Protein AF-A0A7X8I6M7-F1 (afdb_monomer)

Radius of gyration: 32.73 Å; Cα contacts (8 Å, |Δi|>4): 1041; chains: 1; bounding box: 74×90×101 Å

Structure (mmCIF, N/CA/C/O backbone):
data_AF-A0A7X8I6M7-F1
#
_entry.id   AF-A0A7X8I6M7-F1
#
loop_
_atom_site.group_PDB
_atom_site.id
_atom_site.type_symbol
_atom_site.label_atom_id
_atom_site.label_alt_id
_atom_site.label_comp_id
_atom_site.label_asym_id
_atom_site.label_entity_id
_atom_site.label_seq_id
_atom_site.pdbx_PDB_ins_code
_atom_site.Cartn_x
_atom_site.Cartn_y
_atom_site.Cartn_z
_atom_site.occupancy
_atom_site.B_iso_or_equiv
_atom_site.auth_seq_id
_atom_site.auth_comp_id
_atom_site.auth_asym_id
_atom_site.auth_atom_id
_atom_site.pdbx_PDB_model_num
ATOM 1 N N . MET A 1 1 ? 43.040 65.235 -42.254 1.00 35.12 1 MET A N 1
ATOM 2 C CA . MET A 1 1 ? 41.963 66.227 -42.025 1.00 35.12 1 MET A CA 1
ATOM 3 C C . MET A 1 1 ? 40.831 65.872 -42.979 1.00 35.12 1 MET A C 1
ATOM 5 O O . MET A 1 1 ? 41.121 65.728 -44.154 1.00 35.12 1 MET A O 1
ATOM 9 N N . ARG A 1 2 ? 39.709 65.341 -42.457 1.00 32.31 2 ARG A N 1
ATOM 10 C CA . ARG A 1 2 ? 38.363 65.979 -42.461 1.00 32.31 2 ARG A CA 1
ATOM 11 C C . ARG A 1 2 ? 37.946 66.444 -43.874 1.00 32.31 2 ARG A C 1
ATOM 13 O O . ARG A 1 2 ? 38.681 67.209 -44.465 1.00 32.31 2 ARG A O 1
ATOM 20 N N . ALA A 1 3 ? 36.803 66.096 -44.457 1.00 30.25 3 ALA A N 1
ATOM 21 C CA . ALA A 1 3 ? 35.513 65.654 -43.930 1.00 30.25 3 ALA A CA 1
ATOM 22 C C . ALA A 1 3 ? 34.704 65.029 -45.102 1.00 30.25 3 ALA A C 1
ATOM 24 O O . ALA A 1 3 ? 34.936 65.398 -46.248 1.00 30.25 3 ALA A O 1
ATOM 25 N N . PHE A 1 4 ? 33.955 63.937 -44.890 1.00 32.25 4 PHE A N 1
ATOM 26 C CA . PHE A 1 4 ? 32.476 63.898 -44.778 1.00 32.25 4 PHE A CA 1
ATOM 27 C C . PHE A 1 4 ? 31.752 64.615 -45.930 1.00 32.25 4 PHE A C 1
ATOM 29 O O . PHE A 1 4 ? 31.900 65.818 -46.082 1.00 32.25 4 PHE A O 1
ATOM 36 N N . GLY A 1 5 ? 31.003 63.919 -46.790 1.00 31.88 5 GLY A N 1
ATOM 37 C CA . GLY A 1 5 ? 29.684 63.330 -46.487 1.00 31.88 5 GLY A CA 1
ATOM 38 C C . GLY A 1 5 ? 28.617 64.276 -47.077 1.00 31.88 5 GLY A C 1
ATOM 39 O O . GLY A 1 5 ? 28.852 65.467 -47.163 1.00 31.88 5 GLY A O 1
ATOM 40 N N . ASN A 1 6 ? 27.424 63.895 -47.510 1.00 34.78 6 ASN A N 1
ATOM 41 C CA . ASN A 1 6 ? 26.698 62.641 -47.483 1.00 34.78 6 ASN A CA 1
ATOM 42 C C . ASN A 1 6 ? 25.395 62.875 -48.298 1.00 34.78 6 ASN A C 1
ATOM 44 O O . ASN A 1 6 ? 24.850 63.972 -48.263 1.00 34.78 6 ASN A O 1
ATOM 48 N N . ILE A 1 7 ? 24.892 61.811 -48.932 1.00 34.62 7 ILE A N 1
ATOM 49 C CA . ILE A 1 7 ? 23.479 61.372 -48.983 1.00 34.62 7 ILE A CA 1
ATOM 50 C C . ILE A 1 7 ? 22.426 62.255 -49.683 1.00 34.62 7 ILE A C 1
ATOM 52 O O . ILE A 1 7 ? 22.040 63.309 -49.195 1.00 34.62 7 ILE A O 1
ATOM 56 N N . TYR A 1 8 ? 21.774 61.657 -50.691 1.00 28.53 8 TYR A N 1
ATOM 57 C CA . TYR A 1 8 ? 20.336 61.823 -50.941 1.00 28.53 8 TYR A CA 1
ATOM 58 C C . TYR A 1 8 ? 19.681 60.483 -51.321 1.00 28.53 8 TYR A C 1
ATOM 60 O O . TYR A 1 8 ? 20.251 59.669 -52.043 1.00 28.53 8 TYR A O 1
ATOM 68 N N . ARG A 1 9 ? 18.466 60.266 -50.804 1.00 32.00 9 ARG A N 1
ATOM 69 C CA . ARG A 1 9 ? 17.540 59.153 -51.086 1.00 32.00 9 ARG A CA 1
ATOM 70 C C . ARG A 1 9 ? 16.431 59.679 -52.007 1.00 32.00 9 ARG A C 1
ATOM 72 O O . ARG A 1 9 ? 15.880 60.728 -51.682 1.00 32.00 9 ARG A O 1
ATOM 79 N N . SER A 1 10 ? 16.007 58.943 -53.040 1.00 27.42 10 SER A N 1
ATOM 80 C CA . SER A 1 10 ? 14.577 58.788 -53.411 1.00 27.42 10 SER A CA 1
ATOM 81 C C . SER A 1 10 ? 14.337 57.844 -54.604 1.00 27.42 10 SER A C 1
ATOM 83 O O . SER A 1 10 ? 15.198 57.608 -55.440 1.00 27.42 10 SER A O 1
ATOM 85 N N . VAL A 1 11 ? 13.138 57.261 -54.587 1.00 29.52 11 VAL A N 1
ATOM 86 C CA . VAL A 1 11 ? 12.573 56.123 -55.333 1.00 29.52 11 VAL A CA 1
ATOM 87 C C . VAL A 1 11 ? 11.948 56.555 -56.679 1.00 29.52 11 VAL A C 1
ATOM 89 O O . VAL A 1 11 ? 11.244 57.559 -56.674 1.00 29.52 11 VAL A O 1
ATOM 92 N N . LYS A 1 12 ? 12.075 55.766 -57.772 1.00 28.72 12 LYS A N 1
ATOM 93 C CA . LYS A 1 12 ? 10.957 55.158 -58.566 1.00 28.72 12 LYS A CA 1
ATOM 94 C C . LYS A 1 12 ? 11.375 54.569 -59.938 1.00 28.72 12 LYS A C 1
ATOM 96 O O . LYS A 1 12 ? 11.854 55.267 -60.816 1.00 28.72 12 LYS A O 1
ATOM 101 N N . TYR A 1 13 ? 11.107 53.264 -60.049 1.00 31.28 13 TYR A N 1
ATOM 102 C CA . TYR A 1 13 ? 10.774 52.377 -61.179 1.00 31.28 13 TYR A CA 1
ATOM 103 C C . TYR A 1 13 ? 10.852 52.850 -62.645 1.00 31.28 13 TYR A C 1
ATOM 105 O O . TYR A 1 13 ? 10.124 53.750 -63.050 1.00 31.28 13 TYR A O 1
ATOM 113 N N . VAL A 1 14 ? 11.531 52.034 -63.466 1.00 29.36 14 VAL A N 1
ATOM 114 C CA . VAL A 1 14 ? 11.136 51.702 -64.850 1.00 29.36 14 VAL A CA 1
ATOM 115 C C . VAL A 1 14 ? 11.283 50.185 -65.042 1.00 29.36 14 VAL A C 1
ATOM 117 O O . VAL A 1 14 ? 12.305 49.599 -64.696 1.00 29.36 14 VAL A O 1
ATOM 120 N N . ILE A 1 15 ? 10.219 49.559 -65.544 1.00 34.38 15 ILE A N 1
ATOM 121 C CA . ILE A 1 15 ? 10.079 48.135 -65.879 1.00 34.38 15 ILE A CA 1
ATOM 122 C C . ILE A 1 15 ? 10.619 47.905 -67.291 1.00 34.38 15 ILE A C 1
ATOM 124 O O . ILE A 1 15 ? 10.105 48.561 -68.188 1.00 34.38 15 ILE A O 1
ATOM 128 N N . ILE A 1 16 ? 11.520 46.933 -67.505 1.00 29.34 16 ILE A N 1
ATOM 129 C CA . ILE A 1 16 ? 11.566 46.107 -68.732 1.00 29.34 16 ILE A CA 1
ATOM 130 C C . ILE A 1 16 ? 12.015 44.678 -68.373 1.00 29.34 16 ILE A C 1
ATOM 132 O O . ILE A 1 16 ? 13.077 44.450 -67.800 1.00 29.34 16 ILE A O 1
ATOM 136 N N . THR A 1 17 ? 11.156 43.731 -68.730 1.00 33.81 17 THR A N 1
ATOM 137 C CA . THR A 1 17 ? 11.254 42.271 -68.626 1.00 33.81 17 THR A CA 1
ATOM 138 C C . THR A 1 17 ? 12.253 41.689 -69.629 1.00 33.81 17 THR A C 1
ATOM 140 O O . THR A 1 17 ? 12.037 41.899 -70.816 1.00 33.81 17 THR A O 1
ATOM 143 N N . ILE A 1 18 ? 13.234 40.871 -69.207 1.00 30.16 18 ILE A N 1
ATOM 144 C CA . ILE A 1 18 ? 13.782 39.758 -70.019 1.00 30.16 18 ILE A CA 1
ATOM 145 C C . ILE A 1 18 ? 14.101 38.548 -69.118 1.00 30.16 18 ILE A C 1
ATOM 147 O O . ILE A 1 18 ? 14.667 38.656 -68.035 1.00 30.16 18 ILE A O 1
ATOM 151 N N . ILE A 1 19 ? 13.651 37.403 -69.619 1.00 34.81 19 ILE A N 1
ATOM 152 C CA . ILE A 1 19 ? 13.646 36.030 -69.112 1.00 34.81 19 ILE A CA 1
ATOM 153 C C . ILE A 1 19 ? 15.061 35.407 -69.053 1.00 34.81 19 ILE A C 1
ATOM 155 O O . ILE A 1 19 ? 15.919 35.763 -69.852 1.00 34.81 19 ILE A O 1
ATOM 159 N N . ALA A 1 20 ? 15.205 34.382 -68.193 1.00 28.73 20 ALA A N 1
ATOM 160 C CA . ALA A 1 20 ? 16.185 33.274 -68.217 1.00 28.73 20 ALA A CA 1
ATOM 161 C C . ALA A 1 20 ? 17.365 33.340 -67.222 1.00 28.73 20 ALA A C 1
ATOM 163 O O . ALA A 1 20 ? 18.413 33.900 -67.508 1.00 28.73 20 ALA A O 1
ATOM 164 N N . PHE A 1 21 ? 17.236 32.663 -66.075 1.00 31.16 21 PHE A N 1
ATOM 165 C CA . PHE A 1 21 ? 17.749 31.292 -65.883 1.00 31.16 21 PHE A CA 1
ATOM 166 C C . PHE A 1 21 ? 17.482 30.850 -64.433 1.00 31.16 21 PHE A C 1
ATOM 168 O O . PHE A 1 21 ? 18.132 31.295 -63.489 1.00 31.16 21 PHE A O 1
ATOM 175 N N . PHE A 1 22 ? 16.508 29.956 -64.253 1.00 31.56 22 PHE A N 1
ATOM 176 C CA . PHE A 1 22 ? 16.320 29.222 -63.004 1.00 31.56 22 PHE A CA 1
ATOM 177 C C . PHE A 1 22 ? 17.467 28.215 -62.851 1.00 31.56 22 PHE A C 1
ATOM 179 O O . PHE A 1 22 ? 17.440 27.139 -63.443 1.00 31.56 22 PHE A O 1
ATOM 186 N N . VAL A 1 23 ? 18.461 28.539 -62.026 1.00 31.58 23 VAL A N 1
ATOM 187 C CA . VAL A 1 23 ? 19.277 27.511 -61.376 1.00 31.58 23 VAL A CA 1
ATOM 188 C C . VAL A 1 23 ? 18.549 27.147 -60.089 1.00 31.58 23 VAL A C 1
ATOM 190 O O . VAL A 1 23 ? 18.711 27.793 -59.056 1.00 31.58 23 VAL A O 1
ATOM 193 N N . PHE A 1 24 ? 17.711 26.110 -60.154 1.00 32.38 24 PHE A N 1
ATOM 194 C CA . PHE A 1 24 ? 17.286 25.389 -58.958 1.00 32.38 24 PHE A CA 1
ATOM 195 C C . PHE A 1 24 ? 18.524 24.714 -58.352 1.00 32.38 24 PHE A C 1
ATOM 197 O O . PHE A 1 24 ? 18.796 23.541 -58.598 1.00 32.38 24 PHE A O 1
ATOM 204 N N . GLN A 1 25 ? 19.286 25.441 -57.532 1.00 30.33 25 GLN A N 1
ATOM 205 C CA . GLN A 1 25 ? 20.008 24.779 -56.456 1.00 30.33 25 GLN A CA 1
ATOM 206 C C . GLN A 1 25 ? 18.959 24.354 -55.434 1.00 30.33 25 GLN A C 1
ATOM 208 O O . GLN A 1 25 ? 18.540 25.127 -54.573 1.00 30.33 25 GLN A O 1
ATOM 213 N N . SER A 1 26 ? 18.523 23.101 -55.541 1.00 28.59 26 SER A N 1
ATOM 214 C CA . SER A 1 26 ? 17.933 22.380 -54.424 1.00 28.59 26 SER A CA 1
ATOM 215 C C . SER A 1 26 ? 19.001 22.248 -53.335 1.00 28.59 26 SER A C 1
ATOM 217 O O . SER A 1 26 ? 19.663 21.220 -53.198 1.00 28.59 26 SER A O 1
ATOM 219 N N . CYS A 1 27 ? 19.188 23.305 -52.551 1.00 27.23 27 CYS A N 1
ATOM 220 C CA . CYS A 1 27 ? 19.767 23.202 -51.224 1.00 27.23 27 CYS A CA 1
ATOM 221 C C . CYS A 1 27 ? 18.739 22.487 -50.343 1.00 27.23 27 CYS A C 1
ATOM 223 O O . CYS A 1 27 ? 18.030 23.107 -49.554 1.00 27.23 27 CYS A O 1
ATOM 225 N N . THR A 1 28 ? 18.639 21.163 -50.478 1.00 34.06 28 THR A N 1
ATOM 226 C CA . THR A 1 28 ? 18.154 20.338 -49.375 1.00 34.06 28 THR A CA 1
ATOM 227 C C . THR A 1 28 ? 19.191 20.492 -48.274 1.00 34.06 28 THR A C 1
ATOM 229 O O . THR A 1 28 ? 20.253 19.868 -48.320 1.00 34.06 28 THR A O 1
ATOM 232 N N . SER A 1 29 ? 18.937 21.384 -47.319 1.00 34.06 29 SER A N 1
ATOM 233 C CA . SER A 1 29 ? 19.690 21.382 -46.076 1.00 34.06 29 SER A CA 1
ATOM 234 C C . SER A 1 29 ? 19.592 19.966 -45.501 1.00 34.06 29 SER A C 1
ATOM 236 O O . SER A 1 29 ? 18.495 19.456 -45.274 1.00 34.06 29 SER A O 1
ATOM 238 N N . GLU A 1 30 ? 20.727 19.277 -45.336 1.00 39.06 30 GLU A N 1
ATOM 239 C CA . GLU A 1 30 ? 20.770 18.053 -44.533 1.00 39.06 30 GLU A CA 1
ATOM 240 C C . GLU A 1 30 ? 20.201 18.442 -43.156 1.00 39.06 30 GLU A C 1
ATOM 242 O O . GLU A 1 30 ? 20.855 19.168 -42.400 1.00 39.06 30 GLU A O 1
ATOM 247 N N . LYS A 1 31 ? 18.955 18.041 -42.849 1.00 43.75 31 LYS A N 1
ATOM 248 C CA . LYS A 1 31 ? 18.357 18.225 -41.520 1.00 43.75 31 LYS A CA 1
ATOM 249 C C . LYS A 1 31 ? 19.341 17.642 -40.501 1.00 43.75 31 LYS A C 1
ATOM 251 O O . LYS A 1 31 ? 19.564 16.435 -40.468 1.00 43.75 31 LYS A O 1
ATOM 256 N N . LYS A 1 32 ? 19.969 18.500 -39.693 1.00 44.94 32 LYS A N 1
ATOM 257 C CA . LYS A 1 32 ? 20.841 18.079 -38.589 1.00 44.94 32 LYS A CA 1
ATOM 258 C C . LYS A 1 32 ? 19.993 17.400 -37.515 1.00 44.94 32 LYS A C 1
ATOM 260 O O . LYS A 1 32 ? 19.363 18.111 -36.743 1.00 44.94 32 LYS A O 1
ATOM 265 N N . LEU A 1 33 ? 20.048 16.075 -37.413 1.00 55.09 33 LEU A N 1
ATOM 266 C CA . LEU A 1 33 ? 19.525 15.283 -36.288 1.00 55.09 33 LEU A CA 1
ATOM 267 C C . LEU A 1 33 ? 20.412 14.041 -36.057 1.00 55.09 33 LEU A C 1
ATOM 269 O O . LEU A 1 33 ? 21.036 13.624 -37.037 1.00 55.09 33 LEU A O 1
ATOM 273 N N . PRO A 1 34 ? 20.522 13.471 -34.817 1.00 53.88 34 PRO A N 1
ATOM 274 C CA . PRO A 1 34 ? 19.328 13.084 -34.042 1.00 53.88 34 PRO A CA 1
ATOM 275 C C . PRO A 1 34 ? 19.401 12.980 -32.488 1.00 53.88 34 PRO A C 1
ATOM 277 O O . PRO A 1 34 ? 18.717 12.141 -31.917 1.00 53.88 34 PRO A O 1
ATOM 280 N N . ASN A 1 35 ? 20.141 13.836 -31.771 1.00 55.59 35 ASN A N 1
ATOM 281 C CA . ASN A 1 35 ? 20.229 13.747 -30.292 1.00 55.59 35 ASN A CA 1
ATOM 282 C C . ASN A 1 35 ? 19.370 14.713 -29.477 1.00 55.59 35 ASN A C 1
ATOM 284 O O . ASN A 1 35 ? 19.491 14.746 -28.259 1.00 55.59 35 ASN A O 1
ATOM 288 N N . ARG A 1 36 ? 18.548 15.562 -30.095 1.00 55.97 36 ARG A N 1
ATOM 289 C CA . ARG A 1 36 ? 17.917 16.647 -29.326 1.00 55.97 36 ARG A CA 1
ATOM 290 C C . ARG A 1 36 ? 16.727 16.212 -28.467 1.00 55.97 36 ARG A C 1
ATOM 292 O O . ARG A 1 36 ? 16.345 16.987 -27.604 1.00 55.97 36 ARG A O 1
ATOM 299 N N . ASN A 1 37 ? 16.191 15.007 -28.677 1.00 71.38 37 ASN A N 1
ATOM 300 C CA . ASN A 1 37 ? 14.927 14.555 -28.081 1.00 71.38 37 ASN A CA 1
ATOM 301 C C . ASN A 1 37 ? 14.935 13.079 -27.635 1.00 71.38 37 ASN A C 1
ATOM 303 O O . ASN A 1 37 ? 13.872 12.464 -27.540 1.00 71.38 37 ASN A O 1
ATOM 307 N N . ASN A 1 38 ? 16.109 12.480 -27.418 1.00 83.00 38 ASN A N 1
ATOM 308 C CA . ASN A 1 38 ? 16.173 11.165 -26.782 1.00 83.00 38 ASN A CA 1
ATOM 309 C C . ASN A 1 38 ? 15.656 11.282 -25.341 1.00 83.00 38 ASN A C 1
ATOM 311 O O . ASN A 1 38 ? 15.961 12.240 -24.633 1.00 83.00 38 ASN A O 1
ATOM 315 N N . GLN A 1 39 ? 14.875 10.300 -24.919 1.00 83.81 39 GLN A N 1
ATOM 316 C CA . GLN A 1 39 ? 14.337 10.181 -23.573 1.00 83.81 39 GLN A CA 1
ATOM 317 C C . GLN A 1 39 ? 14.635 8.771 -23.074 1.00 83.81 39 GLN A C 1
ATOM 319 O O . GLN A 1 39 ? 14.307 7.789 -23.748 1.00 83.81 39 GLN A O 1
ATOM 324 N N . ILE A 1 40 ? 15.272 8.690 -21.905 1.00 82.19 40 ILE A N 1
ATOM 325 C CA . ILE A 1 40 ? 15.608 7.438 -21.229 1.00 82.19 40 ILE A CA 1
ATOM 326 C C . ILE A 1 40 ? 14.832 7.372 -19.920 1.00 82.19 40 ILE A C 1
ATOM 328 O O . ILE A 1 40 ? 15.047 8.194 -19.031 1.00 82.19 40 ILE A O 1
ATOM 332 N N . PHE A 1 41 ? 13.980 6.363 -19.793 1.00 79.38 41 PHE A N 1
ATOM 333 C CA . PHE A 1 41 ? 13.260 6.047 -18.563 1.00 79.38 41 PHE A CA 1
ATOM 334 C C . PHE A 1 41 ? 13.764 4.689 -18.067 1.00 79.38 41 PHE A C 1
ATOM 336 O O . PHE A 1 41 ? 13.941 3.769 -18.849 1.00 79.38 41 PHE A O 1
ATOM 343 N N . LYS A 1 42 ? 14.071 4.555 -16.787 1.00 73.81 42 LYS A N 1
ATOM 344 C CA . LYS A 1 42 ? 14.571 3.354 -16.114 1.00 73.81 42 LYS A CA 1
ATOM 345 C C . LYS A 1 42 ? 13.553 3.016 -15.022 1.00 73.81 42 LYS A C 1
ATOM 347 O O . LYS A 1 42 ? 13.499 3.651 -13.981 1.00 73.81 42 LYS A O 1
ATOM 352 N N . GLU A 1 43 ? 12.713 2.044 -15.325 1.00 71.69 43 GLU A N 1
ATOM 353 C CA . GLU A 1 43 ? 11.707 1.479 -14.425 1.00 71.69 43 GLU A CA 1
ATOM 354 C C . GLU A 1 43 ? 12.127 0.024 -14.144 1.00 71.69 43 GLU A C 1
ATOM 356 O O . GLU A 1 43 ? 13.313 -0.262 -14.020 1.00 71.69 43 GLU A O 1
ATOM 361 N N . ASN A 1 44 ? 11.208 -0.946 -14.174 1.00 64.94 44 ASN A N 1
ATOM 362 C CA . ASN A 1 44 ? 11.587 -2.370 -14.235 1.00 64.94 44 ASN A CA 1
ATOM 363 C C . ASN A 1 44 ? 12.345 -2.746 -15.521 1.00 64.94 44 ASN A C 1
ATOM 365 O O . ASN A 1 44 ? 13.049 -3.751 -15.571 1.00 64.94 44 ASN A O 1
ATOM 369 N N . TYR A 1 45 ? 12.199 -1.930 -16.564 1.00 77.06 45 TYR A N 1
ATOM 370 C CA . TYR A 1 45 ? 12.965 -2.004 -17.803 1.00 77.06 45 TYR A CA 1
ATOM 371 C C . TYR A 1 45 ? 13.547 -0.631 -18.110 1.00 77.06 45 TYR A C 1
ATOM 373 O O . TYR A 1 45 ? 13.004 0.391 -17.684 1.00 77.06 45 TYR A O 1
ATOM 381 N N . THR A 1 46 ? 14.606 -0.593 -18.916 1.00 82.69 46 THR A N 1
ATOM 382 C CA . THR A 1 46 ? 15.088 0.678 -19.457 1.00 82.69 46 THR A CA 1
ATOM 383 C C . THR A 1 46 ? 14.389 0.972 -20.782 1.00 82.69 46 THR A C 1
ATOM 385 O O . THR A 1 46 ? 14.565 0.274 -21.772 1.00 82.69 46 THR A O 1
ATOM 388 N N . TYR A 1 47 ? 13.569 2.006 -20.827 1.00 86.25 47 TYR A N 1
ATOM 389 C CA . TYR A 1 47 ? 12.864 2.473 -22.008 1.00 86.25 47 TYR A CA 1
ATOM 390 C C . TYR A 1 47 ? 13.658 3.573 -22.705 1.00 86.25 47 TYR A C 1
ATOM 392 O O . TYR A 1 47 ? 14.019 4.579 -22.100 1.00 86.25 47 TYR A O 1
ATOM 400 N N . PHE A 1 48 ? 13.871 3.400 -24.004 1.00 89.94 48 PHE A N 1
ATOM 401 C CA . PHE A 1 48 ? 14.336 4.451 -24.899 1.00 89.94 48 PHE A CA 1
ATOM 402 C C . PHE A 1 48 ? 13.164 4.950 -25.743 1.00 89.94 48 PHE A C 1
ATOM 404 O O . PHE A 1 48 ? 12.446 4.148 -26.344 1.00 89.94 48 PHE A O 1
ATOM 411 N N . ALA A 1 49 ? 13.007 6.265 -25.856 1.00 90.31 49 ALA A N 1
ATOM 412 C CA . ALA A 1 49 ? 12.089 6.891 -26.797 1.00 90.31 49 ALA A CA 1
ATOM 413 C C . ALA A 1 49 ? 12.725 8.123 -27.450 1.00 90.31 49 ALA A C 1
ATOM 415 O O . ALA A 1 49 ? 13.480 8.856 -26.823 1.00 90.31 49 ALA A O 1
ATOM 416 N N . ASN A 1 50 ? 12.391 8.379 -28.712 1.00 90.44 50 ASN A N 1
ATOM 417 C CA . ASN A 1 50 ? 12.711 9.629 -29.390 1.00 90.44 50 ASN A CA 1
ATOM 418 C C . ASN A 1 50 ? 11.487 10.093 -30.189 1.00 90.44 50 ASN A C 1
ATOM 420 O O . ASN A 1 50 ? 11.133 9.500 -31.211 1.00 90.44 50 ASN A O 1
ATOM 424 N N . ASP A 1 51 ? 10.835 11.148 -29.692 1.00 87.69 51 ASP A N 1
ATOM 425 C CA . ASP A 1 51 ? 9.579 11.697 -30.226 1.00 87.69 51 ASP A CA 1
ATOM 426 C C . ASP A 1 51 ? 9.733 12.255 -31.654 1.00 87.69 51 ASP A C 1
ATOM 428 O O . ASP A 1 51 ? 8.778 12.238 -32.438 1.00 87.69 51 ASP A O 1
ATOM 432 N N . GLU A 1 52 ? 10.924 12.753 -31.994 1.00 87.12 52 GLU A N 1
ATOM 433 C CA . GLU A 1 52 ? 11.234 13.378 -33.283 1.00 87.12 52 GLU A CA 1
ATOM 434 C C . GLU A 1 52 ? 11.576 12.340 -34.349 1.00 87.12 52 GLU A C 1
ATOM 436 O O . GLU A 1 52 ? 11.088 12.411 -35.476 1.00 87.12 52 GLU A O 1
ATOM 441 N N . LEU A 1 53 ? 12.369 11.336 -33.972 1.00 87.81 53 LEU A N 1
ATOM 442 C CA . LEU A 1 53 ? 12.646 10.188 -34.822 1.00 87.81 53 LEU A CA 1
ATOM 443 C C . LEU A 1 53 ? 11.469 9.226 -34.894 1.00 87.81 53 LEU A C 1
ATOM 445 O O . LEU A 1 53 ? 11.502 8.366 -35.762 1.00 87.81 53 LEU A O 1
ATOM 449 N N . LYS A 1 54 ? 10.473 9.336 -34.005 1.00 90.88 54 LYS A N 1
ATOM 450 C CA . LYS A 1 54 ? 9.359 8.390 -33.865 1.00 90.88 54 LYS A CA 1
ATOM 451 C C . LYS A 1 54 ? 9.866 6.960 -33.689 1.00 90.88 54 LYS A C 1
ATOM 453 O O . LYS A 1 54 ? 9.501 6.087 -34.463 1.00 90.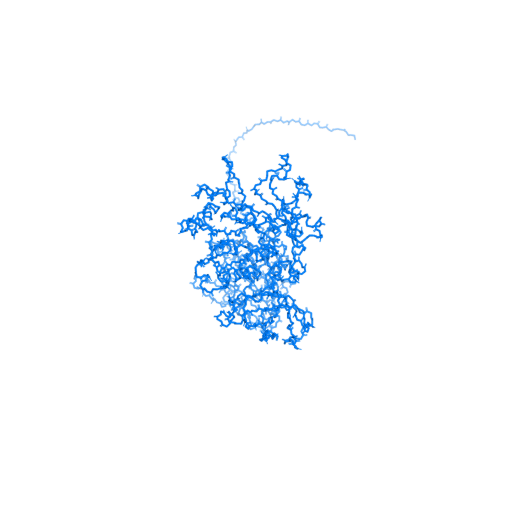88 54 LYS A O 1
ATOM 458 N N . ILE A 1 55 ? 10.745 6.728 -32.710 1.00 90.81 55 ILE A N 1
ATOM 459 C CA . ILE A 1 55 ? 11.289 5.396 -32.379 1.00 90.81 55 ILE A CA 1
ATOM 460 C C . ILE A 1 55 ? 11.200 5.169 -30.869 1.00 90.81 55 ILE A C 1
ATOM 462 O O . ILE A 1 55 ? 11.536 6.069 -30.100 1.00 90.81 55 ILE A O 1
ATOM 466 N N . SER A 1 56 ? 10.805 3.973 -30.432 1.00 91.50 56 SER A N 1
ATOM 467 C CA . SER A 1 56 ? 10.961 3.538 -29.036 1.00 91.50 56 SER A CA 1
ATOM 468 C C . SER A 1 56 ? 11.314 2.057 -28.911 1.00 91.50 56 SER A C 1
ATOM 470 O O . SER A 1 56 ? 10.989 1.261 -29.791 1.00 91.50 56 SER A O 1
ATOM 472 N N . LEU A 1 57 ? 12.014 1.707 -27.826 1.00 90.81 57 LEU A N 1
ATOM 473 C CA . LEU A 1 57 ? 12.424 0.347 -27.465 1.00 90.81 57 LEU A CA 1
ATOM 474 C C . LEU A 1 57 ? 12.393 0.154 -25.945 1.00 90.81 57 LEU A C 1
ATOM 476 O O . LEU A 1 57 ? 12.657 1.089 -25.190 1.00 90.81 57 LEU A O 1
ATOM 480 N N . LYS A 1 58 ? 12.154 -1.082 -25.510 1.00 88.62 58 LYS A N 1
ATOM 481 C CA . LYS A 1 58 ? 12.349 -1.548 -24.135 1.00 88.62 58 LYS A CA 1
ATOM 482 C C . LYS A 1 58 ? 13.618 -2.397 -24.051 1.00 88.62 58 LYS A C 1
ATOM 484 O O . LYS A 1 58 ? 13.805 -3.322 -24.836 1.00 88.62 58 LYS A O 1
ATOM 489 N N . TYR A 1 59 ? 14.464 -2.099 -23.078 1.00 84.75 59 TYR A N 1
ATOM 490 C CA . TYR A 1 59 ? 15.684 -2.824 -22.755 1.00 84.75 59 TYR A CA 1
ATOM 491 C C . TYR A 1 59 ? 15.499 -3.624 -21.472 1.00 84.75 59 TYR A C 1
ATOM 493 O O . TYR A 1 59 ? 15.150 -3.078 -20.424 1.00 84.75 59 TYR A O 1
ATOM 501 N N . PHE A 1 60 ? 15.768 -4.923 -21.561 1.00 72.50 60 PHE A N 1
ATOM 502 C CA . PHE A 1 60 ? 15.800 -5.834 -20.426 1.00 72.50 60 PHE A CA 1
ATOM 503 C C . PHE A 1 60 ? 17.221 -5.853 -19.855 1.00 72.50 60 PHE A C 1
ATOM 505 O O . PHE A 1 60 ? 18.078 -6.470 -20.480 1.00 72.50 60 PHE A O 1
ATOM 512 N N . ALA A 1 61 ? 17.457 -5.109 -18.764 1.00 71.44 61 ALA A N 1
ATOM 513 C CA . ALA A 1 61 ? 18.650 -5.063 -17.891 1.00 71.44 61 ALA A CA 1
ATOM 514 C C . ALA A 1 61 ? 18.974 -3.615 -17.459 1.00 71.44 61 ALA A C 1
ATOM 516 O O . ALA A 1 61 ? 18.272 -2.653 -17.786 1.00 71.44 61 ALA A O 1
ATOM 517 N N . ASP A 1 62 ? 20.083 -3.475 -16.744 1.00 71.50 62 ASP A N 1
ATOM 518 C CA . ASP A 1 62 ? 20.683 -2.270 -16.174 1.00 71.50 62 ASP A CA 1
ATOM 519 C C . ASP A 1 62 ? 21.428 -1.402 -17.206 1.00 71.50 62 ASP A C 1
ATOM 521 O O . ASP A 1 62 ? 22.481 -0.829 -16.926 1.00 71.50 62 ASP A O 1
ATOM 525 N N . TYR A 1 63 ? 20.883 -1.290 -18.419 1.00 83.00 63 TYR A N 1
ATOM 526 C CA . TYR A 1 63 ? 21.514 -0.528 -19.489 1.00 83.00 63 TYR A CA 1
ATOM 527 C C . TYR A 1 63 ? 21.739 0.934 -19.094 1.00 83.00 63 TYR A C 1
ATOM 529 O O . TYR A 1 63 ? 20.820 1.675 -18.731 1.00 83.00 63 TYR A O 1
ATOM 537 N N . ASP A 1 64 ? 22.977 1.379 -19.248 1.00 84.50 64 ASP A N 1
ATOM 538 C CA . ASP A 1 64 ? 23.368 2.764 -19.071 1.00 84.50 64 ASP A CA 1
ATOM 539 C C . ASP A 1 64 ? 23.645 3.429 -20.405 1.00 84.50 64 ASP A C 1
ATOM 541 O O . ASP A 1 64 ? 24.408 2.912 -21.220 1.00 84.50 64 ASP A O 1
ATOM 545 N N . PHE A 1 65 ? 22.975 4.554 -20.638 1.00 86.19 65 PHE A N 1
ATOM 546 C CA . PHE A 1 65 ? 22.906 5.190 -21.943 1.00 86.19 65 PHE A CA 1
ATOM 547 C C . PHE A 1 65 ? 23.922 6.317 -22.056 1.00 86.19 65 PHE A C 1
ATOM 549 O O . PHE A 1 65 ? 23.958 7.257 -21.268 1.00 86.19 65 PHE A O 1
ATOM 556 N N . GLN A 1 66 ? 24.709 6.241 -23.118 1.00 84.44 66 GLN A N 1
ATOM 557 C CA . GLN A 1 66 ? 25.592 7.286 -23.580 1.00 84.44 66 GLN A CA 1
ATOM 558 C C . GLN A 1 66 ? 24.995 7.924 -24.832 1.00 84.44 66 GLN A C 1
ATOM 560 O O . GLN A 1 66 ? 25.029 7.369 -25.931 1.00 84.44 66 GLN A O 1
ATOM 565 N N . GLU A 1 67 ? 24.510 9.148 -24.676 1.00 80.69 67 GLU A N 1
ATOM 566 C CA . GLU A 1 67 ? 23.970 9.926 -25.787 1.00 80.69 67 GLU A CA 1
ATOM 567 C C . GLU A 1 67 ? 25.040 10.761 -26.490 1.00 80.69 67 GLU A C 1
ATOM 569 O O . GLU A 1 67 ? 24.817 11.268 -27.577 1.00 80.69 67 GLU A O 1
ATOM 574 N N . VAL A 1 68 ? 26.249 10.899 -25.946 1.00 78.75 68 VAL A N 1
ATOM 575 C CA . VAL A 1 68 ? 27.328 11.642 -26.614 1.00 78.75 68 VAL A CA 1
ATOM 576 C C . VAL A 1 68 ? 28.229 10.690 -27.387 1.00 78.75 68 VAL A C 1
ATOM 578 O O . VAL A 1 68 ? 28.842 9.799 -26.809 1.00 78.75 68 VAL A O 1
ATOM 581 N N . TYR A 1 69 ? 28.377 10.915 -28.693 1.00 78.56 69 TYR A N 1
ATOM 582 C CA . TYR A 1 69 ? 29.267 10.102 -29.521 1.00 78.56 69 TYR A CA 1
ATOM 583 C C . TYR A 1 69 ? 30.738 10.212 -29.079 1.00 78.56 69 TYR A C 1
ATOM 585 O O . TYR A 1 69 ? 31.331 11.293 -29.154 1.00 78.56 69 TYR A O 1
ATOM 593 N N . ASP A 1 70 ? 31.343 9.072 -28.745 1.00 77.44 70 ASP A N 1
ATOM 594 C CA . ASP A 1 70 ? 32.778 8.888 -28.511 1.00 77.44 70 ASP A CA 1
ATOM 595 C C . ASP A 1 70 ? 33.410 8.079 -29.665 1.00 77.44 70 ASP A C 1
ATOM 597 O O . ASP A 1 70 ? 32.806 7.164 -30.225 1.00 77.44 70 ASP A O 1
ATOM 601 N N . ARG A 1 71 ? 34.657 8.398 -30.039 1.00 77.12 71 ARG A N 1
ATOM 602 C CA . ARG A 1 71 ? 35.435 7.616 -31.014 1.00 77.12 71 ARG A CA 1
ATOM 603 C C . ARG A 1 71 ? 35.649 6.172 -30.561 1.00 77.12 71 ARG A C 1
ATOM 605 O O . ARG A 1 71 ? 35.822 5.318 -31.429 1.00 77.12 71 ARG A O 1
ATOM 612 N N . ASN A 1 72 ? 35.619 5.896 -29.257 1.00 77.31 72 ASN A N 1
ATOM 613 C CA . ASN A 1 72 ? 35.690 4.530 -28.740 1.00 77.31 72 ASN A CA 1
ATOM 614 C C . ASN A 1 72 ? 34.486 3.681 -29.173 1.00 77.31 72 ASN A C 1
ATOM 616 O O . ASN A 1 72 ? 34.692 2.538 -29.552 1.00 77.31 72 ASN A O 1
ATOM 620 N N . ILE A 1 73 ? 33.284 4.261 -29.298 1.00 74.88 73 ILE A N 1
ATOM 621 C CA . ILE A 1 73 ? 32.086 3.566 -29.814 1.00 74.88 73 ILE A CA 1
ATOM 622 C C . ILE A 1 73 ? 32.345 3.026 -31.223 1.00 74.88 73 ILE A C 1
ATOM 624 O O . ILE A 1 73 ? 32.005 1.896 -31.549 1.00 74.88 73 ILE A O 1
ATOM 628 N N . LYS A 1 74 ? 33.003 3.813 -32.082 1.00 72.69 74 LYS A N 1
ATOM 629 C CA . LYS A 1 74 ? 33.362 3.341 -33.425 1.00 72.69 74 LYS A CA 1
ATOM 630 C C . LYS A 1 74 ? 34.342 2.171 -33.383 1.00 72.69 74 LYS A C 1
ATOM 632 O O . LYS A 1 74 ? 34.224 1.285 -34.219 1.00 72.69 74 LYS A O 1
ATOM 637 N N . ARG A 1 75 ? 35.306 2.195 -32.457 1.00 73.19 75 ARG A N 1
ATOM 638 C CA . ARG A 1 75 ? 36.295 1.121 -32.282 1.00 73.19 75 ARG A CA 1
ATOM 639 C C . ARG A 1 75 ? 35.648 -0.153 -31.739 1.00 73.19 75 ARG A C 1
ATOM 641 O O . ARG A 1 75 ? 36.029 -1.229 -32.178 1.00 73.19 75 ARG A O 1
ATOM 648 N N . SER A 1 76 ? 34.657 -0.021 -30.856 1.00 73.25 76 SER A N 1
ATOM 649 C CA . SER A 1 76 ? 33.901 -1.141 -30.286 1.00 73.25 76 SER A CA 1
ATOM 650 C C . SER A 1 76 ? 33.231 -2.011 -31.347 1.00 73.25 76 SER A C 1
ATOM 652 O O . SER A 1 76 ? 33.245 -3.229 -31.216 1.00 73.25 76 SER A O 1
ATOM 654 N N . TYR A 1 77 ? 32.709 -1.406 -32.419 1.00 72.12 77 TYR A N 1
ATOM 655 C CA . TYR A 1 77 ? 31.937 -2.107 -33.453 1.00 72.12 77 TYR A CA 1
ATOM 656 C C . TYR A 1 77 ? 32.647 -2.190 -34.817 1.00 72.12 77 TYR A C 1
ATOM 658 O O . TYR A 1 77 ? 31.980 -2.415 -35.828 1.00 72.12 77 TYR A O 1
ATOM 666 N N . ASP A 1 78 ? 33.965 -1.963 -34.889 1.00 68.56 78 ASP A N 1
ATOM 667 C CA . ASP A 1 78 ? 34.738 -1.821 -36.139 1.00 68.56 78 ASP A CA 1
ATOM 668 C C . ASP A 1 78 ? 34.878 -3.141 -36.926 1.00 68.56 78 ASP A C 1
ATOM 670 O O . ASP A 1 78 ? 35.952 -3.733 -37.001 1.00 68.56 78 ASP A O 1
ATOM 674 N N . SER A 1 79 ? 33.802 -3.594 -37.577 1.00 72.62 79 SER A N 1
ATOM 675 C CA . SER A 1 79 ? 33.907 -4.619 -38.619 1.00 72.62 79 SER A CA 1
ATOM 676 C C . SER A 1 79 ? 34.272 -3.991 -39.960 1.00 72.62 79 SER A C 1
ATOM 678 O O . SER A 1 79 ? 33.829 -2.892 -40.325 1.00 72.62 79 SER A O 1
ATOM 680 N N . ARG A 1 80 ? 35.042 -4.735 -40.764 1.00 70.88 80 ARG A N 1
ATOM 681 C CA . ARG A 1 80 ? 35.482 -4.313 -42.108 1.00 70.88 80 ARG A CA 1
ATOM 682 C C . ARG A 1 80 ? 34.312 -3.847 -42.986 1.00 70.88 80 ARG A C 1
ATOM 684 O O . ARG A 1 80 ? 34.482 -2.919 -43.777 1.00 70.88 80 ARG A O 1
ATOM 691 N N . VAL A 1 81 ? 33.144 -4.472 -42.824 1.00 73.88 81 VAL A N 1
ATOM 692 C CA . VAL A 1 81 ? 31.928 -4.205 -43.603 1.00 73.88 81 VAL A CA 1
ATOM 693 C C . VAL A 1 81 ? 31.147 -3.008 -43.044 1.00 73.88 81 VAL A C 1
ATOM 695 O O . VAL A 1 81 ? 30.752 -2.130 -43.813 1.00 73.88 81 VAL A O 1
ATOM 698 N N . MET A 1 82 ? 30.979 -2.906 -41.717 1.00 83.19 82 MET A N 1
ATOM 699 C CA . MET A 1 82 ? 30.046 -1.941 -41.111 1.00 83.19 82 MET A CA 1
ATOM 700 C C . MET A 1 82 ? 30.673 -0.622 -40.659 1.00 83.19 82 MET A C 1
ATOM 702 O O . MET A 1 82 ? 29.969 0.384 -40.551 1.00 83.19 82 MET A O 1
ATOM 706 N N . ARG A 1 83 ? 31.996 -0.555 -40.469 1.00 80.69 83 ARG A N 1
ATOM 707 C CA . ARG A 1 83 ? 32.692 0.623 -39.908 1.00 80.69 83 ARG A CA 1
ATOM 708 C C . ARG A 1 83 ? 32.424 1.958 -40.601 1.00 80.69 83 ARG A C 1
ATOM 710 O O . ARG A 1 83 ? 32.580 3.025 -40.004 1.00 80.69 83 ARG A O 1
ATOM 717 N N . LYS A 1 84 ? 32.053 1.925 -41.885 1.00 85.62 84 LYS A N 1
ATOM 718 C CA . LYS A 1 84 ? 31.730 3.120 -42.681 1.00 85.62 84 LYS A CA 1
ATOM 719 C C . LYS A 1 84 ? 30.409 3.778 -42.262 1.00 85.62 84 LYS A C 1
ATOM 721 O O . LYS A 1 84 ? 30.208 4.954 -42.578 1.00 85.62 84 LYS A O 1
ATOM 726 N N . TYR A 1 85 ? 29.556 3.057 -41.534 1.00 88.25 85 TYR A N 1
ATOM 727 C CA . TYR A 1 85 ? 28.266 3.522 -41.027 1.00 88.25 85 TYR A CA 1
ATOM 728 C C . TYR A 1 85 ? 28.338 4.098 -39.607 1.00 88.25 85 TYR A C 1
ATOM 730 O O . TYR A 1 85 ? 27.513 4.933 -39.253 1.00 88.25 85 TYR A O 1
ATOM 738 N N . PHE A 1 86 ? 29.368 3.774 -38.823 1.00 87.06 86 PHE A N 1
ATOM 739 C CA . PHE A 1 86 ? 29.556 4.314 -37.470 1.00 87.06 86 PHE A CA 1
ATOM 740 C C . PHE A 1 86 ? 30.190 5.706 -37.506 1.00 87.06 86 PHE A C 1
ATOM 742 O O . PHE A 1 86 ? 31.378 5.905 -37.243 1.00 87.06 86 PHE A O 1
ATOM 749 N N . LYS A 1 87 ? 29.386 6.690 -37.916 1.00 86.38 87 LYS A N 1
ATOM 750 C CA . LYS A 1 87 ? 29.761 8.107 -37.976 1.00 86.38 87 LYS A CA 1
ATOM 751 C C . LYS A 1 87 ? 28.979 8.889 -36.928 1.00 86.38 87 LYS A C 1
ATOM 753 O O . LYS A 1 87 ? 27.779 8.690 -36.792 1.00 86.38 87 LYS A O 1
ATOM 758 N N . LYS A 1 88 ? 29.632 9.876 -36.300 1.00 85.62 88 LYS A N 1
ATOM 759 C CA . LYS A 1 88 ? 29.009 10.803 -35.334 1.00 85.62 88 LYS A CA 1
ATOM 760 C C . LYS A 1 88 ? 27.675 11.382 -35.817 1.00 85.62 88 LYS A C 1
ATOM 762 O O . LYS A 1 88 ? 26.757 11.531 -35.029 1.00 85.62 88 LYS A O 1
ATOM 767 N N . LYS A 1 89 ? 27.565 11.697 -37.112 1.00 85.75 89 LYS A N 1
ATOM 768 C CA . LYS A 1 89 ? 26.354 12.287 -37.701 1.00 85.75 89 LYS A CA 1
ATOM 769 C C . LYS A 1 89 ? 25.171 11.324 -37.876 1.00 85.75 89 LYS A C 1
ATOM 771 O O . LYS A 1 89 ? 24.097 11.783 -38.223 1.00 85.75 89 LYS A O 1
ATOM 776 N N . TYR A 1 90 ? 25.381 10.023 -37.690 1.00 89.56 90 TYR A N 1
ATOM 777 C CA . TYR A 1 90 ? 24.335 8.996 -37.749 1.00 89.56 90 TYR A CA 1
ATOM 778 C C . TYR A 1 90 ? 24.025 8.422 -36.365 1.00 89.56 90 TYR A C 1
ATOM 780 O O . TYR A 1 90 ? 23.151 7.579 -36.240 1.00 89.56 90 TYR A O 1
ATOM 788 N N . PHE A 1 91 ? 24.772 8.821 -35.338 1.00 89.44 91 PHE A N 1
ATOM 789 C CA . PHE A 1 91 ? 24.670 8.261 -34.000 1.00 89.44 91 PHE A CA 1
ATOM 790 C C . PHE A 1 91 ? 23.412 8.745 -33.282 1.00 89.44 91 PHE A C 1
ATOM 792 O O . PHE A 1 91 ? 23.142 9.945 -33.295 1.00 89.44 91 PHE A O 1
ATOM 799 N N . VAL A 1 92 ? 22.696 7.815 -32.646 1.00 89.94 92 VAL A N 1
ATOM 800 C CA . VAL A 1 92 ? 21.527 8.099 -31.801 1.00 89.94 92 VAL A CA 1
ATOM 801 C C . VAL A 1 92 ? 21.874 7.881 -30.326 1.00 89.94 92 VAL A C 1
ATOM 803 O O . VAL A 1 92 ? 21.742 8.789 -29.521 1.00 89.94 92 VAL A O 1
ATOM 806 N N . TYR A 1 93 ? 22.363 6.700 -29.956 1.00 91.06 93 TYR A N 1
ATOM 807 C CA . TYR A 1 93 ? 22.921 6.440 -28.624 1.00 91.06 93 TYR A CA 1
ATOM 808 C C . TYR A 1 93 ? 23.818 5.206 -28.656 1.00 91.06 93 TYR A C 1
ATOM 810 O O . TYR A 1 93 ? 23.788 4.412 -29.600 1.00 91.06 93 TYR A O 1
ATOM 818 N N . ALA A 1 94 ? 24.593 5.040 -27.593 1.00 90.56 94 ALA A N 1
ATOM 819 C CA . ALA A 1 94 ? 25.183 3.780 -27.183 1.00 90.56 94 ALA A CA 1
ATOM 820 C C . ALA A 1 94 ? 24.700 3.446 -25.775 1.00 90.56 94 ALA A C 1
ATOM 822 O O . ALA A 1 94 ? 24.276 4.334 -25.041 1.00 90.56 94 ALA A O 1
ATOM 823 N N . ASN A 1 95 ? 24.745 2.180 -25.395 1.00 89.25 95 ASN A N 1
ATOM 824 C CA . ASN A 1 95 ? 24.493 1.762 -24.031 1.00 89.25 95 ASN A CA 1
ATOM 825 C C . ASN A 1 95 ? 25.307 0.521 -23.669 1.00 89.25 95 ASN A C 1
ATOM 827 O O . ASN A 1 95 ? 25.863 -0.138 -24.547 1.00 89.25 95 ASN A O 1
ATOM 831 N N . LYS A 1 96 ? 25.394 0.225 -22.375 1.00 89.00 96 LYS A N 1
ATOM 832 C CA . LYS A 1 96 ? 26.037 -0.988 -21.860 1.00 89.00 96 LYS A CA 1
ATOM 833 C C . LYS A 1 96 ? 25.400 -1.452 -20.559 1.00 89.00 96 LYS A C 1
ATOM 835 O O . LYS A 1 96 ? 24.878 -0.619 -19.826 1.00 89.00 96 LYS A O 1
ATOM 840 N N . THR A 1 97 ? 25.462 -2.745 -20.279 1.00 83.81 97 THR A N 1
ATOM 841 C CA . THR A 1 97 ? 25.103 -3.315 -18.973 1.00 83.81 97 THR A CA 1
ATOM 842 C C . THR A 1 97 ? 26.322 -3.340 -18.047 1.00 83.81 97 THR A C 1
ATOM 844 O O . THR A 1 97 ? 27.469 -3.292 -18.506 1.00 83.81 97 THR A O 1
ATOM 847 N N . PHE A 1 98 ? 26.083 -3.392 -16.740 1.00 80.44 98 PHE A N 1
ATOM 848 C CA . PHE A 1 98 ? 27.107 -3.522 -15.698 1.00 80.44 98 PHE A CA 1
ATOM 849 C C . PHE A 1 98 ? 26.926 -4.778 -14.841 1.00 80.44 98 PHE A C 1
ATOM 851 O O . PHE A 1 98 ? 27.877 -5.203 -14.183 1.00 80.44 98 PHE A O 1
ATOM 858 N N . ILE A 1 99 ? 25.745 -5.389 -14.883 1.00 74.19 99 ILE A N 1
ATOM 859 C CA . ILE A 1 99 ? 25.446 -6.691 -14.300 1.00 74.19 99 ILE A CA 1
ATOM 860 C C . ILE A 1 99 ? 25.571 -7.749 -15.397 1.00 74.19 99 ILE A C 1
ATOM 862 O O . ILE A 1 99 ? 25.155 -7.545 -16.540 1.00 74.19 99 ILE A O 1
ATOM 866 N N . GLU A 1 100 ? 26.193 -8.879 -15.056 1.00 71.25 100 GLU A N 1
ATOM 867 C CA . GLU A 1 100 ? 26.320 -9.993 -15.988 1.00 71.25 100 GLU A CA 1
ATOM 868 C C . GLU A 1 100 ? 24.933 -10.509 -16.413 1.00 71.25 100 GLU A C 1
ATOM 870 O O . GLU A 1 100 ? 24.047 -10.656 -15.569 1.00 71.25 100 GLU A O 1
ATOM 875 N N . PRO A 1 101 ? 24.734 -10.845 -17.696 1.00 76.31 101 PRO A N 1
ATOM 876 C CA . PRO A 1 101 ? 25.709 -10.796 -18.790 1.00 76.31 101 PRO A CA 1
ATOM 877 C C . PRO A 1 101 ? 26.026 -9.380 -19.316 1.00 76.31 101 PRO A C 1
ATOM 879 O O . PRO A 1 101 ? 25.146 -8.571 -19.615 1.00 76.31 101 PRO A O 1
ATOM 882 N N . LEU A 1 102 ? 27.322 -9.111 -19.500 1.00 82.44 102 LEU A N 1
ATOM 883 C CA . LEU A 1 102 ? 27.830 -7.823 -19.980 1.00 82.44 102 LEU A CA 1
ATOM 884 C C . LEU A 1 102 ? 27.723 -7.665 -21.506 1.00 82.44 102 LEU A C 1
ATOM 886 O O . LEU A 1 102 ? 28.372 -8.402 -22.267 1.00 82.44 102 LEU A O 1
ATOM 890 N N . PHE A 1 103 ? 26.979 -6.639 -21.927 1.00 85.06 103 PHE A N 1
ATOM 891 C CA . PHE A 1 103 ? 26.771 -6.229 -23.315 1.00 85.06 103 PHE A CA 1
ATOM 892 C C . PHE A 1 103 ? 27.010 -4.737 -23.509 1.00 85.06 103 PHE A C 1
ATOM 894 O O . PHE A 1 103 ? 26.792 -3.934 -22.605 1.00 85.06 103 PHE A O 1
ATOM 901 N N . GLU A 1 104 ? 27.368 -4.366 -24.733 1.00 88.69 104 GLU A N 1
ATOM 902 C CA . GLU A 1 104 ? 27.265 -2.998 -25.230 1.00 88.69 104 GLU A CA 1
ATOM 903 C C . GLU A 1 104 ? 26.444 -2.973 -26.521 1.00 88.69 104 GLU A C 1
ATOM 905 O O . GLU A 1 104 ? 26.506 -3.901 -27.330 1.00 88.69 104 GLU A O 1
ATOM 910 N N . SER A 1 105 ? 25.642 -1.928 -26.715 1.00 89.38 105 SER A N 1
ATOM 911 C CA . SER A 1 105 ? 24.928 -1.699 -27.968 1.00 89.38 105 SER A CA 1
ATOM 912 C C . SER A 1 105 ? 25.001 -0.248 -28.425 1.00 89.38 105 SER A C 1
ATOM 914 O O . SER A 1 105 ? 25.328 0.656 -27.658 1.00 89.38 105 SER A O 1
ATOM 916 N N . ALA A 1 106 ? 24.729 -0.012 -29.702 1.00 91.44 106 ALA A N 1
ATOM 917 C CA . ALA A 1 106 ? 24.596 1.315 -30.267 1.00 91.44 106 ALA A CA 1
ATOM 918 C C . ALA A 1 106 ? 23.557 1.340 -31.385 1.00 91.44 106 ALA A C 1
ATOM 920 O O . ALA A 1 106 ? 23.484 0.429 -32.214 1.00 91.44 106 ALA A O 1
ATOM 921 N N . LEU A 1 107 ? 22.785 2.424 -31.421 1.00 92.12 107 LEU A N 1
ATOM 922 C CA . LEU A 1 107 ? 21.824 2.717 -32.471 1.00 92.12 107 LEU A CA 1
ATOM 923 C C . LEU A 1 107 ? 22.349 3.840 -33.363 1.00 92.12 107 LEU A C 1
ATOM 925 O O . LEU A 1 107 ? 22.729 4.920 -32.901 1.00 92.12 107 LEU A O 1
ATOM 929 N N . PHE A 1 108 ? 22.306 3.584 -34.665 1.00 91.75 108 PHE A N 1
ATOM 930 C CA . PHE A 1 108 ? 22.581 4.553 -35.710 1.00 91.75 108 PHE A CA 1
ATOM 931 C C . PHE A 1 108 ? 21.396 4.658 -36.670 1.00 91.75 108 PHE A C 1
ATOM 933 O O . PHE A 1 108 ? 20.761 3.658 -36.996 1.00 91.75 108 PHE A O 1
ATOM 940 N N . ILE A 1 109 ? 21.142 5.860 -37.181 1.00 91.44 109 ILE A N 1
ATOM 941 C CA . ILE A 1 109 ? 20.214 6.107 -38.284 1.00 91.44 109 ILE A CA 1
ATOM 942 C C . ILE A 1 109 ? 21.004 6.541 -39.519 1.00 91.44 109 ILE A C 1
ATOM 944 O O . ILE A 1 109 ? 21.655 7.587 -39.548 1.00 91.44 109 ILE A O 1
ATOM 948 N N . VAL A 1 110 ? 21.003 5.690 -40.541 1.00 91.50 110 VAL A N 1
ATOM 949 C CA . VAL A 1 110 ? 21.817 5.866 -41.746 1.00 91.50 110 VAL A CA 1
ATOM 950 C C . VAL A 1 110 ? 20.896 6.178 -42.924 1.00 91.50 110 VAL A C 1
ATOM 952 O O . VAL A 1 110 ? 20.058 5.340 -43.245 1.00 91.50 110 VAL A O 1
ATOM 955 N N . PRO A 1 111 ? 21.049 7.321 -43.616 1.00 90.62 111 PRO A N 1
ATOM 956 C CA . PRO A 1 111 ? 20.229 7.635 -44.784 1.00 90.62 111 PRO A CA 1
ATOM 957 C C . PRO A 1 111 ? 20.332 6.549 -45.856 1.00 90.62 111 PRO A C 1
ATOM 959 O O . PRO A 1 111 ? 21.438 6.078 -46.140 1.00 90.62 111 PRO A O 1
ATOM 962 N N . GLU A 1 112 ? 19.218 6.204 -46.504 1.00 89.00 112 GLU A N 1
ATOM 963 C CA . GLU A 1 112 ? 19.175 5.157 -47.533 1.00 89.00 112 GLU A CA 1
ATOM 964 C C . GLU A 1 112 ? 20.178 5.447 -48.657 1.00 89.00 112 GLU A C 1
ATOM 966 O O . GLU A 1 112 ? 20.945 4.572 -49.047 1.00 89.00 112 GLU A O 1
ATOM 971 N N . ALA A 1 113 ? 20.277 6.708 -49.092 1.00 87.81 113 ALA A N 1
ATOM 972 C CA . ALA A 1 113 ? 21.230 7.154 -50.113 1.00 87.81 113 ALA A CA 1
ATOM 973 C C . ALA A 1 113 ? 22.712 6.974 -49.722 1.00 87.81 113 ALA A C 1
ATOM 975 O O . ALA A 1 113 ? 23.606 7.092 -50.560 1.00 87.81 113 ALA A O 1
ATOM 976 N N . LYS A 1 114 ? 23.000 6.756 -48.435 1.00 88.56 114 LYS A N 1
ATOM 977 C CA . LYS A 1 114 ? 24.348 6.504 -47.909 1.00 88.56 114 LYS A CA 1
ATOM 978 C C . LYS A 1 114 ? 24.548 5.041 -47.518 1.00 88.56 114 LYS A C 1
ATOM 980 O O . LYS A 1 114 ? 25.676 4.678 -47.183 1.00 88.56 114 LYS A O 1
ATOM 985 N N . PHE A 1 115 ? 23.500 4.221 -47.574 1.00 84.81 115 PHE A N 1
ATOM 986 C CA . PHE A 1 115 ? 23.555 2.790 -47.324 1.00 84.81 115 PHE A CA 1
ATOM 987 C C . PHE A 1 115 ? 23.871 2.047 -48.626 1.00 84.81 115 PHE A C 1
ATOM 989 O O . PHE A 1 115 ? 23.253 2.276 -49.663 1.00 84.81 115 PHE A O 1
ATOM 996 N N . ASN A 1 116 ? 24.865 1.161 -48.602 1.00 83.69 116 ASN A N 1
ATOM 997 C CA . ASN A 1 116 ? 25.282 0.452 -49.804 1.00 83.69 116 ASN A CA 1
ATOM 998 C C . ASN A 1 116 ? 24.412 -0.796 -49.949 1.00 83.69 116 ASN A C 1
ATOM 1000 O O . ASN A 1 116 ? 24.566 -1.742 -49.182 1.00 83.69 116 ASN A O 1
ATOM 1004 N N . LYS A 1 117 ? 23.504 -0.815 -50.930 1.00 77.19 117 LYS A N 1
ATOM 1005 C CA . LYS A 1 117 ? 22.561 -1.932 -51.111 1.00 77.19 117 LYS A CA 1
ATOM 1006 C C . LYS A 1 117 ? 23.258 -3.270 -51.385 1.00 77.19 117 LYS A C 1
ATOM 1008 O O . LYS A 1 117 ? 22.675 -4.308 -51.092 1.00 77.19 117 LYS A O 1
ATOM 1013 N N . SER A 1 118 ? 24.499 -3.278 -51.889 1.00 80.19 118 SER A N 1
ATOM 1014 C CA . SER A 1 118 ? 25.265 -4.524 -52.033 1.00 80.19 118 SER A CA 1
ATOM 1015 C C . SER A 1 118 ? 25.651 -5.148 -50.692 1.00 80.19 118 SER A C 1
ATOM 1017 O O . SER A 1 118 ? 25.796 -6.361 -50.628 1.00 80.19 118 SER A O 1
ATOM 1019 N N . ASP A 1 119 ? 25.791 -4.348 -49.630 1.00 79.12 119 ASP A N 1
ATOM 1020 C CA . ASP A 1 119 ? 26.129 -4.853 -48.295 1.00 79.12 119 ASP A CA 1
ATOM 1021 C C . ASP A 1 119 ? 24.942 -5.598 -47.668 1.00 79.12 119 ASP A C 1
ATOM 1023 O O . ASP A 1 119 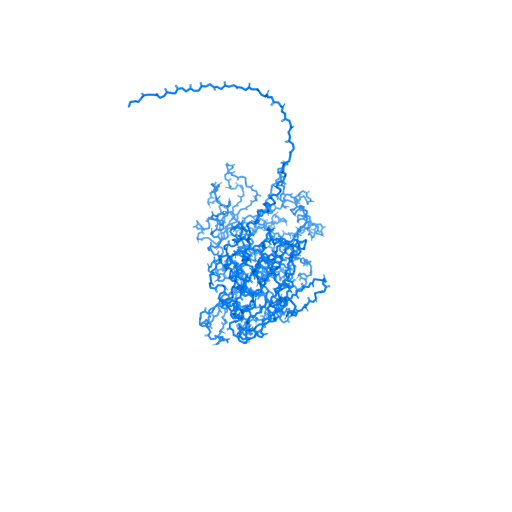? 25.139 -6.562 -46.943 1.00 79.12 119 ASP A O 1
ATOM 1027 N N . LEU A 1 120 ? 23.699 -5.207 -47.984 1.00 78.25 120 LEU A N 1
ATOM 1028 C CA . LEU A 1 120 ? 22.505 -5.931 -47.524 1.00 78.25 120 LEU A CA 1
ATOM 1029 C C . LEU A 1 120 ? 22.372 -7.306 -48.186 1.00 78.25 120 LEU A C 1
ATOM 1031 O O . LEU A 1 120 ? 21.821 -8.220 -47.585 1.00 78.25 120 LEU A O 1
ATOM 1035 N N . ARG A 1 121 ? 22.895 -7.476 -49.409 1.00 78.62 121 ARG A N 1
ATOM 1036 C CA . ARG A 1 121 ? 22.819 -8.753 -50.140 1.00 78.62 121 ARG A CA 1
ATOM 1037 C C . ARG A 1 121 ? 23.651 -9.860 -49.499 1.00 78.62 121 ARG A C 1
ATOM 1039 O O . ARG A 1 121 ? 23.364 -11.026 -49.737 1.00 78.62 121 ARG A O 1
ATOM 1046 N N . SER A 1 122 ? 24.684 -9.515 -48.730 1.00 80.75 122 SER A N 1
ATOM 1047 C CA . SER A 1 122 ? 25.479 -10.492 -47.980 1.00 80.75 122 SER A CA 1
ATOM 1048 C C . SER A 1 122 ? 24.917 -10.773 -46.585 1.00 80.75 122 SER A C 1
ATOM 1050 O O . SER A 1 122 ? 25.520 -11.544 -45.838 1.00 80.75 122 SER A O 1
ATOM 1052 N N . PHE A 1 123 ? 23.804 -10.137 -46.203 1.00 87.69 123 PHE A N 1
ATOM 1053 C CA . PHE A 1 123 ? 23.181 -10.283 -44.889 1.00 87.69 123 PHE A CA 1
ATOM 1054 C C . PHE A 1 123 ? 21.972 -11.206 -44.970 1.00 87.69 123 PHE A C 1
ATOM 1056 O O . PHE A 1 123 ? 21.307 -11.305 -46.000 1.00 87.69 123 PHE A O 1
ATOM 1063 N N . THR A 1 124 ? 21.672 -11.876 -43.861 1.00 88.25 124 THR A N 1
ATOM 1064 C CA . THR A 1 124 ? 20.491 -12.730 -43.772 1.00 88.25 124 THR A CA 1
ATOM 1065 C C . THR A 1 124 ? 19.252 -11.850 -43.674 1.00 88.25 124 THR A C 1
ATOM 1067 O O . THR A 1 124 ? 19.127 -11.060 -42.738 1.00 88.25 124 THR A O 1
ATOM 1070 N N . GLU A 1 125 ? 18.338 -11.973 -44.635 1.00 91.06 125 GLU A N 1
ATOM 1071 C CA . GLU A 1 125 ? 17.019 -11.345 -44.572 1.00 91.06 125 GLU A CA 1
ATOM 1072 C C . GLU A 1 125 ? 16.098 -12.157 -43.655 1.00 91.06 125 GLU A C 1
ATOM 1074 O O . GLU A 1 125 ? 15.989 -13.378 -43.773 1.00 91.06 125 GLU A O 1
ATOM 1079 N N . HIS A 1 126 ? 15.411 -11.465 -42.755 1.00 89.19 126 HIS A N 1
ATOM 1080 C CA . HIS A 1 126 ? 14.410 -12.030 -41.866 1.00 89.19 126 HIS A CA 1
ATOM 1081 C C . HIS A 1 126 ? 13.081 -11.308 -42.069 1.00 89.19 126 HIS A C 1
ATOM 1083 O O . HIS A 1 126 ? 13.034 -10.077 -42.068 1.00 89.19 126 HIS A O 1
ATOM 1089 N N . LYS A 1 127 ? 11.996 -12.076 -42.198 1.00 85.94 127 LYS A N 1
ATOM 1090 C CA . LYS A 1 127 ? 10.623 -11.567 -42.278 1.00 85.94 127 LYS A CA 1
ATOM 1091 C C . LYS A 1 127 ? 9.935 -11.743 -40.928 1.00 85.94 127 LYS A C 1
ATOM 1093 O O . LYS A 1 127 ? 9.948 -12.838 -40.372 1.00 85.94 127 LYS A O 1
ATOM 1098 N N . LEU A 1 128 ? 9.366 -10.664 -40.409 1.00 78.75 128 LEU A N 1
ATOM 1099 C CA . LEU A 1 128 ? 8.555 -10.647 -39.196 1.00 78.75 128 LEU A CA 1
ATOM 1100 C C . LEU A 1 128 ? 7.086 -10.934 -39.540 1.00 78.75 128 LEU A C 1
ATOM 1102 O O . LEU A 1 128 ? 6.647 -10.710 -40.668 1.00 78.75 128 LEU A O 1
ATOM 1106 N N . GLU A 1 129 ? 6.311 -11.395 -38.556 1.00 72.88 129 GLU A N 1
ATOM 1107 C CA . GLU A 1 129 ? 4.887 -11.748 -38.717 1.00 72.88 129 GLU A CA 1
ATOM 1108 C C . GLU A 1 129 ? 4.025 -10.580 -39.228 1.00 72.88 129 GLU A C 1
ATOM 1110 O O . GLU A 1 129 ? 3.044 -10.783 -39.936 1.00 72.88 129 GLU A O 1
ATOM 1115 N N . ASN A 1 130 ? 4.433 -9.342 -38.944 1.00 66.19 130 ASN A N 1
ATOM 1116 C CA . ASN A 1 130 ? 3.794 -8.113 -39.420 1.00 66.19 130 ASN A CA 1
ATOM 1117 C C . ASN A 1 130 ? 4.277 -7.651 -40.810 1.00 66.19 130 ASN A C 1
ATOM 1119 O O . ASN A 1 130 ? 4.129 -6.478 -41.140 1.00 66.19 130 ASN A O 1
ATOM 1123 N N . GLN A 1 131 ? 4.887 -8.539 -41.602 1.00 57.81 131 GLN A N 1
ATOM 1124 C CA . GLN A 1 131 ? 5.464 -8.265 -42.929 1.00 57.81 131 GLN A CA 1
ATOM 1125 C C . GLN A 1 131 ? 6.640 -7.271 -42.951 1.00 57.81 131 GLN A C 1
ATOM 1127 O O . GLN A 1 131 ? 7.159 -6.964 -44.026 1.00 57.81 131 GLN A O 1
ATOM 1132 N N . ASN A 1 132 ? 7.125 -6.809 -41.795 1.00 75.38 132 ASN A N 1
ATOM 1133 C CA . ASN A 1 132 ? 8.367 -6.045 -41.733 1.00 75.38 132 ASN A CA 1
ATOM 1134 C C . ASN A 1 132 ? 9.568 -6.959 -41.982 1.00 75.38 132 ASN A C 1
ATOM 1136 O O . ASN A 1 132 ? 9.583 -8.120 -41.573 1.00 75.38 132 ASN A O 1
ATOM 1140 N N . ILE A 1 133 ? 10.604 -6.419 -42.618 1.00 87.00 133 ILE A N 1
ATOM 1141 C CA . ILE A 1 133 ? 11.867 -7.128 -42.831 1.00 87.00 133 ILE A CA 1
ATOM 1142 C C . ILE A 1 133 ? 12.978 -6.506 -41.999 1.00 87.00 133 ILE A C 1
ATOM 1144 O O . ILE A 1 133 ? 12.989 -5.298 -41.759 1.00 87.00 133 ILE A O 1
ATOM 1148 N N . PHE A 1 134 ? 13.945 -7.320 -41.599 1.00 91.19 134 PHE A N 1
ATOM 1149 C CA . PHE A 1 134 ? 15.230 -6.829 -41.126 1.00 91.19 134 PHE A CA 1
ATOM 1150 C C . PHE A 1 134 ? 16.364 -7.666 -41.704 1.00 91.19 134 PHE A C 1
ATOM 1152 O O . PHE A 1 134 ? 16.200 -8.847 -42.004 1.00 91.19 134 PHE A O 1
ATOM 1159 N N . TYR A 1 135 ? 17.525 -7.041 -41.849 1.00 91.94 135 TYR A N 1
ATOM 1160 C CA . TYR A 1 135 ? 18.741 -7.701 -42.304 1.00 91.94 135 TYR A CA 1
ATOM 1161 C C . TYR A 1 135 ? 19.665 -7.924 -41.119 1.00 91.94 135 TYR A C 1
ATOM 1163 O O . TYR A 1 135 ? 19.805 -7.044 -40.266 1.00 91.94 135 TYR A O 1
ATOM 1171 N N . GLN A 1 136 ? 20.308 -9.084 -41.069 1.00 90.88 136 GLN A N 1
ATOM 1172 C CA . GLN A 1 136 ? 21.171 -9.472 -39.966 1.00 90.88 136 GLN A CA 1
ATOM 1173 C C . GLN A 1 136 ? 22.557 -9.884 -40.453 1.00 90.88 136 GLN A C 1
ATOM 1175 O O . GLN A 1 136 ? 22.698 -10.665 -41.394 1.00 90.88 136 GLN A O 1
ATOM 1180 N N . HIS A 1 137 ? 23.581 -9.409 -39.751 1.00 89.38 137 HIS A N 1
ATOM 1181 C CA . HIS A 1 137 ? 24.960 -9.842 -39.934 1.00 89.38 137 HIS A CA 1
ATOM 1182 C C . HIS A 1 137 ? 25.582 -10.208 -38.591 1.00 89.38 137 HIS A C 1
ATOM 1184 O O . HIS A 1 137 ? 25.343 -9.536 -37.588 1.00 89.38 137 HIS A O 1
ATOM 1190 N N . VAL A 1 138 ? 26.376 -11.275 -38.578 1.00 87.56 138 VAL A N 1
ATOM 1191 C CA . VAL A 1 138 ? 27.058 -11.781 -37.387 1.00 87.56 138 VAL A CA 1
ATOM 1192 C C . VAL A 1 138 ? 28.554 -11.823 -37.665 1.00 87.56 138 VAL A C 1
ATOM 1194 O O . VAL A 1 138 ? 28.985 -12.500 -38.595 1.00 87.56 138 VAL A O 1
ATOM 1197 N N . ASP A 1 139 ? 29.330 -11.135 -36.832 1.00 85.12 139 ASP A N 1
ATOM 1198 C CA . ASP A 1 139 ? 30.782 -11.255 -36.768 1.00 85.12 139 ASP A CA 1
ATOM 1199 C C . ASP A 1 139 ? 31.149 -12.096 -35.537 1.00 85.12 139 ASP A C 1
ATOM 1201 O O . ASP A 1 139 ? 31.224 -11.606 -34.408 1.00 85.12 139 ASP A O 1
ATOM 1205 N N . SER A 1 140 ? 31.320 -13.404 -35.747 1.00 79.25 140 SER A N 1
ATOM 1206 C CA . SER A 1 140 ? 31.591 -14.356 -34.663 1.00 79.25 140 SER A CA 1
ATOM 1207 C C . SER A 1 140 ? 32.980 -14.207 -34.041 1.00 79.25 140 SER A C 1
ATOM 1209 O O . SER A 1 140 ? 33.182 -14.703 -32.936 1.00 79.25 140 SER A O 1
ATOM 1211 N N . LEU A 1 141 ? 33.931 -13.561 -34.729 1.00 79.75 141 LEU A N 1
ATOM 1212 C CA . LEU A 1 141 ? 35.284 -13.344 -34.207 1.00 79.75 141 LEU A CA 1
ATOM 1213 C C . LEU A 1 141 ? 35.315 -12.189 -33.204 1.00 79.75 141 LEU A C 1
ATOM 1215 O O . LEU A 1 141 ? 36.077 -12.239 -32.243 1.00 79.75 141 LEU A O 1
ATOM 1219 N N . ASP A 1 142 ? 34.470 -11.181 -33.419 1.00 80.06 142 ASP A N 1
ATOM 1220 C CA . ASP A 1 142 ? 34.366 -10.001 -32.556 1.00 80.06 142 ASP A CA 1
ATOM 1221 C C . ASP A 1 142 ? 33.160 -10.048 -31.598 1.00 80.06 142 ASP A C 1
ATOM 1223 O O . ASP A 1 142 ? 32.902 -9.092 -30.870 1.00 80.06 142 ASP A O 1
ATOM 1227 N N . TYR A 1 143 ? 32.409 -11.157 -31.593 1.00 87.06 143 TYR A N 1
ATOM 1228 C CA . TYR A 1 143 ? 31.170 -11.328 -30.818 1.00 87.06 143 TYR A CA 1
ATOM 1229 C C . TYR A 1 143 ? 30.158 -10.196 -31.050 1.00 87.06 143 TYR A C 1
ATOM 1231 O O . TYR A 1 143 ? 29.409 -9.809 -30.146 1.00 87.06 143 TYR A O 1
ATOM 1239 N N . THR A 1 144 ? 30.140 -9.671 -32.276 1.00 87.25 144 THR A N 1
ATOM 1240 C CA . THR A 1 144 ? 29.329 -8.520 -32.662 1.00 87.25 144 THR A CA 1
ATOM 1241 C C . THR A 1 144 ? 28.226 -8.961 -33.607 1.00 87.25 144 THR A C 1
ATOM 1243 O O . THR A 1 144 ? 28.426 -9.748 -34.535 1.00 87.25 144 THR A O 1
ATOM 1246 N N . LYS A 1 145 ? 27.031 -8.426 -33.389 1.00 89.56 145 LYS A N 1
ATOM 1247 C CA . LYS A 1 145 ? 25.870 -8.663 -34.231 1.00 89.56 145 LYS A CA 1
ATOM 1248 C C . LYS A 1 145 ? 25.247 -7.342 -34.648 1.00 89.56 145 LYS A C 1
ATOM 1250 O O . LYS A 1 145 ? 25.203 -6.379 -33.884 1.00 89.56 145 LYS A O 1
ATOM 1255 N N . TYR A 1 146 ? 24.783 -7.312 -35.889 1.00 90.19 146 TYR A N 1
ATOM 1256 C CA . TYR A 1 146 ? 24.153 -6.153 -36.492 1.00 90.19 146 TYR A CA 1
ATOM 1257 C C . TYR A 1 146 ? 22.748 -6.524 -36.947 1.00 90.19 146 TYR A C 1
ATOM 1259 O O . TYR A 1 146 ? 22.578 -7.526 -37.648 1.00 90.19 146 TYR A O 1
ATOM 1267 N N . ARG A 1 147 ? 21.757 -5.697 -36.604 1.00 91.62 147 ARG A N 1
ATOM 1268 C CA . ARG A 1 147 ? 20.424 -5.740 -37.221 1.00 91.62 147 ARG A CA 1
ATOM 1269 C C . ARG A 1 147 ? 20.100 -4.413 -37.871 1.00 91.62 147 ARG A C 1
ATOM 1271 O O . ARG A 1 147 ? 20.362 -3.348 -37.313 1.00 91.62 147 ARG A O 1
ATOM 1278 N N . ILE A 1 148 ? 19.513 -4.505 -39.055 1.00 92.44 148 ILE A N 1
ATOM 1279 C CA . ILE A 1 148 ? 19.212 -3.362 -39.900 1.00 92.44 148 ILE A CA 1
ATOM 1280 C C . ILE A 1 148 ? 17.745 -3.398 -40.272 1.00 92.44 148 ILE A C 1
ATOM 1282 O O . ILE A 1 148 ? 17.305 -4.307 -40.974 1.00 92.44 148 ILE A O 1
ATOM 1286 N N . TYR A 1 149 ? 17.008 -2.393 -39.820 1.00 92.25 149 TYR A N 1
ATOM 1287 C CA . TYR A 1 149 ? 15.594 -2.227 -40.123 1.00 92.25 149 TYR A CA 1
ATOM 1288 C C . TYR A 1 149 ? 15.434 -1.118 -41.167 1.00 92.25 149 TYR A C 1
ATOM 1290 O O . TYR A 1 149 ? 15.950 -0.013 -40.954 1.00 92.25 149 TYR A O 1
ATOM 1298 N N . PRO A 1 150 ? 14.751 -1.369 -42.297 1.00 91.38 150 PRO A N 1
ATOM 1299 C CA . PRO A 1 150 ? 14.311 -0.301 -43.183 1.00 91.38 150 PRO A CA 1
ATOM 1300 C C . PRO A 1 150 ? 13.416 0.673 -42.418 1.00 91.38 150 PRO A C 1
ATOM 1302 O O . PRO A 1 150 ? 12.489 0.251 -41.733 1.00 91.38 150 PRO A O 1
ATOM 1305 N N . TYR A 1 151 ? 13.676 1.971 -42.560 1.00 90.19 151 TYR A N 1
ATOM 1306 C CA . TYR A 1 151 ? 12.857 3.023 -41.975 1.00 90.19 151 TYR A CA 1
ATOM 1307 C C . TYR A 1 151 ? 12.376 3.990 -43.061 1.00 90.19 151 TYR A C 1
ATOM 1309 O O . TYR A 1 151 ? 12.903 5.092 -43.242 1.00 90.19 151 TYR A O 1
ATOM 1317 N N . ALA A 1 152 ? 11.375 3.524 -43.812 1.00 83.75 152 ALA A N 1
ATOM 1318 C CA . ALA A 1 152 ? 10.888 4.166 -45.031 1.00 83.75 152 ALA A CA 1
ATOM 1319 C C . ALA A 1 152 ? 10.410 5.609 -44.805 1.00 83.75 152 ALA A C 1
ATOM 1321 O O . ALA A 1 152 ? 10.763 6.494 -45.576 1.00 83.75 152 ALA A O 1
ATOM 1322 N N . GLU A 1 153 ? 9.692 5.875 -43.710 1.00 82.75 153 GLU A N 1
ATOM 1323 C CA . GLU A 1 153 ? 9.177 7.216 -43.385 1.00 82.75 153 GLU A CA 1
ATOM 1324 C C . GLU A 1 153 ? 10.280 8.276 -43.223 1.00 82.75 153 GLU A C 1
ATOM 1326 O O . GLU A 1 153 ? 10.036 9.462 -43.430 1.00 82.75 153 GLU A O 1
ATOM 1331 N N . GLN A 1 154 ? 11.507 7.859 -42.895 1.00 81.00 154 GLN A N 1
ATOM 1332 C CA . GLN A 1 154 ? 12.675 8.736 -42.766 1.00 81.00 154 GLN A CA 1
ATOM 1333 C C . GLN A 1 154 ? 13.679 8.573 -43.921 1.00 81.00 154 GLN A C 1
ATOM 1335 O O . GLN A 1 154 ? 14.793 9.096 -43.832 1.00 81.00 154 GLN A O 1
ATOM 1340 N N . ASN A 1 155 ? 13.341 7.830 -44.987 1.00 89.44 155 ASN A N 1
ATOM 1341 C CA . ASN A 1 155 ? 14.257 7.462 -46.080 1.00 89.44 155 ASN A CA 1
ATOM 1342 C C . ASN A 1 155 ? 15.628 6.981 -45.560 1.00 89.44 155 ASN A C 1
ATOM 1344 O O . ASN A 1 155 ? 16.689 7.430 -46.009 1.00 89.44 155 ASN A O 1
ATOM 1348 N N . SER A 1 156 ? 15.607 6.132 -44.530 1.00 91.19 156 SER A N 1
ATOM 1349 C CA . SER A 1 156 ? 16.784 5.746 -43.747 1.00 91.19 156 SER A CA 1
ATOM 1350 C C . SER A 1 156 ? 16.739 4.272 -43.335 1.00 91.19 156 SER A C 1
ATOM 1352 O O . SER A 1 156 ? 15.743 3.582 -43.526 1.00 91.19 156 SER A O 1
ATOM 1354 N N . PHE A 1 157 ? 17.827 3.790 -42.741 1.00 91.88 157 PHE A N 1
ATOM 1355 C CA . PHE A 1 157 ? 17.926 2.501 -42.065 1.00 91.88 157 PHE A CA 1
ATOM 1356 C C . PHE A 1 157 ? 18.276 2.707 -40.594 1.00 91.88 157 PHE A C 1
ATOM 1358 O O . PHE A 1 157 ? 19.173 3.493 -40.276 1.00 91.88 157 PHE A O 1
ATOM 1365 N N . LEU A 1 158 ? 17.616 1.961 -39.709 1.00 92.50 158 LEU A N 1
ATOM 1366 C CA . LEU A 1 158 ? 18.036 1.819 -38.318 1.00 92.50 158 LEU A CA 1
ATOM 1367 C C . LEU A 1 158 ? 19.051 0.693 -38.232 1.00 92.50 158 LEU A C 1
ATOM 1369 O O . LEU A 1 158 ? 18.722 -0.463 -38.477 1.00 92.50 158 LEU A O 1
ATOM 1373 N N . LEU A 1 159 ? 20.282 1.047 -37.896 1.00 92.75 159 LEU A N 1
ATOM 1374 C CA . LEU A 1 159 ? 21.388 0.130 -37.702 1.00 92.75 159 LEU A CA 1
ATOM 1375 C C . LEU A 1 159 ? 21.632 -0.022 -36.205 1.00 92.75 159 LEU A C 1
ATOM 1377 O O . LEU A 1 159 ? 22.175 0.879 -35.565 1.00 92.75 159 LEU A O 1
ATOM 1381 N N . PHE A 1 160 ? 21.268 -1.180 -35.671 1.00 92.19 160 PHE A N 1
ATOM 1382 C CA . PHE A 1 160 ? 21.663 -1.577 -34.334 1.00 92.19 160 PHE A CA 1
ATOM 1383 C C . PHE A 1 160 ? 22.924 -2.432 -34.407 1.00 92.19 160 PHE A C 1
ATOM 1385 O O . PHE A 1 160 ? 22.972 -3.405 -35.162 1.00 92.19 160 PHE A O 1
ATOM 1392 N N . ALA A 1 161 ? 23.924 -2.074 -33.613 1.00 90.62 161 ALA A N 1
ATOM 1393 C CA . ALA A 1 161 ? 25.106 -2.883 -33.358 1.00 90.62 161 ALA A CA 1
ATOM 1394 C C . ALA A 1 161 ? 25.101 -3.285 -31.886 1.00 90.62 161 ALA A C 1
ATOM 1396 O O . ALA A 1 161 ? 24.855 -2.437 -31.033 1.00 90.62 161 ALA A O 1
ATOM 1397 N N . TYR A 1 162 ? 25.366 -4.546 -31.578 1.00 87.88 162 TYR A N 1
ATOM 1398 C CA . TYR A 1 162 ? 25.527 -5.005 -30.200 1.00 87.88 162 TYR A CA 1
ATOM 1399 C C . TYR A 1 162 ? 26.622 -6.042 -30.123 1.00 87.88 162 TYR A C 1
ATOM 1401 O O . TYR A 1 162 ? 26.775 -6.886 -31.009 1.00 87.88 162 TYR A O 1
ATOM 1409 N N . LYS A 1 163 ? 27.379 -5.949 -29.042 1.00 88.56 163 LYS A N 1
ATOM 1410 C CA . LYS A 1 163 ? 28.582 -6.715 -28.807 1.00 88.56 163 LYS A CA 1
ATOM 1411 C C . LYS A 1 163 ? 28.530 -7.315 -27.419 1.00 88.56 163 LYS A C 1
ATOM 1413 O O . LYS A 1 163 ? 28.219 -6.643 -26.435 1.00 88.56 163 LYS A O 1
ATOM 1418 N N . ALA A 1 164 ? 28.823 -8.603 -27.360 1.00 87.25 164 ALA A N 1
ATOM 1419 C CA . ALA A 1 164 ? 28.966 -9.320 -26.110 1.00 87.25 164 ALA A CA 1
ATOM 1420 C C . ALA A 1 164 ? 30.423 -9.267 -25.642 1.00 87.25 164 ALA A C 1
ATOM 1422 O O . ALA A 1 164 ? 31.347 -9.337 -26.451 1.00 87.25 164 ALA A O 1
ATOM 1423 N N . LYS A 1 165 ? 30.643 -9.200 -24.325 1.00 85.94 165 LYS A N 1
ATOM 1424 C CA . LYS A 1 165 ? 32.003 -9.176 -23.759 1.00 85.94 165 LYS A CA 1
ATOM 1425 C C . LYS A 1 165 ? 32.817 -10.435 -24.088 1.00 85.94 165 LYS A C 1
ATOM 1427 O O . LYS A 1 165 ? 34.038 -10.369 -24.195 1.00 85.94 165 LYS A O 1
ATOM 1432 N N . ASN A 1 166 ? 32.160 -11.588 -24.202 1.00 83.75 166 ASN A N 1
ATOM 1433 C CA . ASN A 1 166 ? 32.804 -12.869 -24.481 1.00 83.75 166 ASN A CA 1
ATOM 1434 C C . ASN A 1 166 ? 31.861 -13.829 -25.229 1.00 83.75 166 ASN A C 1
ATOM 1436 O O . ASN A 1 166 ? 30.662 -13.577 -25.371 1.00 83.75 166 ASN A O 1
ATOM 1440 N N . ARG A 1 167 ? 32.412 -14.971 -25.660 1.00 82.69 167 ARG A N 1
ATOM 1441 C CA . ARG A 1 167 ? 31.686 -16.025 -26.383 1.00 82.69 167 ARG A CA 1
ATOM 1442 C C . ARG A 1 167 ? 30.474 -16.572 -25.618 1.00 82.69 167 ARG A C 1
ATOM 1444 O O . ARG A 1 167 ? 29.466 -16.867 -26.245 1.00 82.69 167 ARG A O 1
ATOM 1451 N N . SER A 1 168 ? 30.565 -16.714 -24.294 1.00 82.38 168 SER A N 1
ATOM 1452 C CA . SER A 1 168 ? 29.464 -17.224 -23.465 1.00 82.38 168 SER A CA 1
ATOM 1453 C C . SER A 1 168 ? 28.268 -16.267 -23.496 1.00 82.38 168 SER A C 1
ATOM 1455 O O . SER A 1 168 ? 27.161 -16.660 -23.858 1.00 82.38 168 SER A O 1
ATOM 1457 N N . HIS A 1 169 ? 28.501 -14.973 -23.255 1.00 80.62 169 HIS A N 1
ATOM 1458 C CA . HIS A 1 169 ? 27.445 -13.955 -23.312 1.00 80.62 169 HIS A CA 1
ATOM 1459 C C . HIS A 1 169 ? 26.886 -13.814 -24.731 1.00 80.62 169 HIS A C 1
ATOM 1461 O O . HIS A 1 169 ? 25.695 -13.579 -24.913 1.00 80.62 169 HIS A O 1
ATOM 1467 N N . PHE A 1 170 ? 27.732 -14.007 -25.748 1.00 79.94 170 PHE A N 1
ATOM 1468 C CA . PHE A 1 170 ? 27.312 -13.994 -27.145 1.00 79.94 170 PHE A CA 1
ATOM 1469 C C . PHE A 1 170 ? 26.297 -15.099 -27.471 1.00 79.94 170 PHE A C 1
ATOM 1471 O O . PHE A 1 170 ? 25.375 -14.865 -28.248 1.00 79.94 170 PHE A O 1
ATOM 1478 N N . PHE A 1 171 ? 26.405 -16.282 -26.858 1.00 76.38 171 PHE A N 1
ATOM 1479 C CA . PHE A 1 171 ? 25.386 -17.326 -27.007 1.00 76.38 171 PHE A CA 1
ATOM 1480 C C . PHE A 1 171 ? 24.063 -16.957 -26.326 1.00 76.38 171 PHE A C 1
ATOM 1482 O O . PHE A 1 171 ? 22.998 -17.251 -26.872 1.00 76.38 171 PHE A O 1
ATOM 1489 N N . ASN A 1 172 ? 24.120 -16.230 -25.208 1.00 71.06 172 ASN A N 1
ATOM 1490 C CA . ASN A 1 172 ? 22.931 -15.741 -24.505 1.00 71.06 172 ASN A CA 1
ATOM 1491 C C . ASN A 1 172 ? 22.255 -14.555 -25.217 1.00 71.06 172 ASN A C 1
ATOM 1493 O O . ASN A 1 172 ? 21.111 -14.231 -24.912 1.00 71.06 172 ASN A O 1
ATOM 1497 N N . ILE A 1 173 ? 22.902 -13.937 -26.216 1.00 72.56 173 ILE A N 1
ATOM 1498 C CA . ILE A 1 173 ? 22.386 -12.749 -26.919 1.00 72.56 173 ILE A CA 1
ATOM 1499 C C . ILE A 1 173 ? 20.999 -12.979 -27.536 1.00 72.56 173 ILE A C 1
ATOM 1501 O O . ILE A 1 173 ? 20.211 -12.044 -27.637 1.00 72.56 173 ILE A O 1
ATOM 1505 N N . LYS A 1 174 ? 20.672 -14.222 -27.920 1.00 72.44 174 LYS A N 1
ATOM 1506 C CA . LYS A 1 174 ? 19.369 -14.572 -28.504 1.00 72.44 174 LYS A CA 1
ATOM 1507 C C . LYS A 1 174 ? 18.219 -14.294 -27.534 1.00 72.44 174 LYS A C 1
ATOM 1509 O O . LYS A 1 174 ? 17.159 -13.853 -27.962 1.00 72.44 174 LYS A O 1
ATOM 1514 N N . GLU A 1 175 ? 18.432 -14.532 -26.245 1.00 69.62 175 GLU A N 1
ATOM 1515 C CA . GLU A 1 175 ? 17.438 -14.259 -25.211 1.00 69.62 175 GLU A CA 1
ATOM 1516 C C . GLU A 1 175 ? 17.217 -12.748 -25.061 1.00 69.62 175 GLU A C 1
ATOM 1518 O O . GLU A 1 175 ? 16.084 -12.285 -25.166 1.00 69.62 175 GLU A O 1
ATOM 1523 N N . PHE A 1 176 ? 18.292 -11.957 -24.982 1.00 71.75 176 PHE A N 1
ATOM 1524 C CA . PHE A 1 176 ? 18.219 -10.487 -24.961 1.00 71.75 176 PHE A CA 1
ATOM 1525 C C . PHE A 1 176 ? 17.501 -9.921 -26.188 1.00 71.75 176 PHE A C 1
ATOM 1527 O O . PHE A 1 176 ? 16.639 -9.049 -26.075 1.00 71.75 176 PHE A O 1
ATOM 1534 N N . GLU A 1 177 ? 17.817 -10.440 -27.373 1.00 78.94 177 GLU A N 1
ATOM 1535 C CA . GLU A 1 177 ? 17.176 -10.028 -28.617 1.00 78.94 177 GLU A CA 1
ATOM 1536 C C . GLU A 1 177 ? 15.665 -10.295 -28.627 1.00 78.94 177 GLU A C 1
ATOM 1538 O O . GLU A 1 177 ? 14.913 -9.479 -29.169 1.00 78.94 177 GLU A O 1
ATOM 1543 N N . ASN A 1 178 ? 15.229 -11.411 -28.035 1.00 79.12 178 ASN A N 1
ATOM 1544 C CA . ASN A 1 178 ? 13.819 -11.783 -27.939 1.00 79.12 178 ASN A CA 1
ATOM 1545 C C . ASN A 1 178 ? 13.025 -10.858 -27.007 1.00 79.12 178 ASN A C 1
ATOM 1547 O O . ASN A 1 178 ? 11.813 -10.761 -27.160 1.00 79.12 178 ASN A O 1
ATOM 1551 N N . TYR A 1 179 ? 13.677 -10.144 -26.087 1.00 76.56 179 TYR A N 1
ATOM 1552 C CA . TYR A 1 179 ? 13.014 -9.132 -25.260 1.00 76.56 179 TYR A CA 1
ATOM 1553 C C . TYR A 1 179 ? 13.058 -7.738 -25.896 1.00 76.56 179 TYR A C 1
ATOM 1555 O O . TYR A 1 179 ? 12.058 -7.019 -25.887 1.00 76.56 179 TYR A O 1
ATOM 1563 N N . ILE A 1 180 ? 14.196 -7.354 -26.485 1.00 84.88 180 ILE A N 1
ATOM 1564 C CA . ILE A 1 180 ? 14.407 -5.985 -26.977 1.00 84.88 180 ILE A CA 1
ATOM 1565 C C . ILE A 1 180 ? 13.665 -5.740 -28.293 1.00 84.88 180 ILE A C 1
ATOM 1567 O O . ILE A 1 180 ? 12.870 -4.806 -28.399 1.00 84.88 180 ILE A O 1
ATOM 1571 N N . PHE A 1 181 ? 13.901 -6.557 -29.321 1.00 87.81 181 PHE A N 1
ATOM 1572 C CA . PHE A 1 181 ? 13.442 -6.233 -30.678 1.00 87.81 181 PHE A CA 1
ATOM 1573 C C . PHE A 1 181 ? 11.937 -6.379 -30.908 1.00 87.81 181 PHE A C 1
ATOM 1575 O O . PHE A 1 181 ? 11.409 -5.582 -31.682 1.00 87.81 181 PHE A O 1
ATOM 1582 N N . PRO A 1 182 ? 11.206 -7.292 -30.241 1.00 87.56 182 PRO A N 1
ATOM 1583 C CA . PRO A 1 182 ? 9.744 -7.289 -30.317 1.00 87.56 182 PRO A CA 1
ATOM 1584 C C . PRO A 1 182 ? 9.101 -6.021 -29.745 1.00 87.56 182 PRO A C 1
ATOM 1586 O O . PRO A 1 182 ? 7.974 -5.692 -30.102 1.00 87.56 182 PRO A O 1
ATOM 1589 N N . SER A 1 183 ? 9.813 -5.286 -28.883 1.00 88.38 183 SER A N 1
ATOM 1590 C CA . SER A 1 183 ? 9.332 -4.026 -28.311 1.00 88.38 183 SER A CA 1
ATOM 1591 C C . SER A 1 183 ? 9.597 -2.793 -29.186 1.00 88.38 183 SER A C 1
ATOM 1593 O O . SER A 1 183 ? 9.113 -1.706 -28.865 1.00 88.38 183 SER A O 1
ATOM 1595 N N . LEU A 1 184 ? 10.360 -2.944 -30.277 1.00 90.19 184 LEU A N 1
ATOM 1596 C CA . LEU A 1 184 ? 10.706 -1.854 -31.183 1.00 90.19 184 LEU A CA 1
ATOM 1597 C C . LEU A 1 184 ? 9.452 -1.315 -31.877 1.00 90.19 184 LEU A C 1
ATOM 1599 O O . LEU A 1 184 ? 8.816 -2.013 -32.666 1.00 90.19 184 LEU A O 1
ATOM 1603 N N . THR A 1 185 ? 9.143 -0.041 -31.645 1.00 90.75 185 THR A N 1
ATOM 1604 C CA . THR A 1 185 ? 8.141 0.694 -32.424 1.00 90.75 185 THR A CA 1
ATOM 1605 C C . THR A 1 185 ? 8.807 1.819 -33.202 1.00 90.75 185 THR A C 1
ATOM 1607 O O . THR A 1 185 ? 9.723 2.470 -32.697 1.00 90.75 185 THR A O 1
ATOM 1610 N N . MET A 1 186 ? 8.382 2.034 -34.449 1.00 90.62 186 MET A N 1
ATOM 1611 C CA . MET A 1 186 ? 8.908 3.102 -35.298 1.00 90.62 186 MET A CA 1
ATOM 1612 C C . MET A 1 186 ? 7.848 3.662 -36.255 1.00 90.62 186 MET A C 1
ATOM 1614 O O . MET A 1 186 ? 6.895 2.953 -36.592 1.00 90.62 186 MET A O 1
ATOM 1618 N N . GLY A 1 187 ? 8.030 4.904 -36.708 1.00 88.38 187 GLY A N 1
ATOM 1619 C CA . GLY A 1 187 ? 7.171 5.543 -37.710 1.00 88.38 187 GLY A CA 1
ATOM 1620 C C . GLY A 1 187 ? 5.717 5.673 -37.259 1.00 88.38 187 GLY A C 1
ATOM 1621 O O . GLY A 1 187 ? 5.450 6.045 -36.116 1.00 88.38 187 GLY A O 1
ATOM 1622 N N . ALA A 1 188 ? 4.772 5.296 -38.118 1.00 87.88 188 ALA A N 1
ATOM 1623 C CA . ALA A 1 188 ? 3.338 5.282 -37.827 1.00 87.88 188 ALA A CA 1
ATOM 1624 C C . ALA A 1 188 ? 2.957 4.380 -36.637 1.00 87.88 188 ALA A C 1
ATOM 1626 O O . ALA A 1 188 ? 1.942 4.616 -35.986 1.00 87.88 188 ALA A O 1
ATOM 1627 N N . ASN A 1 189 ? 3.781 3.374 -36.318 1.00 87.88 189 ASN A N 1
ATOM 1628 C CA . ASN A 1 189 ? 3.571 2.487 -35.171 1.00 87.88 189 ASN A CA 1
ATOM 1629 C C . ASN A 1 189 ? 4.184 3.026 -33.871 1.00 87.88 189 ASN A C 1
ATOM 1631 O O . ASN A 1 189 ? 4.049 2.377 -32.832 1.00 87.88 189 ASN A O 1
ATOM 1635 N N . TYR A 1 190 ? 4.879 4.169 -33.916 1.00 90.19 190 TYR A N 1
ATOM 1636 C CA . TYR A 1 190 ? 5.513 4.767 -32.750 1.00 90.19 190 TYR A CA 1
ATOM 1637 C C . TYR A 1 190 ? 4.505 5.014 -31.633 1.00 90.19 190 TYR A C 1
ATOM 1639 O O . TYR A 1 190 ? 3.521 5.740 -31.796 1.00 90.19 190 TYR A O 1
ATOM 1647 N N . LYS A 1 191 ? 4.805 4.456 -30.463 1.00 84.94 191 LYS A N 1
ATOM 1648 C CA . LYS A 1 191 ? 4.074 4.740 -29.233 1.00 84.94 191 LYS A CA 1
ATOM 1649 C C . LYS A 1 191 ? 4.961 5.571 -28.327 1.00 84.94 191 LYS A C 1
ATOM 1651 O O . LYS A 1 191 ? 6.030 5.112 -27.910 1.00 84.94 191 LYS A O 1
ATOM 1656 N N . LYS A 1 192 ? 4.496 6.784 -28.020 1.00 84.75 192 LYS A N 1
ATOM 1657 C CA . LYS A 1 192 ? 5.123 7.619 -27.001 1.00 84.75 192 LYS A CA 1
ATOM 1658 C C . LYS A 1 192 ? 5.091 6.869 -25.675 1.00 84.75 192 LYS A C 1
ATOM 1660 O O . LYS A 1 192 ? 4.032 6.405 -25.253 1.00 84.75 192 LYS A O 1
ATOM 1665 N N . HIS A 1 193 ? 6.254 6.726 -25.050 1.00 83.81 193 HIS A N 1
ATOM 1666 C CA . HIS A 1 193 ? 6.328 6.173 -23.709 1.00 83.81 193 HIS A CA 1
ATOM 1667 C C . HIS A 1 193 ? 5.883 7.243 -22.713 1.00 83.81 193 HIS A C 1
ATOM 1669 O O . HIS A 1 193 ? 6.281 8.404 -22.815 1.00 83.81 193 HIS A O 1
ATOM 1675 N N . VAL A 1 194 ? 5.035 6.840 -21.776 1.00 81.25 194 VAL A N 1
ATOM 1676 C CA . VAL A 1 194 ? 4.631 7.662 -20.642 1.00 81.25 194 VAL A CA 1
ATOM 1677 C C . VAL A 1 194 ? 5.262 7.014 -19.426 1.00 81.25 194 VAL A C 1
ATOM 1679 O O . VAL A 1 194 ? 5.001 5.837 -19.180 1.00 81.25 194 VAL A O 1
ATOM 1682 N N . LEU A 1 195 ? 6.097 7.783 -18.723 1.00 80.50 195 LEU A N 1
ATOM 1683 C CA . LEU A 1 195 ? 6.703 7.365 -17.466 1.00 80.50 195 LEU A CA 1
ATOM 1684 C C . LEU A 1 195 ? 5.595 6.897 -16.522 1.00 80.50 195 LEU A C 1
ATOM 1686 O O . LEU A 1 195 ? 4.614 7.614 -16.300 1.00 80.50 195 LEU A O 1
ATOM 1690 N N . GLN A 1 196 ? 5.750 5.692 -15.993 1.00 85.69 196 GLN A N 1
ATOM 1691 C CA . GLN A 1 196 ? 4.825 5.124 -15.031 1.00 85.69 196 GLN A CA 1
ATOM 1692 C C . GLN A 1 196 ? 4.770 5.986 -13.770 1.00 85.69 196 GLN A C 1
ATOM 1694 O O . GLN A 1 196 ? 5.724 6.690 -13.415 1.00 85.69 196 GLN A O 1
ATOM 1699 N N . SER A 1 197 ? 3.641 5.929 -13.064 1.00 91.88 197 SER A N 1
ATOM 1700 C CA . SER A 1 197 ? 3.605 6.521 -11.734 1.00 91.88 197 SER A CA 1
ATOM 1701 C C . SER A 1 197 ? 4.581 5.765 -10.816 1.00 91.88 197 SER A C 1
ATOM 1703 O O . SER A 1 197 ? 4.781 4.556 -10.990 1.00 91.88 197 SER A O 1
ATOM 1705 N N . PRO A 1 198 ? 5.167 6.426 -9.802 1.00 93.75 198 PRO A N 1
ATOM 1706 C CA . PRO A 1 198 ? 5.990 5.748 -8.804 1.00 93.75 198 PRO A CA 1
ATOM 1707 C C . PRO A 1 198 ? 5.293 4.535 -8.163 1.00 93.75 198 PRO A C 1
ATOM 1709 O O . PRO A 1 198 ? 5.937 3.521 -7.909 1.00 93.75 198 PRO A O 1
ATOM 1712 N N . PHE A 1 199 ? 3.972 4.603 -7.953 1.00 94.44 199 PHE A N 1
ATOM 1713 C CA . PHE A 1 199 ? 3.185 3.487 -7.420 1.00 94.44 199 PHE A CA 1
ATOM 1714 C C . PHE A 1 199 ? 3.097 2.305 -8.385 1.00 94.44 199 PHE A C 1
ATOM 1716 O O . PHE A 1 199 ? 3.222 1.169 -7.933 1.00 94.44 199 PHE A O 1
ATOM 1723 N N . ASP A 1 200 ? 2.907 2.548 -9.684 1.00 92.25 200 ASP A N 1
ATOM 1724 C CA . ASP A 1 200 ? 2.827 1.482 -10.688 1.00 92.25 200 ASP A CA 1
ATOM 1725 C C . ASP A 1 200 ? 4.165 0.759 -10.830 1.00 92.25 200 ASP A C 1
ATOM 1727 O O . ASP A 1 200 ? 4.209 -0.473 -10.795 1.00 92.25 200 ASP A O 1
ATOM 1731 N N . ALA A 1 201 ? 5.258 1.525 -10.917 1.00 89.56 201 ALA A N 1
ATOM 1732 C CA . ALA A 1 201 ? 6.603 0.973 -10.995 1.00 89.56 201 ALA A CA 1
ATOM 1733 C C . ALA A 1 201 ? 6.906 0.104 -9.761 1.00 89.56 201 ALA A C 1
ATOM 1735 O O . ALA A 1 201 ? 7.358 -1.035 -9.894 1.00 89.56 201 ALA A O 1
ATOM 1736 N N . ALA A 1 202 ? 6.593 0.616 -8.565 1.00 92.81 202 ALA A N 1
ATOM 1737 C CA . ALA A 1 202 ? 6.829 -0.069 -7.295 1.00 92.81 202 ALA A CA 1
ATOM 1738 C C . ALA A 1 202 ? 5.918 -1.290 -7.106 1.00 92.81 202 ALA A C 1
ATOM 1740 O O . ALA A 1 202 ? 6.364 -2.329 -6.630 1.00 92.81 202 ALA A O 1
ATOM 1741 N N . ASN A 1 203 ? 4.657 -1.213 -7.539 1.00 92.44 203 ASN A N 1
ATOM 1742 C CA . ASN A 1 203 ? 3.734 -2.345 -7.469 1.00 92.44 203 ASN A CA 1
ATOM 1743 C C . ASN A 1 203 ? 4.177 -3.474 -8.396 1.00 92.44 203 ASN A C 1
ATOM 1745 O O . ASN A 1 203 ? 4.037 -4.636 -8.042 1.00 92.44 203 ASN A O 1
ATOM 1749 N N . GLN A 1 204 ? 4.717 -3.159 -9.573 1.00 87.94 204 GLN A N 1
ATOM 1750 C CA . GLN A 1 204 ? 5.244 -4.184 -10.468 1.00 87.94 204 GLN A CA 1
ATOM 1751 C C . GLN A 1 204 ? 6.485 -4.877 -9.890 1.00 87.94 204 GLN A C 1
ATOM 1753 O O . GLN A 1 204 ? 6.594 -6.091 -10.033 1.00 87.94 204 GLN A O 1
ATOM 1758 N N . SER A 1 205 ? 7.392 -4.150 -9.222 1.00 88.31 205 SER A N 1
ATOM 1759 C CA . SER A 1 205 ? 8.572 -4.763 -8.590 1.00 88.31 205 SER A CA 1
ATOM 1760 C C . SER A 1 205 ? 8.254 -5.497 -7.284 1.00 88.31 205 SER A C 1
ATOM 1762 O O . SER A 1 205 ? 9.054 -6.311 -6.831 1.00 88.31 205 SER A O 1
ATOM 1764 N N . PHE A 1 206 ? 7.078 -5.259 -6.696 1.00 91.06 206 PHE A N 1
ATOM 1765 C CA . PHE A 1 206 ? 6.611 -5.969 -5.505 1.00 91.06 206 PHE A CA 1
ATOM 1766 C C . PHE A 1 206 ? 6.399 -7.471 -5.738 1.00 91.06 206 PHE A C 1
ATOM 1768 O O . PHE A 1 206 ? 6.396 -8.243 -4.780 1.00 91.06 206 PHE A O 1
ATOM 1775 N N . PHE A 1 207 ? 6.236 -7.892 -6.995 1.00 87.44 207 PHE A N 1
ATOM 1776 C CA . PHE A 1 207 ? 6.033 -9.286 -7.376 1.00 87.44 207 PHE A CA 1
ATOM 1777 C C . PHE A 1 207 ? 7.310 -9.888 -7.956 1.00 87.44 207 PHE A C 1
ATOM 1779 O O . PHE A 1 207 ? 7.828 -9.423 -8.971 1.00 87.44 207 PHE A O 1
ATOM 1786 N N . ALA A 1 208 ? 7.790 -10.970 -7.347 1.00 80.56 208 ALA A N 1
ATOM 1787 C CA . ALA A 1 208 ? 8.829 -11.800 -7.940 1.00 80.56 208 ALA A CA 1
ATOM 1788 C C . ALA A 1 208 ? 8.292 -12.596 -9.146 1.00 80.56 208 ALA A C 1
ATOM 1790 O O . ALA A 1 208 ? 7.088 -12.652 -9.402 1.00 80.56 208 ALA A O 1
ATOM 1791 N N . ILE A 1 209 ? 9.194 -13.252 -9.886 1.00 72.69 209 ILE A N 1
ATOM 1792 C CA . ILE A 1 209 ? 8.858 -14.031 -11.095 1.00 72.69 209 ILE A CA 1
ATOM 1793 C C . ILE A 1 209 ? 7.831 -15.139 -10.795 1.00 72.69 209 ILE A C 1
ATOM 1795 O O . ILE A 1 209 ? 6.941 -15.398 -11.601 1.00 72.69 209 ILE A O 1
ATOM 1799 N N . ASP A 1 210 ? 7.907 -15.757 -9.615 1.00 75.38 210 ASP A N 1
ATOM 1800 C CA . ASP A 1 210 ? 6.961 -16.776 -9.133 1.00 75.38 210 ASP A CA 1
ATOM 1801 C C . ASP A 1 210 ? 5.685 -16.177 -8.497 1.00 75.38 210 ASP A C 1
ATOM 1803 O O . ASP A 1 210 ? 4.909 -16.885 -7.852 1.00 75.38 210 ASP A O 1
ATOM 1807 N N . SER A 1 211 ? 5.464 -14.869 -8.673 1.00 80.06 211 SER A N 1
ATOM 1808 C CA . SER A 1 211 ? 4.378 -14.075 -8.083 1.00 80.06 211 SER A CA 1
ATOM 1809 C C . SER A 1 211 ? 4.400 -13.957 -6.554 1.00 80.06 211 SER A C 1
ATOM 1811 O O . SER A 1 211 ? 3.408 -13.509 -5.975 1.00 80.06 211 SER A O 1
ATOM 1813 N N . SER A 1 212 ? 5.495 -14.331 -5.885 1.00 82.75 212 SER A N 1
ATOM 1814 C CA . SER A 1 212 ? 5.660 -14.062 -4.454 1.00 82.75 212 SER A CA 1
ATOM 1815 C C . SER A 1 212 ? 5.881 -12.588 -4.155 1.00 82.75 212 SER A C 1
ATOM 1817 O O . SER A 1 212 ? 6.429 -11.842 -4.966 1.00 82.75 212 SER A O 1
ATOM 1819 N N . LEU A 1 213 ? 5.435 -12.175 -2.969 1.00 90.81 213 LEU A N 1
ATOM 1820 C CA . LEU A 1 213 ? 5.638 -10.821 -2.472 1.00 90.81 213 LEU A CA 1
ATOM 1821 C C . LEU A 1 213 ? 7.109 -10.604 -2.113 1.00 90.81 213 LEU A C 1
ATOM 1823 O O . LEU A 1 213 ? 7.703 -11.433 -1.424 1.00 90.81 213 LEU A O 1
ATOM 1827 N N . ASN A 1 214 ? 7.672 -9.483 -2.557 1.00 91.94 214 ASN A N 1
ATOM 1828 C CA . ASN A 1 214 ? 9.011 -9.027 -2.206 1.00 91.94 214 ASN A CA 1
ATOM 1829 C C . ASN A 1 214 ? 8.920 -7.634 -1.577 1.00 91.94 214 ASN A C 1
ATOM 1831 O O . ASN A 1 214 ? 8.828 -6.634 -2.281 1.00 91.94 214 ASN A O 1
ATOM 1835 N N . TYR A 1 215 ? 8.973 -7.555 -0.249 1.00 93.75 215 TYR A N 1
ATOM 1836 C CA . TYR A 1 215 ? 8.790 -6.293 0.480 1.00 93.75 215 TYR A CA 1
ATOM 1837 C C . TYR A 1 215 ? 9.996 -5.342 0.415 1.00 93.75 215 TYR A C 1
ATOM 1839 O O . TYR A 1 215 ? 9.876 -4.192 0.827 1.00 93.75 215 TYR A O 1
ATOM 1847 N N . LEU A 1 216 ? 11.130 -5.776 -0.147 1.00 89.62 216 LEU A N 1
ATOM 1848 C CA . LEU A 1 216 ? 12.325 -4.944 -0.318 1.00 89.62 216 LEU A CA 1
ATOM 1849 C C . LEU A 1 216 ? 12.414 -4.320 -1.721 1.00 89.62 216 LEU A C 1
ATOM 1851 O O . LEU A 1 216 ? 12.839 -3.173 -1.875 1.00 89.62 216 LEU A O 1
ATOM 1855 N N . ALA A 1 217 ? 11.998 -5.059 -2.753 1.00 89.69 217 ALA A N 1
ATOM 1856 C CA . ALA A 1 217 ? 12.152 -4.654 -4.151 1.00 89.69 217 ALA A CA 1
ATOM 1857 C C . ALA A 1 217 ? 11.474 -3.317 -4.533 1.00 89.69 217 ALA A C 1
ATOM 1859 O O . ALA A 1 217 ? 12.086 -2.558 -5.291 1.00 89.69 217 ALA A O 1
ATOM 1860 N N . PRO A 1 218 ? 10.274 -2.961 -4.032 1.00 92.62 218 PRO A N 1
ATOM 1861 C CA . PRO A 1 218 ? 9.652 -1.666 -4.312 1.00 92.62 218 PRO A CA 1
ATOM 1862 C C . PRO A 1 218 ? 10.499 -0.478 -3.870 1.00 92.62 218 PRO A C 1
ATOM 1864 O O . PRO A 1 218 ? 10.716 0.445 -4.655 1.00 92.62 218 PRO A O 1
ATOM 1867 N N . VAL A 1 219 ? 11.013 -0.520 -2.637 1.00 92.69 219 VAL A N 1
ATOM 1868 C CA . VAL A 1 219 ? 11.824 0.564 -2.069 1.00 92.69 219 VAL A CA 1
ATOM 1869 C C . VAL A 1 219 ? 13.142 0.674 -2.829 1.00 92.69 219 VAL A C 1
ATOM 1871 O O . VAL A 1 219 ? 13.475 1.754 -3.310 1.00 92.69 219 VAL A O 1
ATOM 1874 N N . ALA A 1 220 ? 13.829 -0.452 -3.053 1.00 88.88 220 ALA A N 1
ATOM 1875 C CA . ALA A 1 220 ? 15.081 -0.477 -3.807 1.00 88.88 220 ALA A CA 1
ATOM 1876 C C . ALA A 1 220 ? 14.921 0.069 -5.240 1.00 88.88 220 ALA A C 1
ATOM 1878 O O . ALA A 1 220 ? 15.774 0.814 -5.722 1.00 88.88 220 ALA A O 1
ATOM 1879 N N . MET A 1 221 ? 13.817 -0.265 -5.918 1.00 88.44 221 MET A N 1
ATOM 1880 C CA . MET A 1 221 ? 13.510 0.248 -7.257 1.00 88.44 221 MET A CA 1
ATOM 1881 C C . MET A 1 221 ? 13.280 1.765 -7.232 1.00 88.44 221 MET A C 1
ATOM 1883 O O . MET A 1 221 ? 13.881 2.489 -8.028 1.00 88.44 221 MET A O 1
ATOM 1887 N N . LEU A 1 222 ? 12.465 2.260 -6.294 1.00 91.81 222 LEU A N 1
ATOM 1888 C CA . LEU A 1 222 ? 12.198 3.692 -6.154 1.00 91.81 222 LEU A CA 1
ATOM 1889 C C . LEU A 1 222 ? 13.490 4.475 -5.879 1.00 91.81 222 LEU A C 1
ATOM 1891 O O . LEU A 1 222 ? 13.756 5.475 -6.545 1.00 91.81 222 LEU A O 1
ATOM 1895 N N . GLU A 1 223 ? 14.323 4.007 -4.951 1.00 90.31 223 GLU A N 1
ATOM 1896 C CA . GLU A 1 223 ? 15.590 4.662 -4.617 1.00 90.31 223 GLU A CA 1
ATOM 1897 C C . GLU A 1 223 ? 16.572 4.673 -5.793 1.00 90.31 223 GLU A C 1
ATOM 1899 O O . GLU A 1 223 ? 17.158 5.716 -6.100 1.00 90.31 223 GLU A O 1
ATOM 1904 N N . MET A 1 224 ? 16.707 3.543 -6.495 1.00 84.75 224 MET A N 1
ATOM 1905 C CA . MET A 1 224 ? 17.585 3.411 -7.660 1.00 84.75 224 MET A CA 1
ATOM 1906 C C . MET A 1 224 ? 17.208 4.390 -8.784 1.00 84.75 224 MET A C 1
ATOM 1908 O O . MET A 1 224 ? 18.090 4.910 -9.473 1.00 84.75 224 MET A O 1
ATOM 1912 N N . TYR A 1 225 ? 15.915 4.685 -8.949 1.00 84.88 225 TYR A N 1
ATOM 1913 C CA . TYR A 1 225 ? 15.403 5.521 -10.039 1.00 84.88 225 TYR A CA 1
ATOM 1914 C C . TYR A 1 225 ? 14.862 6.886 -9.600 1.00 84.88 225 TYR A C 1
ATOM 1916 O O . TYR A 1 225 ? 14.226 7.580 -10.393 1.00 84.88 225 TYR A O 1
ATOM 1924 N N . LYS A 1 226 ? 15.205 7.345 -8.387 1.00 88.75 226 LYS A N 1
ATOM 1925 C CA . LYS A 1 226 ? 14.789 8.637 -7.808 1.00 88.75 226 LYS A CA 1
ATOM 1926 C C . LYS A 1 226 ? 14.789 9.810 -8.794 1.00 88.75 226 LYS A C 1
ATOM 1928 O O . LYS A 1 226 ? 13.813 10.552 -8.860 1.00 88.75 226 LYS A O 1
ATOM 1933 N N . LYS A 1 227 ? 15.881 9.983 -9.554 1.00 87.06 227 LYS A N 1
ATOM 1934 C CA . LYS A 1 227 ? 16.060 11.113 -10.492 1.00 87.06 227 LYS A CA 1
ATOM 1935 C C . LYS A 1 227 ? 14.962 11.195 -11.553 1.00 87.06 227 LYS A C 1
ATOM 1937 O O . LYS A 1 227 ? 14.662 12.267 -12.055 1.00 87.06 227 LYS A O 1
ATOM 1942 N N . GLN A 1 228 ? 14.363 10.068 -11.913 1.00 85.50 228 GLN A N 1
ATOM 1943 C CA . GLN A 1 228 ? 13.345 10.026 -12.961 1.00 85.50 228 GLN A CA 1
ATOM 1944 C C . GLN A 1 228 ? 11.974 10.446 -12.467 1.00 85.50 228 GLN A C 1
ATOM 1946 O O . GLN A 1 228 ? 11.148 10.908 -13.246 1.00 85.50 228 GLN A O 1
ATOM 1951 N N . PHE A 1 229 ? 11.749 10.335 -11.163 1.00 89.19 229 PHE A N 1
ATOM 1952 C CA . PHE A 1 229 ? 10.510 10.748 -10.534 1.00 89.19 229 PHE A CA 1
ATOM 1953 C C . PHE A 1 229 ? 10.565 12.190 -10.008 1.00 89.19 229 PHE A C 1
ATOM 1955 O O . PHE A 1 229 ? 9.671 12.590 -9.268 1.00 89.19 229 PHE A O 1
ATOM 1962 N N . GLU A 1 230 ? 11.570 12.991 -10.390 1.00 87.69 230 GLU A N 1
ATOM 1963 C CA . GLU A 1 230 ? 11.702 14.399 -9.975 1.00 87.69 230 GLU A CA 1
ATOM 1964 C C . GLU A 1 230 ? 10.468 15.240 -10.349 1.00 87.69 230 GLU A C 1
ATOM 1966 O O . GLU A 1 230 ? 9.995 16.036 -9.541 1.00 87.69 230 GLU A O 1
ATOM 1971 N N . GLU A 1 231 ? 9.869 15.011 -11.522 1.00 87.38 231 GLU A N 1
ATOM 1972 C CA . GLU A 1 231 ? 8.632 15.699 -11.932 1.00 87.38 231 GLU A CA 1
ATOM 1973 C C . GLU A 1 231 ? 7.385 15.201 -11.175 1.00 87.38 231 GLU A C 1
ATOM 1975 O O . GLU A 1 231 ? 6.379 15.903 -11.087 1.00 87.38 231 GLU A O 1
ATOM 1980 N N . GLN A 1 232 ? 7.451 14.001 -10.588 1.00 89.69 232 GLN A N 1
ATOM 1981 C CA . GLN A 1 232 ? 6.377 13.357 -9.820 1.00 89.69 232 GLN A CA 1
ATOM 1982 C C . GLN A 1 232 ? 6.728 13.247 -8.328 1.00 89.69 232 GLN A C 1
ATOM 1984 O O . GLN A 1 232 ? 6.248 12.357 -7.622 1.00 89.69 232 GLN A O 1
ATOM 1989 N N . TYR A 1 233 ? 7.568 14.150 -7.824 1.00 88.19 233 TYR A N 1
ATOM 1990 C CA . TYR A 1 233 ? 8.273 13.954 -6.560 1.00 88.19 233 TYR A CA 1
ATOM 1991 C C . TYR A 1 233 ? 7.357 13.772 -5.333 1.00 88.19 233 TYR A C 1
ATOM 1993 O O . TYR A 1 233 ? 7.646 12.973 -4.442 1.00 88.19 233 TYR A O 1
ATOM 2001 N N . HIS A 1 234 ? 6.199 14.440 -5.298 1.00 87.25 234 HIS A N 1
ATOM 2002 C CA . HIS A 1 234 ? 5.211 14.245 -4.228 1.00 87.25 234 HIS A CA 1
ATOM 2003 C C . HIS A 1 234 ? 4.578 12.847 -4.229 1.00 87.25 234 HIS A C 1
ATOM 2005 O O . HIS A 1 234 ? 4.288 12.311 -3.161 1.00 87.25 234 HIS A O 1
ATOM 2011 N N . VAL A 1 235 ? 4.345 12.264 -5.408 1.00 91.12 235 VAL A N 1
ATOM 2012 C CA . VAL A 1 235 ? 3.827 10.893 -5.551 1.00 91.12 235 VAL A CA 1
ATOM 2013 C C . VAL A 1 235 ? 4.937 9.891 -5.244 1.00 91.12 235 VAL A C 1
ATOM 2015 O O . VAL A 1 235 ? 4.692 8.882 -4.595 1.00 91.12 235 VAL A O 1
ATOM 2018 N N . TYR A 1 236 ? 6.171 10.205 -5.640 1.00 92.75 236 TYR A N 1
ATOM 2019 C CA . TYR A 1 236 ? 7.358 9.407 -5.349 1.00 92.75 236 TYR A CA 1
ATOM 2020 C C . TYR A 1 236 ? 7.590 9.225 -3.849 1.00 92.75 236 TYR A C 1
ATOM 2022 O O . TYR A 1 236 ? 7.734 8.097 -3.387 1.00 92.75 236 TYR A O 1
ATOM 2030 N N . ILE A 1 237 ? 7.555 10.313 -3.073 1.00 91.69 237 ILE A N 1
ATOM 2031 C CA . ILE A 1 237 ? 7.700 10.237 -1.614 1.00 91.69 237 ILE A CA 1
ATOM 2032 C C . ILE A 1 237 ? 6.551 9.451 -0.975 1.00 91.69 237 ILE A C 1
ATOM 2034 O O . ILE A 1 237 ? 6.794 8.683 -0.050 1.00 91.69 237 ILE A O 1
ATOM 2038 N N . GLN A 1 238 ? 5.317 9.603 -1.468 1.00 92.50 238 GLN A N 1
ATOM 2039 C CA . GLN A 1 238 ? 4.182 8.816 -0.973 1.00 92.50 238 GLN A CA 1
ATOM 2040 C C . GLN A 1 238 ? 4.354 7.323 -1.260 1.00 92.50 238 GLN A C 1
ATOM 2042 O O . GLN A 1 238 ? 4.100 6.508 -0.377 1.00 92.50 238 GLN A O 1
ATOM 2047 N N . ALA A 1 239 ? 4.810 6.958 -2.462 1.00 95.31 239 ALA A N 1
ATOM 2048 C CA . ALA A 1 239 ? 5.091 5.571 -2.813 1.00 95.31 239 ALA A CA 1
ATOM 2049 C C . ALA A 1 239 ? 6.207 4.997 -1.929 1.00 95.31 239 ALA A C 1
ATOM 2051 O O . ALA A 1 239 ? 6.019 3.928 -1.354 1.00 95.31 239 ALA A O 1
ATOM 2052 N N . LEU A 1 240 ? 7.313 5.732 -1.747 1.00 94.88 240 LEU A N 1
ATOM 2053 C CA . LEU A 1 240 ? 8.392 5.342 -0.835 1.00 94.88 240 LEU A CA 1
ATOM 2054 C C . LEU A 1 240 ? 7.860 5.093 0.574 1.00 94.88 240 LEU A C 1
ATOM 2056 O O . LEU A 1 240 ? 7.980 3.982 1.072 1.00 94.88 240 LEU A O 1
ATOM 2060 N N . ALA A 1 241 ? 7.207 6.090 1.179 1.00 95.12 241 ALA A N 1
ATOM 2061 C CA . ALA A 1 241 ? 6.659 5.962 2.524 1.00 95.12 241 ALA A CA 1
ATOM 2062 C C . ALA A 1 241 ? 5.706 4.762 2.633 1.00 95.12 241 ALA A C 1
ATOM 2064 O O . ALA A 1 241 ? 5.803 4.005 3.590 1.00 95.12 241 ALA A O 1
ATOM 2065 N N . THR A 1 242 ? 4.846 4.541 1.631 1.00 95.94 242 THR A N 1
ATOM 2066 C CA . THR A 1 242 ? 3.881 3.430 1.619 1.00 95.94 242 THR A CA 1
ATOM 2067 C C . THR A 1 242 ? 4.554 2.063 1.612 1.00 95.94 242 THR A C 1
ATOM 2069 O O . THR A 1 242 ? 4.233 1.229 2.449 1.00 95.94 242 THR A O 1
ATOM 2072 N N . TYR A 1 243 ? 5.478 1.799 0.687 1.00 96.56 243 TYR A N 1
ATOM 2073 C CA . TYR A 1 243 ? 6.114 0.478 0.629 1.00 96.56 243 TYR A CA 1
ATOM 2074 C C . TYR A 1 243 ? 7.090 0.260 1.781 1.00 96.56 243 TYR A C 1
ATOM 2076 O O . TYR A 1 243 ? 7.159 -0.841 2.321 1.00 96.56 243 TYR A O 1
ATOM 2084 N N . THR A 1 244 ? 7.796 1.309 2.207 1.00 95.88 244 THR A N 1
ATOM 2085 C CA . THR A 1 244 ? 8.631 1.264 3.408 1.00 95.88 244 THR A CA 1
ATOM 2086 C C . THR A 1 244 ? 7.793 0.944 4.644 1.00 95.88 244 THR A C 1
ATOM 2088 O O . THR A 1 244 ? 8.232 0.167 5.486 1.00 95.88 244 THR A O 1
ATOM 2091 N N . SER A 1 245 ? 6.564 1.464 4.739 1.00 95.25 245 SER A N 1
ATOM 2092 C CA . SER A 1 245 ? 5.683 1.203 5.877 1.00 95.25 245 SER A CA 1
ATOM 2093 C C . SER A 1 245 ? 5.157 -0.228 5.947 1.00 95.25 245 SER A C 1
ATOM 2095 O O . SER A 1 245 ? 4.495 -0.572 6.920 1.00 95.25 245 SER A O 1
ATOM 2097 N N . PHE A 1 246 ? 5.402 -1.061 4.932 1.00 95.94 246 PHE A N 1
ATOM 2098 C CA . PHE A 1 246 ? 5.033 -2.473 4.976 1.00 95.94 246 PHE A CA 1
ATOM 2099 C C . PHE A 1 246 ? 6.045 -3.328 5.750 1.00 95.94 246 PHE A C 1
ATOM 2101 O O . PHE A 1 246 ? 5.790 -4.511 5.975 1.00 95.94 246 PHE A O 1
ATOM 2108 N N . VAL A 1 247 ? 7.177 -2.741 6.150 1.00 94.69 247 VAL A N 1
ATOM 2109 C CA . VAL A 1 247 ? 8.261 -3.401 6.878 1.00 94.69 247 VAL A CA 1
ATOM 2110 C C . VAL A 1 247 ? 8.463 -2.701 8.222 1.00 94.69 247 VAL A C 1
ATOM 2112 O O . VAL A 1 247 ? 8.766 -1.512 8.272 1.00 94.69 247 VAL A O 1
ATOM 2115 N N . GLU A 1 248 ? 8.293 -3.435 9.321 1.00 91.06 248 GLU A N 1
ATOM 2116 C CA . GLU A 1 248 ? 8.134 -2.858 10.667 1.00 91.06 248 GLU A CA 1
ATOM 2117 C C . GLU A 1 248 ? 9.360 -2.076 11.157 1.00 91.06 248 GLU A C 1
ATOM 2119 O O . GLU A 1 248 ? 9.225 -1.001 11.737 1.00 91.06 248 GLU A O 1
ATOM 2124 N N . ASN A 1 249 ? 10.561 -2.609 10.931 1.00 90.62 249 ASN A N 1
ATOM 2125 C CA . ASN A 1 249 ? 11.824 -2.059 11.430 1.00 90.62 249 ASN A CA 1
ATOM 2126 C C . ASN A 1 249 ? 12.624 -1.334 10.339 1.00 90.62 249 ASN A C 1
ATOM 2128 O O . ASN A 1 249 ? 13.852 -1.394 10.313 1.00 90.62 249 ASN A O 1
ATOM 2132 N N . HIS A 1 250 ? 11.938 -0.689 9.396 1.00 90.44 250 HIS A N 1
ATOM 2133 C CA . HIS A 1 250 ? 12.612 0.047 8.337 1.00 90.44 250 HIS A CA 1
ATOM 2134 C C . HIS A 1 250 ? 12.954 1.478 8.784 1.00 90.44 250 HIS A C 1
ATOM 2136 O O . HIS A 1 250 ? 12.122 2.384 8.716 1.00 90.44 250 HIS A O 1
ATOM 2142 N N . ASP A 1 251 ? 14.215 1.708 9.159 1.00 87.25 251 ASP A N 1
ATOM 2143 C CA . ASP A 1 251 ? 14.693 2.973 9.751 1.00 87.25 251 ASP A CA 1
ATOM 2144 C C . ASP A 1 251 ? 14.407 4.221 8.893 1.00 87.25 251 ASP A C 1
ATOM 2146 O O . ASP A 1 251 ? 14.127 5.306 9.408 1.00 87.25 251 ASP A O 1
ATOM 2150 N N . SER A 1 252 ? 14.416 4.079 7.564 1.00 90.31 252 SER A N 1
ATOM 2151 C CA . SER A 1 252 ? 14.130 5.185 6.640 1.00 90.31 252 SER A CA 1
ATOM 2152 C C . SER A 1 252 ? 12.690 5.715 6.686 1.00 90.31 252 SER A C 1
ATOM 2154 O O . SER A 1 252 ? 12.464 6.830 6.209 1.00 90.31 252 SER A O 1
ATOM 2156 N N . LEU A 1 253 ? 11.717 4.985 7.256 1.00 91.12 253 LEU A N 1
ATOM 2157 C CA . LEU A 1 253 ? 10.307 5.402 7.247 1.00 91.12 253 LEU A CA 1
ATOM 2158 C C . LEU A 1 253 ? 10.120 6.783 7.879 1.00 91.12 253 LEU A C 1
ATOM 2160 O O . LEU A 1 253 ? 9.484 7.651 7.284 1.00 91.12 253 LEU A O 1
ATOM 2164 N N . GLN A 1 254 ? 10.721 7.012 9.050 1.00 87.88 254 GLN A N 1
ATOM 2165 C CA . GLN A 1 254 ? 10.596 8.286 9.764 1.00 87.88 254 GLN A CA 1
ATOM 2166 C C . GLN A 1 254 ? 11.148 9.456 8.944 1.00 87.88 254 GLN A C 1
ATOM 2168 O O . GLN A 1 254 ? 10.562 10.539 8.930 1.00 87.88 254 GLN A O 1
ATOM 2173 N N . ASN A 1 255 ? 12.222 9.226 8.183 1.00 89.88 255 ASN A N 1
ATOM 2174 C CA . ASN A 1 255 ? 12.781 10.236 7.291 1.00 89.88 255 ASN A CA 1
ATOM 2175 C C . ASN A 1 255 ? 11.816 10.578 6.149 1.00 89.88 255 ASN A C 1
ATOM 2177 O O . ASN A 1 255 ? 11.635 11.757 5.844 1.00 89.88 255 ASN A O 1
ATOM 2181 N N . TYR A 1 256 ? 11.162 9.584 5.537 1.00 90.12 256 TYR A N 1
ATOM 2182 C CA . TYR A 1 256 ? 10.178 9.832 4.477 1.00 90.12 256 TYR A CA 1
ATOM 2183 C C . TYR A 1 256 ? 8.900 10.488 5.008 1.00 90.12 256 TYR A C 1
ATOM 2185 O O . TYR A 1 256 ? 8.381 11.395 4.357 1.00 90.12 256 TYR A O 1
ATOM 2193 N N . LEU A 1 257 ? 8.428 10.098 6.198 1.00 87.44 257 LEU A N 1
ATOM 2194 C CA . LEU A 1 257 ? 7.291 10.735 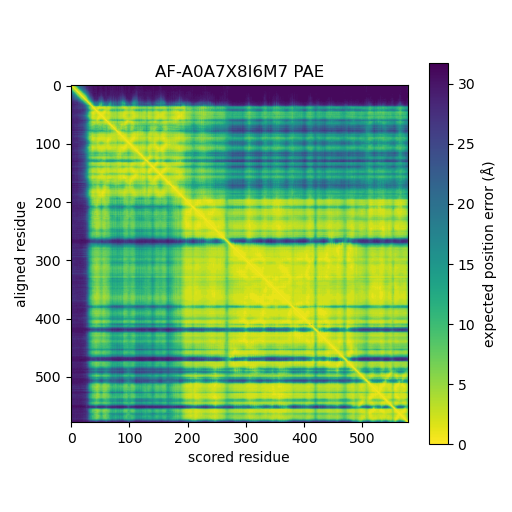6.868 1.00 87.44 257 LEU A CA 1
ATOM 2195 C C . LEU A 1 257 ? 7.590 12.199 7.186 1.00 87.44 257 LEU A C 1
ATOM 2197 O O . LEU A 1 257 ? 6.830 13.077 6.781 1.00 87.44 257 LEU A O 1
ATOM 2201 N N . LYS A 1 258 ? 8.728 12.480 7.831 1.00 84.31 258 LYS A N 1
ATOM 2202 C CA . LYS A 1 258 ? 9.178 13.849 8.107 1.00 84.31 258 LYS A CA 1
ATOM 2203 C C . LYS A 1 258 ? 9.276 14.659 6.818 1.00 84.31 258 LYS A C 1
ATOM 2205 O O . LYS A 1 258 ? 8.769 15.773 6.743 1.00 84.31 258 LYS A O 1
ATOM 2210 N N . PHE A 1 259 ? 9.882 14.083 5.780 1.00 83.44 259 PHE A N 1
ATOM 2211 C CA . PHE A 1 259 ? 9.995 14.739 4.486 1.00 83.44 259 PHE A CA 1
ATOM 2212 C C . PHE A 1 259 ? 8.618 15.066 3.889 1.00 83.44 259 PHE A C 1
ATOM 2214 O O . PHE A 1 259 ? 8.412 16.170 3.384 1.00 83.44 259 PHE A O 1
ATOM 2221 N N . TRP A 1 260 ? 7.672 14.127 3.948 1.00 82.19 260 TRP A N 1
ATOM 2222 C CA . TRP A 1 260 ? 6.307 14.330 3.474 1.00 82.19 260 TRP A CA 1
ATOM 2223 C C . TRP A 1 260 ? 5.589 15.435 4.261 1.00 82.19 260 TRP A C 1
ATOM 2225 O O . TRP A 1 260 ? 5.004 16.323 3.638 1.00 82.19 260 TRP A O 1
ATOM 2235 N N . ILE A 1 261 ? 5.694 15.441 5.594 1.00 77.69 261 ILE A N 1
ATOM 2236 C CA . ILE A 1 261 ? 5.125 16.481 6.469 1.00 77.69 261 ILE A CA 1
ATOM 2237 C C . ILE A 1 261 ? 5.703 17.862 6.112 1.00 77.69 261 ILE A C 1
ATOM 2239 O O . ILE A 1 261 ? 4.949 18.806 5.879 1.00 77.69 261 ILE A O 1
ATOM 2243 N N . ASP A 1 262 ? 7.030 17.969 5.984 1.00 75.62 262 ASP A N 1
ATOM 2244 C CA . ASP A 1 262 ? 7.735 19.237 5.747 1.00 75.62 262 ASP A CA 1
ATOM 2245 C C . ASP A 1 262 ? 7.466 19.848 4.352 1.00 75.62 262 ASP A C 1
ATOM 2247 O O . ASP A 1 262 ? 7.562 21.070 4.172 1.00 75.62 262 ASP A O 1
ATOM 2251 N N . ASN A 1 263 ? 7.175 19.007 3.347 1.00 69.75 263 ASN A N 1
ATOM 2252 C CA . ASN A 1 263 ? 7.133 19.399 1.927 1.00 69.75 263 ASN A CA 1
ATOM 2253 C C . ASN A 1 263 ? 5.756 19.318 1.271 1.00 69.75 263 ASN A C 1
ATOM 2255 O O . ASN A 1 263 ? 5.563 19.870 0.185 1.00 69.75 263 ASN A O 1
ATOM 2259 N N . THR A 1 264 ? 4.785 18.644 1.875 1.00 63.28 264 THR A N 1
ATOM 2260 C CA . THR A 1 264 ? 3.401 18.801 1.431 1.00 63.28 264 THR A CA 1
ATOM 2261 C C . THR A 1 264 ? 2.834 20.107 1.985 1.00 63.28 264 THR A C 1
ATOM 2263 O O . THR A 1 264 ? 3.364 20.708 2.918 1.00 63.28 264 THR A O 1
ATOM 2266 N N . LYS A 1 265 ? 1.715 20.583 1.428 1.00 53.28 265 LYS A N 1
ATOM 2267 C CA . LYS A 1 265 ? 0.962 21.719 1.994 1.00 53.28 265 LYS A CA 1
ATOM 2268 C C . LYS A 1 265 ? 0.458 21.465 3.437 1.00 53.28 265 LYS A C 1
ATOM 2270 O O . LYS A 1 265 ? -0.249 22.321 3.959 1.00 53.28 265 LYS A O 1
ATOM 2275 N N . TYR A 1 266 ? 0.824 20.337 4.065 1.00 49.44 266 TYR A N 1
ATOM 2276 C CA . TYR A 1 266 ? 0.837 20.139 5.518 1.00 49.44 266 TYR A CA 1
ATOM 2277 C C . TYR A 1 266 ? 1.865 20.997 6.254 1.00 49.44 266 TYR A C 1
ATOM 2279 O O . TYR A 1 266 ? 1.820 21.013 7.481 1.00 49.44 266 TYR A O 1
ATOM 2287 N N . ARG A 1 267 ? 2.713 21.783 5.560 1.00 43.28 267 ARG A N 1
ATOM 2288 C CA . ARG A 1 267 ? 3.259 23.010 6.156 1.00 43.28 267 ARG A CA 1
ATOM 2289 C C . ARG A 1 267 ? 2.107 23.718 6.849 1.00 43.28 267 ARG A C 1
ATOM 2291 O O . ARG A 1 267 ? 1.214 24.245 6.184 1.00 43.28 267 ARG A O 1
ATOM 2298 N N . LEU A 1 268 ? 2.135 23.666 8.175 1.00 47.75 268 LEU A N 1
ATOM 2299 C CA . LEU A 1 268 ? 1.243 24.337 9.095 1.00 47.75 268 LEU A CA 1
ATOM 2300 C C . LEU A 1 268 ? 1.263 25.840 8.781 1.00 47.75 268 LEU A C 1
ATOM 2302 O O . LEU A 1 268 ? 1.876 26.633 9.471 1.00 47.75 268 LEU A O 1
ATOM 2306 N N . ASN A 1 269 ? 0.524 26.264 7.756 1.00 42.56 269 ASN A N 1
ATOM 2307 C CA . ASN A 1 269 ? -0.111 27.579 7.709 1.00 42.56 269 ASN A CA 1
ATOM 2308 C C . ASN A 1 269 ? -1.359 27.530 8.612 1.00 42.56 269 ASN A C 1
ATOM 2310 O O . ASN A 1 269 ? -2.472 27.880 8.194 1.00 42.56 269 ASN A O 1
ATOM 2314 N N . ARG A 1 270 ? -1.209 26.947 9.802 1.00 54.19 270 ARG A N 1
ATOM 2315 C CA . ARG A 1 270 ? -2.263 26.725 10.782 1.00 54.19 270 ARG A CA 1
ATOM 2316 C C . ARG A 1 270 ? -1.626 26.850 12.150 1.00 54.19 270 ARG A C 1
ATOM 2318 O O . ARG A 1 270 ? -1.079 25.884 12.669 1.00 54.19 270 ARG A O 1
ATOM 2325 N N . ASP A 1 271 ? -1.727 28.037 12.719 1.00 56.84 271 ASP A N 1
ATOM 2326 C CA . ASP A 1 271 ? -1.692 28.179 14.161 1.00 56.84 271 ASP A CA 1
ATOM 2327 C C . ASP A 1 271 ? -2.935 27.456 14.714 1.00 56.84 271 ASP A C 1
ATOM 2329 O O . ASP A 1 271 ? -4.022 28.028 14.828 1.00 56.84 271 ASP A O 1
ATOM 2333 N N . ILE A 1 272 ? -2.829 26.140 14.924 1.00 62.00 272 ILE A N 1
ATOM 2334 C CA . ILE A 1 272 ? -3.856 25.382 15.637 1.00 62.00 272 ILE A CA 1
ATOM 2335 C C . ILE A 1 272 ? -3.678 25.748 17.104 1.00 62.00 272 ILE A C 1
ATOM 2337 O O . ILE A 1 272 ? -2.863 25.169 17.814 1.00 62.00 272 ILE A O 1
ATOM 2341 N N . TYR A 1 273 ? -4.411 26.764 17.541 1.00 70.25 273 TYR A N 1
ATOM 2342 C CA . TYR A 1 273 ? -4.500 27.097 18.951 1.00 70.25 273 TYR A CA 1
ATOM 2343 C C . TYR A 1 273 ? -5.507 26.154 19.597 1.00 70.25 273 TYR A C 1
ATOM 2345 O O . TYR A 1 273 ? -6.674 26.146 19.214 1.00 70.25 273 TYR A O 1
ATOM 2353 N N . PHE A 1 274 ? -5.064 25.367 20.568 1.00 74.88 274 PHE A N 1
ATOM 2354 C CA . PHE A 1 274 ? -5.935 24.589 21.438 1.00 74.88 274 PHE A CA 1
ATOM 2355 C C . PHE A 1 274 ? -5.371 24.588 22.855 1.00 74.88 274 PHE A C 1
ATOM 2357 O O . PHE A 1 274 ? -4.166 24.733 23.061 1.00 74.88 274 PHE A O 1
ATOM 2364 N N . ASP A 1 275 ? -6.265 24.474 23.829 1.00 83.12 275 ASP A N 1
ATOM 2365 C CA . ASP A 1 275 ? -5.908 24.382 25.237 1.00 83.12 275 ASP A CA 1
ATOM 2366 C C . ASP A 1 275 ? -5.642 22.912 25.577 1.00 83.12 275 ASP A C 1
ATOM 2368 O O . ASP A 1 275 ? -6.563 22.096 25.619 1.00 83.12 275 ASP A O 1
ATOM 2372 N N . THR A 1 276 ? -4.375 22.561 25.807 1.00 84.19 276 THR A N 1
ATOM 2373 C CA . THR A 1 276 ? -3.974 21.186 26.138 1.00 84.19 276 THR A CA 1
ATOM 2374 C C . THR A 1 276 ? -4.618 20.681 27.428 1.00 84.19 276 THR A C 1
ATOM 2376 O O . THR A 1 276 ? -4.778 19.474 27.577 1.00 84.19 276 THR A O 1
ATOM 2379 N N . SER A 1 277 ? -5.065 21.567 28.330 1.00 87.25 277 SER A N 1
ATOM 2380 C CA . SER A 1 277 ? -5.792 21.172 29.545 1.00 87.25 277 SER A CA 1
ATOM 2381 C C . SER A 1 277 ? -7.198 20.625 29.269 1.00 87.25 277 SER A C 1
ATOM 2383 O O . SER A 1 277 ? -7.802 20.006 30.144 1.00 87.25 277 SER A O 1
ATOM 2385 N N . LYS A 1 278 ? -7.728 20.837 28.056 1.00 89.75 278 LYS A N 1
ATOM 2386 C CA . LYS A 1 278 ? -9.008 20.276 27.594 1.00 89.75 278 LYS A CA 1
ATOM 2387 C C . LYS A 1 278 ? -8.870 18.904 26.953 1.00 89.75 278 LYS A C 1
ATOM 2389 O O . LYS A 1 278 ? -9.874 18.266 26.653 1.00 89.75 278 LYS A O 1
ATOM 2394 N N . MET A 1 279 ? -7.643 18.459 26.721 1.00 91.88 279 MET A N 1
ATOM 2395 C CA . MET A 1 279 ? -7.386 17.179 26.096 1.00 91.88 279 MET A CA 1
ATOM 2396 C C . MET A 1 279 ? -7.489 16.065 27.137 1.00 91.88 279 MET A C 1
ATOM 2398 O O . MET A 1 279 ? -6.876 16.128 28.202 1.00 91.88 279 MET A O 1
ATOM 2402 N N . ALA A 1 280 ? -8.272 15.035 26.830 1.00 95.19 280 ALA A N 1
ATOM 2403 C CA . ALA A 1 280 ? -8.315 13.830 27.639 1.00 95.19 280 ALA A CA 1
ATOM 2404 C C . ALA A 1 280 ? -7.191 12.906 27.177 1.00 95.19 280 ALA A C 1
ATOM 2406 O O . ALA A 1 280 ? -7.194 12.472 26.027 1.00 95.19 280 ALA A O 1
ATOM 2407 N N . PHE A 1 281 ? -6.239 12.616 28.060 1.00 95.06 281 PHE A N 1
ATOM 2408 C CA . PHE A 1 281 ? -5.117 11.722 27.779 1.00 95.06 281 PHE A CA 1
ATOM 2409 C C . PHE A 1 281 ? -5.337 10.334 28.377 1.00 95.06 281 PHE A C 1
ATOM 2411 O O . PHE A 1 281 ? -6.033 10.188 29.386 1.00 95.06 281 PHE A O 1
ATOM 2418 N N . ASP A 1 282 ? -4.721 9.329 27.754 1.00 93.62 282 ASP A N 1
ATOM 2419 C CA . ASP A 1 282 ? -4.525 7.989 28.311 1.00 93.62 282 ASP A CA 1
ATOM 2420 C C . ASP A 1 282 ? -5.829 7.368 28.877 1.00 93.62 282 ASP A C 1
ATOM 2422 O O . ASP A 1 282 ? -6.750 7.047 28.123 1.00 93.62 282 ASP A O 1
ATOM 2426 N N . GLU A 1 283 ? -5.967 7.204 30.198 1.00 93.31 283 GLU A N 1
ATOM 2427 C CA . GLU A 1 283 ? -7.168 6.592 30.790 1.00 93.31 283 GLU A CA 1
ATOM 2428 C C . GLU A 1 283 ? -8.430 7.429 30.529 1.00 93.31 283 GLU A C 1
ATOM 2430 O O . GLU A 1 283 ? -9.491 6.892 30.204 1.00 93.31 283 GLU A O 1
ATOM 2435 N N . SER A 1 284 ? -8.312 8.759 30.601 1.00 95.62 284 SER A N 1
ATOM 2436 C CA . SER A 1 284 ? -9.430 9.669 30.319 1.00 95.62 284 SER A CA 1
ATOM 2437 C C . SER A 1 284 ? -9.827 9.627 28.844 1.00 95.62 284 SER A C 1
ATOM 2439 O O . SER A 1 284 ? -11.010 9.740 28.522 1.00 95.62 284 SER A O 1
ATOM 2441 N N . PHE A 1 285 ? -8.858 9.410 27.948 1.00 95.69 285 PHE A N 1
ATOM 2442 C CA . PHE A 1 285 ? -9.123 9.177 26.529 1.00 95.69 285 PHE A CA 1
ATOM 2443 C C . PHE A 1 285 ? -10.002 7.936 26.327 1.00 95.69 285 PHE A C 1
ATOM 2445 O O . PHE A 1 285 ? -10.991 7.993 25.591 1.00 95.69 285 PHE A O 1
ATOM 2452 N N . ILE A 1 286 ? -9.691 6.835 27.022 1.00 95.06 286 ILE A N 1
ATOM 2453 C CA . ILE A 1 286 ? -10.497 5.611 26.966 1.00 95.06 286 ILE A CA 1
ATOM 2454 C C . ILE A 1 286 ? -11.924 5.883 27.445 1.00 95.06 286 ILE A C 1
ATOM 2456 O O . ILE A 1 286 ? -12.871 5.525 26.746 1.00 95.06 286 ILE A O 1
ATOM 2460 N N . GLU A 1 287 ? -12.105 6.528 28.600 1.00 96.06 287 GLU A N 1
ATOM 2461 C CA . GLU A 1 287 ? -13.442 6.836 29.128 1.00 96.06 287 GLU A CA 1
ATOM 2462 C C . GLU A 1 287 ? -14.253 7.728 28.182 1.00 96.06 287 GLU A C 1
ATOM 2464 O O . GLU A 1 287 ? -15.433 7.469 27.935 1.00 96.06 287 GLU A O 1
ATOM 2469 N N . GLN A 1 288 ? -13.621 8.726 27.564 1.00 96.50 288 GLN A N 1
ATOM 2470 C CA . GLN A 1 288 ? -14.300 9.585 26.599 1.00 96.50 288 GLN A CA 1
ATOM 2471 C C . GLN A 1 288 ? -14.692 8.826 25.324 1.00 96.50 288 GLN A C 1
ATOM 2473 O O . GLN A 1 288 ? -15.812 8.991 24.834 1.00 96.50 288 GLN A O 1
ATOM 2478 N N . LEU A 1 289 ? -13.826 7.944 24.814 1.00 96.69 289 LEU A N 1
ATOM 2479 C CA . LEU A 1 289 ? -14.164 7.079 23.683 1.00 96.69 289 LEU A CA 1
ATOM 2480 C C . LEU A 1 289 ? -15.311 6.121 23.999 1.00 96.69 289 LEU A C 1
ATOM 2482 O O . LEU A 1 289 ? -16.136 5.871 23.123 1.00 96.69 289 LEU A O 1
ATOM 2486 N N . LYS A 1 290 ? -15.410 5.608 25.231 1.00 97.25 290 LYS A N 1
ATOM 2487 C CA . LYS A 1 290 ? -16.553 4.788 25.658 1.00 97.25 290 LYS A CA 1
ATOM 2488 C C . LYS A 1 290 ? -17.860 5.573 25.544 1.00 97.25 290 LYS A C 1
ATOM 2490 O O . LYS A 1 290 ? -18.802 5.076 24.937 1.00 97.25 290 LYS A O 1
ATOM 2495 N N . VAL A 1 291 ? -17.892 6.813 26.041 1.00 97.75 291 VAL A N 1
ATOM 2496 C CA . VAL A 1 291 ? -19.071 7.693 25.945 1.00 97.75 291 VAL A CA 1
ATOM 2497 C C . VAL A 1 291 ? -19.432 7.992 24.488 1.00 97.75 291 VAL A C 1
ATOM 2499 O O . VAL A 1 291 ? -20.601 7.886 24.108 1.00 97.75 291 VAL A O 1
ATOM 2502 N N . ILE A 1 292 ? -18.443 8.320 23.650 1.00 97.62 292 ILE A N 1
ATOM 2503 C CA . ILE A 1 292 ? -18.642 8.535 22.208 1.00 97.62 292 ILE A CA 1
ATOM 2504 C C . ILE A 1 292 ? -19.228 7.271 21.564 1.00 97.62 292 ILE A C 1
ATOM 2506 O O . ILE A 1 292 ? -20.229 7.343 20.853 1.00 97.62 292 ILE A O 1
ATOM 2510 N N . ALA A 1 293 ? -18.651 6.107 21.853 1.00 98.00 293 ALA A N 1
ATOM 2511 C CA . ALA A 1 293 ? -19.104 4.822 21.343 1.00 98.00 293 ALA A CA 1
ATOM 2512 C C . ALA A 1 293 ? -20.527 4.473 21.800 1.00 98.00 293 ALA A C 1
ATOM 2514 O O . ALA A 1 293 ? -21.295 3.919 21.020 1.00 98.00 293 ALA A O 1
ATOM 2515 N N . ASP A 1 294 ? -20.905 4.780 23.038 1.00 98.06 294 ASP A N 1
ATOM 2516 C CA . ASP A 1 294 ? -22.226 4.449 23.584 1.00 98.06 294 ASP A CA 1
ATOM 2517 C C . ASP A 1 294 ? -23.336 5.360 23.030 1.00 98.06 294 ASP A C 1
ATOM 2519 O O . ASP A 1 294 ? -24.482 4.928 22.900 1.00 98.06 294 ASP A O 1
ATOM 2523 N N . THR A 1 295 ? -22.992 6.587 22.629 1.00 97.44 295 THR A N 1
ATOM 2524 C CA . THR A 1 295 ? -23.945 7.602 22.141 1.00 97.44 295 THR A CA 1
ATOM 2525 C C . THR A 1 295 ? -24.054 7.690 20.618 1.00 97.44 295 THR A C 1
ATOM 2527 O O . THR A 1 295 ? -25.023 8.257 20.113 1.00 97.44 295 THR A O 1
ATOM 2530 N N . ASN A 1 296 ? -23.113 7.106 19.870 1.00 98.25 296 ASN A N 1
ATOM 2531 C CA . ASN A 1 296 ? -23.074 7.199 18.411 1.00 98.25 296 ASN A CA 1
ATOM 2532 C C . ASN A 1 296 ? -23.270 5.840 17.741 1.00 98.25 296 ASN A C 1
ATOM 2534 O O . ASN A 1 296 ? -22.774 4.808 18.184 1.00 98.25 296 ASN A O 1
ATOM 2538 N N . ARG A 1 297 ? -23.993 5.833 16.618 1.00 97.31 297 ARG A N 1
ATOM 2539 C CA . ARG A 1 297 ? -24.208 4.617 15.820 1.00 97.31 297 ARG A CA 1
ATOM 2540 C C . ARG A 1 297 ? -23.147 4.412 14.753 1.00 97.31 297 ARG A C 1
ATOM 2542 O O . ARG A 1 297 ? -22.833 3.278 14.417 1.00 97.31 297 ARG A O 1
ATOM 2549 N N . VAL A 1 298 ? -22.602 5.495 14.216 1.00 98.56 298 VAL A N 1
ATOM 2550 C CA . VAL A 1 298 ? -21.573 5.453 13.179 1.00 98.56 298 VAL A CA 1
ATOM 2551 C C . VAL A 1 298 ? -20.404 6.286 13.663 1.00 98.56 298 VAL A C 1
ATOM 2553 O O . VAL A 1 298 ? -20.594 7.451 13.998 1.00 98.56 298 VAL A O 1
ATOM 2556 N N . ILE A 1 299 ? -19.222 5.681 13.722 1.00 98.62 299 ILE A N 1
ATOM 2557 C CA . ILE A 1 299 ? -17.969 6.382 14.010 1.00 98.62 299 ILE A CA 1
ATOM 2558 C C . ILE A 1 299 ? -17.067 6.229 12.797 1.00 98.62 299 ILE A C 1
ATOM 2560 O O . ILE A 1 299 ? -16.877 5.117 12.304 1.00 98.62 299 ILE A O 1
ATOM 2564 N N . MET A 1 300 ? -16.520 7.343 12.321 1.00 98.38 300 MET A N 1
ATOM 2565 C CA . MET A 1 300 ? -15.553 7.367 11.230 1.00 98.38 300 MET A CA 1
ATOM 2566 C C . MET A 1 300 ? -14.200 7.825 11.770 1.00 98.38 300 MET A C 1
ATOM 2568 O O . MET A 1 300 ? -14.082 8.948 12.252 1.00 98.38 300 MET A O 1
ATOM 2572 N N . LEU A 1 301 ? -13.195 6.960 11.674 1.00 97.94 301 LEU A N 1
ATOM 2573 C CA . LEU A 1 301 ? -11.808 7.243 12.030 1.00 97.94 301 LEU A CA 1
ATOM 2574 C C . LEU A 1 301 ? -10.978 7.216 10.746 1.00 97.94 301 LEU A C 1
ATOM 2576 O O . LEU A 1 301 ? -11.068 6.258 9.971 1.00 97.94 301 LEU A O 1
ATOM 2580 N N . ASN A 1 302 ? -10.205 8.269 10.487 1.00 96.19 302 ASN A N 1
ATOM 2581 C CA . ASN A 1 302 ? -9.354 8.302 9.301 1.00 96.19 302 ASN A CA 1
ATOM 2582 C C . ASN A 1 302 ? -7.977 7.666 9.533 1.00 96.19 302 ASN A C 1
ATOM 2584 O O . ASN A 1 302 ? -7.564 7.452 10.662 1.00 96.19 302 ASN A O 1
ATOM 2588 N N . GLU A 1 303 ? -7.259 7.370 8.456 1.00 95.19 303 GLU A N 1
ATOM 2589 C CA . GLU A 1 303 ? -5.855 6.972 8.448 1.00 95.19 303 GLU A CA 1
ATOM 2590 C C . GLU A 1 303 ? -5.071 7.759 7.399 1.00 95.19 303 GLU A C 1
ATOM 2592 O O . GLU A 1 303 ? -5.597 8.181 6.361 1.00 95.19 303 GLU A O 1
ATOM 2597 N N . ASN A 1 304 ? -3.774 7.883 7.634 1.00 92.25 304 ASN A N 1
ATOM 2598 C CA . ASN A 1 304 ? -2.802 8.122 6.595 1.00 92.25 304 ASN A CA 1
ATOM 2599 C C . ASN A 1 304 ? -2.287 6.773 6.067 1.00 92.25 304 ASN A C 1
ATOM 2601 O O . ASN A 1 304 ? -1.775 5.936 6.808 1.00 92.25 304 ASN A O 1
ATOM 2605 N N . HIS A 1 305 ? -2.400 6.561 4.756 1.00 92.06 305 HIS A N 1
ATOM 2606 C CA . HIS A 1 305 ? -2.165 5.269 4.105 1.00 92.06 305 HIS A CA 1
ATOM 2607 C C . HIS A 1 305 ? -0.758 4.671 4.274 1.00 92.06 305 HIS A C 1
ATOM 2609 O O . HIS A 1 305 ? -0.562 3.484 4.000 1.00 92.06 305 HIS A O 1
ATOM 2615 N N . PHE A 1 306 ? 0.209 5.478 4.701 1.00 91.12 306 PHE A N 1
ATOM 2616 C CA . PHE A 1 306 ? 1.601 5.090 4.924 1.00 91.12 306 PHE A CA 1
ATOM 2617 C C . PHE A 1 306 ? 2.061 5.322 6.373 1.00 91.12 306 PHE A C 1
ATOM 2619 O O . PHE A 1 306 ? 3.258 5.403 6.644 1.00 91.12 306 PHE A O 1
ATOM 2626 N N . VAL A 1 307 ? 1.115 5.415 7.317 1.00 92.38 307 VAL A N 1
ATOM 2627 C CA . VAL A 1 307 ? 1.367 5.494 8.764 1.00 92.38 307 VAL A CA 1
ATOM 2628 C C . VAL A 1 307 ? 0.720 4.279 9.442 1.00 92.38 307 VAL A C 1
ATOM 2630 O O . VAL A 1 307 ? -0.439 4.328 9.848 1.00 92.38 307 VAL A O 1
ATOM 2633 N N . PRO A 1 308 ? 1.450 3.160 9.603 1.00 92.75 308 PRO A N 1
ATOM 2634 C CA . PRO A 1 308 ? 0.905 1.925 10.175 1.00 92.75 308 PRO A CA 1
ATOM 2635 C C . PRO A 1 308 ? 0.335 2.088 11.592 1.00 92.75 308 PRO A C 1
ATOM 2637 O O . PRO A 1 308 ? -0.561 1.348 11.993 1.00 92.75 308 PRO A O 1
ATOM 2640 N N . LYS A 1 309 ? 0.806 3.093 12.342 1.00 92.19 309 LYS A N 1
ATOM 2641 C CA . LYS A 1 309 ? 0.293 3.427 13.678 1.00 92.19 309 LYS A CA 1
ATOM 2642 C C . LYS A 1 309 ? -1.196 3.797 13.675 1.00 92.19 309 LYS A C 1
ATOM 2644 O O . LYS A 1 309 ? -1.875 3.522 14.660 1.00 92.19 309 LYS A O 1
ATOM 2649 N N . ASP A 1 310 ? -1.729 4.337 12.580 1.00 94.81 310 ASP A N 1
ATOM 2650 C CA . ASP A 1 310 ? -3.156 4.677 12.473 1.00 94.81 310 ASP A CA 1
ATOM 2651 C C . ASP A 1 310 ? -4.031 3.416 12.429 1.00 94.81 310 ASP A C 1
ATOM 2653 O O . ASP A 1 310 ? -5.131 3.366 12.984 1.00 94.81 310 ASP A O 1
ATOM 2657 N N . ARG A 1 311 ? -3.502 2.352 11.816 1.00 95.19 311 ARG A N 1
ATOM 2658 C CA . ARG A 1 311 ? -4.117 1.016 11.765 1.00 95.19 311 ARG A CA 1
ATOM 2659 C C . ARG A 1 311 ? -3.960 0.291 13.090 1.00 95.19 311 ARG A C 1
ATOM 2661 O O . ARG A 1 311 ? -4.887 -0.380 13.530 1.00 95.19 311 ARG A O 1
ATOM 2668 N N . LEU A 1 312 ? -2.812 0.465 13.746 1.00 93.69 312 LEU A N 1
ATOM 2669 C CA . LEU A 1 312 ? -2.568 -0.037 15.096 1.00 93.69 312 LEU A CA 1
ATOM 2670 C C . LEU A 1 312 ? -3.543 0.574 16.114 1.00 93.69 312 LEU A C 1
ATOM 2672 O O . LEU A 1 312 ? -4.027 -0.132 16.996 1.00 93.69 312 LEU A O 1
ATOM 2676 N N . MET A 1 313 ? -3.867 1.862 15.975 1.00 95.44 313 MET A N 1
ATOM 2677 C CA . MET A 1 313 ? -4.886 2.518 16.794 1.00 95.44 313 MET A CA 1
ATOM 2678 C C . MET A 1 313 ? -6.244 1.838 16.616 1.00 95.44 313 MET A C 1
ATOM 2680 O O . MET A 1 313 ? -6.825 1.380 17.597 1.00 95.44 313 MET A O 1
ATOM 2684 N N . MET A 1 314 ? -6.724 1.692 15.374 1.00 95.94 314 MET A N 1
ATOM 2685 C CA . MET A 1 314 ? -7.984 0.987 15.116 1.00 95.94 314 MET A CA 1
ATOM 2686 C C . MET A 1 314 ? -7.938 -0.448 15.664 1.00 95.94 314 MET A C 1
ATOM 2688 O O . MET A 1 314 ? -8.836 -0.821 16.411 1.00 95.94 314 MET A O 1
ATOM 2692 N N . TYR A 1 315 ? -6.868 -1.209 15.391 1.00 94.56 315 TYR A N 1
ATOM 2693 C CA . TYR A 1 315 ? -6.633 -2.560 15.926 1.00 94.56 315 TYR A CA 1
ATOM 2694 C C . TYR A 1 315 ? -6.853 -2.636 17.443 1.00 94.56 315 TYR A C 1
ATOM 2696 O O . TYR A 1 315 ? -7.565 -3.514 17.934 1.00 94.56 315 TYR A O 1
ATOM 2704 N N . ASN A 1 316 ? -6.249 -1.708 18.188 1.00 92.44 316 ASN A N 1
ATOM 2705 C CA . ASN A 1 316 ? -6.320 -1.674 19.645 1.00 92.44 316 ASN A CA 1
ATOM 2706 C C . ASN A 1 316 ? -7.710 -1.260 20.163 1.00 92.44 316 ASN A C 1
ATOM 2708 O O . ASN A 1 316 ? -8.094 -1.651 21.263 1.00 92.44 316 ASN A O 1
ATOM 2712 N N . LEU A 1 317 ? -8.479 -0.499 19.381 1.00 94.94 317 LEU A N 1
ATOM 2713 C CA . LEU A 1 317 ? -9.821 -0.047 19.753 1.00 94.94 317 LEU A CA 1
ATOM 2714 C C . LEU A 1 317 ? -10.932 -1.062 19.429 1.00 94.94 317 LEU A C 1
ATOM 2716 O O . LEU A 1 317 ? -12.046 -0.923 19.942 1.00 94.94 317 LEU A O 1
ATOM 2720 N N . LEU A 1 318 ? -10.663 -2.094 18.618 1.00 95.81 318 LEU A N 1
ATOM 2721 C CA . LEU A 1 318 ? -11.689 -3.050 18.174 1.00 95.81 318 LEU A CA 1
ATOM 2722 C C . LEU A 1 318 ? -12.411 -3.749 19.336 1.00 95.81 318 LEU A C 1
ATOM 2724 O O . LEU A 1 318 ? -13.636 -3.843 19.304 1.00 95.81 318 LEU A O 1
ATOM 2728 N N . ASP A 1 319 ? -11.701 -4.179 20.385 1.00 94.25 319 ASP A N 1
ATOM 2729 C CA . ASP A 1 319 ? -12.310 -4.803 21.571 1.00 94.25 319 ASP A CA 1
ATOM 2730 C C . ASP A 1 319 ? -13.298 -3.872 22.283 1.00 94.25 319 ASP A C 1
ATOM 2732 O O . ASP A 1 319 ? -14.380 -4.292 22.707 1.00 94.25 319 ASP A O 1
ATOM 2736 N N . LEU A 1 320 ? -12.927 -2.593 22.423 1.00 95.69 320 LEU A N 1
ATOM 2737 C CA . LEU A 1 320 ? -13.748 -1.574 23.077 1.00 95.69 320 LEU A CA 1
ATOM 2738 C C . LEU A 1 320 ? -15.067 -1.387 22.331 1.00 95.69 320 LEU A C 1
ATOM 2740 O O . LEU A 1 320 ? -16.123 -1.297 22.969 1.00 95.69 320 LEU A O 1
ATOM 2744 N N . PHE A 1 321 ? -15.006 -1.340 21.000 1.00 97.94 321 PHE A N 1
ATOM 2745 C CA . PHE A 1 321 ? -16.174 -1.161 20.149 1.00 97.94 321 PHE A CA 1
ATOM 2746 C C . PHE A 1 321 ? -17.012 -2.440 20.016 1.00 97.94 321 PHE A C 1
ATOM 2748 O O . PHE A 1 321 ? -18.240 -2.361 20.100 1.00 97.94 321 PHE A O 1
ATOM 2755 N N . ALA A 1 322 ? -16.391 -3.618 19.903 1.00 97.44 322 ALA A N 1
ATOM 2756 C CA . ALA A 1 322 ? -17.096 -4.904 19.877 1.00 97.44 322 ALA A CA 1
ATOM 2757 C C . ALA A 1 322 ? -17.974 -5.080 21.126 1.00 97.44 322 ALA A C 1
ATOM 2759 O O . ALA A 1 322 ? -19.176 -5.340 21.028 1.00 97.44 322 ALA A O 1
ATOM 2760 N N . LYS A 1 323 ? -17.410 -4.812 22.316 1.00 96.94 323 LYS A N 1
ATOM 2761 C CA . LYS A 1 323 ? -18.128 -4.849 23.606 1.00 96.94 323 LYS A CA 1
ATOM 2762 C C . LYS A 1 323 ? -19.294 -3.852 23.690 1.00 96.94 323 LYS A C 1
ATOM 2764 O O . LYS A 1 323 ? -20.163 -4.010 24.541 1.00 96.94 323 LYS A O 1
ATOM 2769 N N . ARG A 1 324 ? -19.336 -2.847 22.807 1.00 97.81 324 ARG A N 1
ATOM 2770 C CA . ARG A 1 324 ? -20.384 -1.811 22.710 1.00 97.81 324 ARG A CA 1
ATOM 2771 C C . ARG A 1 324 ? -21.338 -2.015 21.538 1.00 97.81 324 ARG A C 1
ATOM 2773 O O . ARG A 1 324 ? -22.055 -1.088 21.148 1.00 97.81 324 ARG A O 1
ATOM 2780 N N . GLY A 1 325 ? -21.348 -3.218 20.969 1.00 97.81 325 GLY A N 1
ATOM 2781 C CA . GLY A 1 325 ? -22.306 -3.627 19.950 1.00 97.81 325 GLY A CA 1
ATOM 2782 C C . GLY A 1 325 ? -21.989 -3.142 18.538 1.00 97.81 325 GLY A C 1
ATOM 2783 O O . GLY A 1 325 ? -22.854 -3.258 17.672 1.00 97.81 325 GLY A O 1
ATOM 2784 N N . TYR A 1 326 ? -20.785 -2.620 18.278 1.00 98.56 326 TYR A N 1
ATOM 2785 C CA . TYR A 1 326 ? -20.329 -2.430 16.901 1.00 98.56 326 TYR A CA 1
ATOM 2786 C C . TYR A 1 326 ? -20.091 -3.795 16.264 1.00 98.56 326 TYR A C 1
ATOM 2788 O O . TYR A 1 326 ? -19.371 -4.623 16.813 1.00 98.56 326 TYR A O 1
ATOM 2796 N N . LYS A 1 327 ? -20.737 -4.029 15.119 1.00 96.69 327 LYS A N 1
ATOM 2797 C CA . LYS A 1 327 ? -20.704 -5.318 14.406 1.00 96.69 327 LYS A CA 1
ATOM 2798 C C . LYS A 1 327 ? -20.268 -5.192 12.954 1.00 96.69 327 LYS A C 1
ATOM 2800 O O . LYS A 1 327 ? -20.067 -6.205 12.299 1.00 96.69 327 LYS A O 1
ATOM 2805 N N . TYR A 1 328 ? -20.123 -3.972 12.445 1.00 98.56 328 TYR A N 1
ATOM 2806 C CA . TYR A 1 328 ? -19.672 -3.712 11.083 1.00 98.56 328 TYR A CA 1
ATOM 2807 C C . TYR A 1 328 ? -18.397 -2.882 11.120 1.00 98.56 328 TYR A C 1
ATOM 2809 O O . TYR A 1 328 ? -18.348 -1.866 11.818 1.00 98.56 328 TYR A O 1
ATOM 2817 N N . LEU A 1 329 ? -17.394 -3.305 10.353 1.00 98.75 329 LEU A N 1
ATOM 2818 C CA . LEU A 1 329 ? -16.181 -2.537 10.100 1.00 98.75 329 LEU A CA 1
ATOM 2819 C C . LEU A 1 329 ? -16.066 -2.289 8.595 1.00 98.75 329 LEU A C 1
ATOM 2821 O O . LEU A 1 329 ? -15.762 -3.193 7.815 1.00 98.75 329 LEU A O 1
ATOM 2825 N N . ALA A 1 330 ? -16.343 -1.056 8.185 1.00 98.69 330 ALA A N 1
ATOM 2826 C CA . ALA A 1 330 ? -16.221 -0.611 6.809 1.00 98.69 330 ALA A CA 1
ATOM 2827 C C . ALA A 1 330 ? -14.795 -0.125 6.538 1.00 98.69 330 ALA A C 1
ATOM 2829 O O . ALA A 1 330 ? -14.300 0.753 7.240 1.00 98.69 330 ALA A O 1
ATOM 2830 N N . ILE A 1 331 ? -14.137 -0.687 5.523 1.00 98.44 331 ILE A N 1
ATOM 2831 C CA . ILE A 1 331 ? -12.721 -0.434 5.221 1.00 98.44 331 ILE A CA 1
ATOM 2832 C C . ILE A 1 331 ? -12.571 -0.047 3.745 1.00 98.44 331 ILE A C 1
ATOM 2834 O O . ILE A 1 331 ? -13.045 -0.757 2.856 1.00 98.44 331 ILE A O 1
ATOM 2838 N N . GLU A 1 332 ? -11.885 1.070 3.481 1.00 96.56 332 GLU A N 1
ATOM 2839 C CA . GLU A 1 332 ? -11.665 1.584 2.117 1.00 96.56 332 GLU A CA 1
ATOM 2840 C C . GLU A 1 332 ? -10.820 0.619 1.273 1.00 96.56 332 GLU A C 1
ATOM 2842 O O . GLU A 1 332 ? -11.050 0.418 0.089 1.00 96.56 332 GLU A O 1
ATOM 2847 N N . ALA A 1 333 ? -9.837 -0.026 1.895 1.00 94.94 333 ALA A N 1
ATOM 2848 C CA . ALA A 1 333 ? -8.796 -0.785 1.212 1.00 94.94 333 ALA A CA 1
ATOM 2849 C C . ALA A 1 333 ? -9.228 -2.138 0.606 1.00 94.94 333 ALA A C 1
ATOM 2851 O O . ALA A 1 333 ? -8.376 -2.831 0.049 1.00 94.94 333 ALA A O 1
ATOM 2852 N N . ILE A 1 334 ? -10.498 -2.540 0.732 1.00 97.44 334 ILE A N 1
ATOM 2853 C CA . ILE A 1 334 ? -10.967 -3.882 0.356 1.00 97.44 334 ILE A CA 1
ATOM 2854 C C . ILE A 1 334 ? -11.503 -3.894 -1.081 1.00 97.44 334 ILE A C 1
ATOM 2856 O O . ILE A 1 334 ? -12.439 -3.169 -1.418 1.00 97.44 334 ILE A O 1
ATOM 2860 N N . TRP A 1 335 ? -10.922 -4.742 -1.928 1.00 95.81 335 TRP A N 1
ATOM 2861 C CA . TRP A 1 335 ? -11.266 -4.893 -3.349 1.00 95.81 335 TRP A CA 1
ATOM 2862 C C . TRP A 1 335 ? -12.243 -6.028 -3.635 1.00 95.81 335 TRP A C 1
ATOM 2864 O O . TRP A 1 335 ? -12.930 -6.003 -4.655 1.00 95.81 335 TRP A O 1
ATOM 2874 N N . GLU A 1 336 ? -12.292 -7.026 -2.761 1.00 95.12 336 GLU A N 1
ATOM 2875 C CA . GLU A 1 336 ? -13.233 -8.135 -2.873 1.00 95.12 336 GLU A CA 1
ATOM 2876 C C . GLU A 1 336 ? -14.531 -7.861 -2.106 1.00 95.12 336 GLU A C 1
ATOM 2878 O O . GLU A 1 336 ? -14.697 -6.827 -1.456 1.00 95.12 336 GLU A O 1
ATOM 2883 N N . ASP A 1 337 ? -15.468 -8.796 -2.201 1.00 95.31 337 ASP A N 1
ATOM 2884 C CA . ASP A 1 337 ? -16.686 -8.771 -1.406 1.00 95.31 337 ASP A CA 1
ATOM 2885 C C . ASP A 1 337 ? -16.392 -9.001 0.090 1.00 95.31 337 ASP A C 1
ATOM 2887 O O . ASP A 1 337 ? -15.647 -9.910 0.466 1.00 95.31 337 ASP A O 1
ATOM 2891 N N . GLY A 1 338 ? -16.985 -8.164 0.946 1.00 94.38 338 GLY A N 1
ATOM 2892 C CA . GLY A 1 338 ? -16.762 -8.205 2.391 1.00 94.38 338 GLY A CA 1
ATOM 2893 C C . GLY A 1 338 ? -17.186 -9.523 3.044 1.00 94.38 338 GLY A C 1
ATOM 2894 O O . GLY A 1 338 ? -16.475 -10.015 3.919 1.00 94.38 338 GLY A O 1
ATOM 2895 N N . ASP A 1 339 ? -18.273 -10.144 2.578 1.00 95.00 339 ASP A N 1
ATOM 2896 C CA . ASP A 1 339 ? -18.787 -11.400 3.141 1.00 95.00 339 ASP A CA 1
ATOM 2897 C C . ASP A 1 339 ? -17.841 -12.552 2.801 1.00 95.00 339 ASP A C 1
ATOM 2899 O O . ASP A 1 339 ? -17.542 -13.383 3.658 1.00 95.00 339 ASP A O 1
ATOM 2903 N N . THR A 1 340 ? -17.290 -12.547 1.583 1.00 96.19 340 THR A N 1
ATOM 2904 C CA . THR A 1 340 ? -16.246 -13.495 1.158 1.00 96.19 340 THR A CA 1
ATOM 2905 C C . THR A 1 340 ? -14.998 -13.389 2.039 1.00 96.19 340 THR A C 1
ATOM 2907 O O . THR A 1 340 ? -14.463 -14.407 2.488 1.00 96.19 340 THR A O 1
ATOM 2910 N N . LEU A 1 341 ? -14.541 -12.165 2.325 1.00 96.69 341 LEU A N 1
ATOM 2911 C CA . LEU A 1 341 ? -13.394 -11.922 3.203 1.00 96.69 341 LEU A CA 1
ATOM 2912 C C . LEU A 1 341 ? -13.682 -12.356 4.650 1.00 96.69 341 LEU A C 1
ATOM 2914 O O . LEU A 1 341 ? -12.863 -13.054 5.246 1.00 96.69 341 LEU A O 1
ATOM 2918 N N . THR A 1 342 ? -14.848 -11.997 5.197 1.00 95.69 342 THR A N 1
ATOM 2919 C CA . THR A 1 342 ? -15.271 -12.407 6.545 1.00 95.69 342 THR A CA 1
ATOM 2920 C C . THR A 1 342 ? -15.385 -13.927 6.660 1.00 95.69 342 THR A C 1
ATOM 2922 O O . THR A 1 342 ? -14.906 -14.490 7.639 1.00 95.69 342 THR A O 1
ATOM 2925 N N . GLN A 1 343 ? -15.954 -14.609 5.661 1.00 96.00 343 GLN A N 1
ATOM 2926 C CA . GLN A 1 343 ? -16.074 -16.069 5.654 1.00 96.00 343 GLN A CA 1
ATOM 2927 C C . GLN A 1 343 ? -14.710 -16.762 5.577 1.00 96.00 343 GLN A C 1
ATOM 2929 O O . GLN A 1 343 ? -14.508 -17.785 6.229 1.00 96.00 343 GLN A O 1
ATOM 2934 N N . ARG A 1 344 ? -13.775 -16.222 4.784 1.00 95.25 344 ARG A N 1
ATOM 2935 C CA . ARG A 1 344 ? -12.409 -16.755 4.704 1.00 95.25 344 ARG A CA 1
ATOM 2936 C C . ARG A 1 344 ? -11.627 -16.529 6.001 1.00 95.25 344 ARG A C 1
ATOM 2938 O O . ARG A 1 344 ? -10.769 -17.339 6.323 1.00 95.25 344 ARG A O 1
ATOM 2945 N N . GLY A 1 345 ? -11.918 -15.452 6.730 1.00 94.94 345 GLY A N 1
ATOM 2946 C CA . GLY A 1 345 ? -11.319 -15.143 8.031 1.00 94.94 345 GLY A CA 1
ATOM 2947 C C . GLY A 1 345 ? -10.094 -14.228 7.973 1.00 94.94 345 GLY A C 1
ATOM 2948 O O . GLY A 1 345 ? -9.713 -13.652 8.989 1.00 94.94 345 GLY A O 1
ATOM 2949 N N . TYR A 1 346 ? -9.483 -14.061 6.797 1.00 95.69 346 TYR A N 1
ATOM 2950 C CA . TYR A 1 346 ? -8.231 -13.320 6.649 1.00 95.69 346 TYR A CA 1
ATOM 2951 C C . TYR A 1 346 ? -8.016 -12.764 5.225 1.00 95.69 346 TYR A C 1
ATOM 2953 O O . TYR A 1 346 ? -8.541 -13.308 4.236 1.00 95.69 346 TYR A O 1
ATOM 2961 N N . PRO A 1 347 ? -7.226 -11.680 5.087 1.00 96.75 347 PRO A N 1
ATOM 2962 C CA . PRO A 1 347 ? -6.837 -11.143 3.786 1.00 96.75 347 PRO A CA 1
ATOM 2963 C C . PRO A 1 347 ? -5.820 -12.021 3.051 1.00 96.75 347 PRO A C 1
ATOM 2965 O O . PRO A 1 347 ? -4.944 -12.643 3.645 1.00 96.75 347 PRO A O 1
ATOM 2968 N N . ILE A 1 348 ? -5.901 -11.999 1.726 1.00 96.06 348 ILE A N 1
ATOM 2969 C CA . ILE A 1 348 ? -4.924 -12.570 0.796 1.00 96.06 348 ILE A CA 1
ATOM 2970 C C . ILE A 1 348 ? -4.440 -11.476 -0.161 1.00 96.06 348 ILE A C 1
ATOM 2972 O O . ILE A 1 348 ? -4.927 -10.345 -0.147 1.00 96.06 348 ILE A O 1
ATOM 2976 N N . LEU A 1 349 ? -3.509 -11.812 -1.051 1.00 93.81 349 LEU A N 1
ATOM 2977 C CA . LEU A 1 349 ? -2.937 -10.863 -2.005 1.00 93.81 349 LEU A CA 1
ATOM 2978 C C . LEU A 1 349 ? -3.969 -10.054 -2.815 1.00 93.81 349 LEU A C 1
ATOM 2980 O O . LEU A 1 349 ? -3.770 -8.864 -3.076 1.00 93.81 349 LEU A O 1
ATOM 2984 N N . SER A 1 350 ? -5.059 -10.696 -3.236 1.00 94.38 350 SER A N 1
ATOM 2985 C CA . SER A 1 350 ? -6.114 -10.066 -4.035 1.00 94.38 350 SER A CA 1
A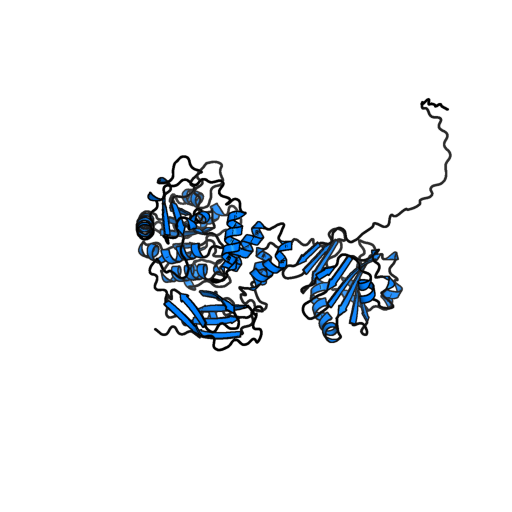TOM 2986 C C . SER A 1 350 ? -7.131 -9.271 -3.212 1.00 94.38 350 SER A C 1
ATOM 2988 O O . SER A 1 350 ? -7.985 -8.624 -3.810 1.00 94.38 350 SER A O 1
ATOM 2990 N N . SER A 1 351 ? -7.052 -9.296 -1.876 1.00 96.94 351 SER A N 1
ATOM 2991 C CA . SER A 1 351 ? -8.004 -8.600 -0.999 1.00 96.94 351 SER A CA 1
ATOM 2992 C C . SER A 1 351 ? -7.943 -7.084 -1.122 1.00 96.94 351 SER A C 1
ATOM 2994 O O . SER A 1 351 ? -8.944 -6.419 -0.877 1.00 96.94 351 SER A O 1
ATOM 2996 N N . GLY A 1 352 ? -6.794 -6.531 -1.501 1.00 95.62 352 GLY A N 1
ATOM 2997 C CA . GLY A 1 352 ? -6.573 -5.094 -1.527 1.00 95.62 352 GLY A CA 1
ATOM 2998 C C . GLY A 1 352 ? -5.113 -4.733 -1.763 1.00 95.62 352 GLY A C 1
ATOM 2999 O O . GLY A 1 352 ? -4.221 -5.577 -1.672 1.00 95.62 352 GLY A O 1
ATOM 3000 N N . PHE A 1 353 ? -4.854 -3.460 -2.058 1.00 95.25 353 PHE A N 1
ATOM 3001 C CA . PHE A 1 353 ? -3.489 -2.934 -2.095 1.00 95.25 353 PHE A CA 1
ATOM 3002 C C . PHE A 1 353 ? -2.931 -2.752 -0.679 1.00 95.25 353 PHE A C 1
ATOM 3004 O O . PHE A 1 353 ? -1.926 -3.365 -0.329 1.00 95.25 353 PHE A O 1
ATOM 3011 N N . TYR A 1 354 ? -3.618 -1.971 0.163 1.00 96.44 354 TYR A N 1
ATOM 3012 C CA . TYR A 1 354 ? -3.167 -1.695 1.532 1.00 96.44 354 TYR A CA 1
ATOM 3013 C C . TYR A 1 354 ? -3.348 -2.876 2.485 1.00 96.44 354 TYR A C 1
ATOM 3015 O O . TYR A 1 354 ? -2.690 -2.915 3.517 1.00 96.44 354 TYR A O 1
ATOM 3023 N N . THR A 1 355 ? -4.163 -3.877 2.137 1.00 96.44 355 THR A N 1
ATOM 3024 C CA . THR A 1 355 ? -4.239 -5.124 2.915 1.00 96.44 355 THR A CA 1
ATOM 3025 C C . THR A 1 355 ? -2.944 -5.926 2.842 1.00 96.44 355 THR A C 1
ATOM 3027 O O . THR A 1 355 ? -2.744 -6.816 3.651 1.00 96.44 355 THR A O 1
ATOM 3030 N N . ARG A 1 356 ? -2.038 -5.631 1.905 1.00 96.00 356 ARG A N 1
ATOM 3031 C CA . ARG A 1 356 ? -0.720 -6.282 1.827 1.00 96.00 356 ARG A CA 1
ATOM 3032 C C . ARG A 1 356 ? 0.236 -5.790 2.916 1.00 96.00 356 ARG A C 1
ATOM 3034 O O . ARG A 1 356 ? 1.277 -6.403 3.127 1.00 96.00 356 ARG A O 1
ATOM 3041 N N . GLU A 1 357 ? -0.114 -4.712 3.609 1.00 96.25 357 GLU A N 1
ATOM 3042 C CA . GLU A 1 357 ? 0.590 -4.255 4.799 1.00 96.25 357 GLU A CA 1
ATOM 3043 C C . GLU A 1 357 ? 0.191 -5.118 6.016 1.00 96.25 357 GLU A C 1
ATOM 3045 O O . GLU A 1 357 ? -1.011 -5.280 6.264 1.00 96.25 357 GLU A O 1
ATOM 3050 N N . PRO A 1 358 ? 1.153 -5.676 6.778 1.00 94.69 358 PRO A N 1
ATOM 3051 C CA . PRO A 1 358 ? 0.852 -6.596 7.877 1.00 94.69 358 PRO A CA 1
ATOM 3052 C C . PRO A 1 358 ? -0.106 -6.038 8.940 1.00 94.69 358 PRO A C 1
ATOM 3054 O O . PRO A 1 358 ? -1.032 -6.737 9.347 1.00 94.69 358 PRO A O 1
ATOM 3057 N N . THR A 1 359 ? 0.041 -4.775 9.351 1.00 94.31 359 THR A N 1
ATOM 3058 C CA . THR A 1 359 ? -0.794 -4.139 10.387 1.00 94.31 359 THR A CA 1
ATOM 3059 C C . THR A 1 359 ? -2.252 -4.010 9.944 1.00 94.31 359 THR A C 1
ATOM 3061 O O . THR A 1 359 ? -3.149 -4.382 10.701 1.00 94.31 359 THR A O 1
ATOM 3064 N N . MET A 1 360 ? -2.513 -3.563 8.707 1.00 96.56 360 MET A N 1
ATOM 3065 C CA . MET A 1 360 ? -3.858 -3.554 8.108 1.00 96.56 360 MET A CA 1
ATOM 3066 C C . MET A 1 360 ? -4.464 -4.959 8.115 1.00 96.56 360 MET A C 1
ATOM 3068 O O . MET A 1 360 ? -5.611 -5.152 8.519 1.00 96.56 360 MET A O 1
ATOM 3072 N N . SER A 1 361 ? -3.693 -5.956 7.679 1.00 95.69 361 SER A N 1
ATOM 3073 C CA . SER A 1 361 ? -4.173 -7.334 7.633 1.00 95.69 361 SER A CA 1
ATOM 3074 C C . SER A 1 361 ? -4.471 -7.908 9.016 1.00 95.69 361 SER A C 1
ATOM 3076 O O . SER A 1 361 ? -5.491 -8.572 9.197 1.00 95.69 361 SER A O 1
ATOM 3078 N N . ASN A 1 362 ? -3.643 -7.605 10.014 1.00 94.38 362 ASN A N 1
ATOM 3079 C CA . ASN A 1 362 ? -3.867 -8.021 11.396 1.00 94.38 362 ASN A CA 1
ATOM 3080 C C . ASN A 1 362 ? -5.097 -7.338 12.008 1.00 94.38 362 ASN A C 1
ATOM 3082 O O . ASN A 1 362 ? -5.874 -7.997 12.693 1.00 94.38 362 ASN A O 1
ATOM 3086 N N . MET A 1 363 ? -5.335 -6.056 11.707 1.00 95.81 363 MET A N 1
ATOM 3087 C CA . MET A 1 363 ? -6.563 -5.346 12.094 1.00 95.81 363 MET A CA 1
ATOM 3088 C C . MET A 1 363 ? -7.809 -6.031 11.533 1.00 95.81 363 MET A C 1
ATOM 3090 O O . MET A 1 363 ? -8.784 -6.215 12.259 1.00 95.81 363 MET A O 1
ATOM 3094 N N . ILE A 1 364 ? -7.769 -6.466 10.272 1.00 97.44 364 ILE A N 1
ATOM 3095 C CA . ILE A 1 364 ? -8.881 -7.196 9.651 1.00 97.44 364 ILE A CA 1
ATOM 3096 C C . ILE A 1 364 ? -9.083 -8.564 10.315 1.00 97.44 364 ILE A C 1
ATOM 3098 O O . ILE A 1 364 ? -10.215 -8.894 10.664 1.00 97.44 364 ILE A O 1
ATOM 3102 N N . ARG A 1 365 ? -8.008 -9.338 10.535 1.00 95.56 365 ARG A N 1
ATOM 3103 C CA . ARG A 1 365 ? -8.079 -10.637 11.234 1.00 95.56 365 ARG A CA 1
ATOM 3104 C C . ARG A 1 365 ? -8.708 -10.490 12.619 1.00 95.56 365 ARG A C 1
ATOM 3106 O O . ARG A 1 365 ? -9.641 -11.220 12.941 1.00 95.56 365 ARG A O 1
ATOM 3113 N N . LYS A 1 366 ? -8.259 -9.502 13.402 1.00 94.31 366 LYS A N 1
ATOM 3114 C CA . LYS A 1 366 ? -8.812 -9.210 14.731 1.00 94.31 366 LYS A CA 1
ATOM 3115 C C . LYS A 1 366 ? -10.275 -8.777 14.673 1.00 94.31 366 LYS A C 1
ATOM 3117 O O . LYS A 1 366 ? -11.082 -9.208 15.488 1.00 94.31 366 LYS A O 1
ATOM 3122 N N . ALA A 1 367 ? -10.651 -7.941 13.708 1.00 96.69 367 ALA A N 1
ATOM 3123 C CA . ALA A 1 367 ? -12.047 -7.552 13.551 1.00 96.69 367 ALA A CA 1
ATOM 3124 C C . ALA A 1 367 ? -12.930 -8.784 13.286 1.00 96.69 367 ALA A C 1
ATOM 3126 O O . ALA A 1 367 ? -13.963 -8.954 13.930 1.00 96.69 367 ALA A O 1
ATOM 3127 N N . ILE A 1 368 ? -12.503 -9.685 12.399 1.00 96.50 368 ILE A N 1
ATOM 3128 C CA . ILE A 1 368 ? -13.257 -10.908 12.105 1.00 96.50 368 ILE A CA 1
ATOM 3129 C C . ILE A 1 368 ? -13.318 -11.836 13.329 1.00 96.50 368 ILE A C 1
ATOM 3131 O O . ILE A 1 368 ? -14.399 -12.338 13.637 1.00 96.50 368 ILE A O 1
ATOM 3135 N N . SER A 1 369 ? -12.218 -12.019 14.072 1.00 93.69 369 SER A N 1
ATOM 3136 C CA . SER A 1 369 ? -12.210 -12.858 15.285 1.00 93.69 369 SER A CA 1
ATOM 3137 C C . SER A 1 369 ? -13.124 -12.316 16.393 1.00 93.69 369 SER A C 1
ATOM 3139 O O . SER A 1 369 ? -13.732 -13.090 17.130 1.00 93.69 369 SER A O 1
ATOM 3141 N N . LEU A 1 370 ? -13.302 -10.993 16.461 1.00 94.88 370 LEU A N 1
ATOM 3142 C CA . LEU A 1 370 ? -14.256 -10.320 17.350 1.00 94.88 370 LEU A CA 1
ATOM 3143 C C . LEU A 1 370 ? -15.706 -10.327 16.826 1.00 94.88 370 LEU A C 1
ATOM 3145 O O . LEU A 1 370 ? -16.601 -9.792 17.482 1.00 94.88 370 LEU A O 1
ATOM 3149 N N . GLY A 1 371 ? -15.962 -10.932 15.662 1.00 96.12 371 GLY A N 1
ATOM 3150 C CA . GLY A 1 371 ? -17.296 -11.073 15.078 1.00 96.12 371 GLY A CA 1
ATOM 3151 C C . GLY A 1 371 ? -17.770 -9.873 14.255 1.00 96.12 371 GLY A C 1
ATOM 3152 O O . GLY A 1 371 ? -18.969 -9.758 13.992 1.00 96.12 371 GLY A O 1
ATOM 3153 N N . PHE A 1 372 ? -16.871 -8.975 13.836 1.00 97.94 372 PHE A N 1
ATOM 3154 C CA . PHE A 1 372 ? -17.228 -7.922 12.889 1.00 97.94 372 PHE A CA 1
ATOM 3155 C C . PHE A 1 372 ? -17.467 -8.493 11.488 1.00 97.94 372 PHE A C 1
ATOM 3157 O O . PHE A 1 372 ? -16.686 -9.286 10.959 1.00 97.94 372 PHE A O 1
ATOM 3164 N N . LYS A 1 373 ? -18.510 -7.986 10.832 1.00 97.38 373 LYS A N 1
ATOM 3165 C CA . LYS A 1 373 ? -18.712 -8.102 9.393 1.00 97.38 373 LYS A CA 1
ATOM 3166 C C . LYS A 1 373 ? -17.888 -7.031 8.677 1.00 97.38 373 LYS A C 1
ATOM 3168 O O . LYS A 1 373 ? -18.034 -5.839 8.967 1.00 97.38 373 LYS A O 1
ATOM 3173 N N . ILE A 1 374 ? -17.036 -7.442 7.741 1.00 98.44 374 ILE A N 1
ATOM 3174 C CA . ILE A 1 374 ? -16.219 -6.510 6.960 1.00 98.44 374 ILE A CA 1
ATOM 3175 C C . ILE A 1 374 ? -17.049 -5.943 5.811 1.00 98.44 374 ILE A C 1
ATOM 3177 O O . ILE A 1 374 ? -17.760 -6.672 5.125 1.00 98.44 374 ILE A O 1
ATOM 3181 N N . VAL A 1 375 ? -16.957 -4.631 5.592 1.00 98.31 375 VAL A N 1
ATOM 3182 C CA . VAL A 1 375 ? -17.687 -3.935 4.526 1.00 98.31 375 VAL A CA 1
ATOM 3183 C C . VAL A 1 375 ? -16.701 -3.242 3.595 1.00 98.31 375 VAL A C 1
ATOM 3185 O O . VAL A 1 375 ? -16.056 -2.260 3.958 1.00 98.31 375 VAL A O 1
ATOM 3188 N N . ASN A 1 376 ? -16.611 -3.732 2.361 1.00 97.19 376 ASN A N 1
ATOM 3189 C CA . ASN A 1 376 ? -15.903 -3.050 1.285 1.00 97.19 376 ASN A CA 1
ATOM 3190 C C . ASN A 1 376 ? -16.765 -1.893 0.758 1.00 97.19 376 ASN A C 1
ATOM 3192 O O . ASN A 1 376 ? -17.885 -2.116 0.286 1.00 97.19 376 ASN A O 1
ATOM 3196 N N . TYR A 1 377 ? -16.273 -0.656 0.834 1.00 96.81 377 TYR A N 1
ATOM 3197 C CA . TYR A 1 377 ? -17.073 0.512 0.443 1.00 96.81 377 TYR A CA 1
ATOM 3198 C C . TYR A 1 377 ? -16.458 1.385 -0.650 1.00 96.81 377 TYR A C 1
ATOM 3200 O O . TYR A 1 377 ? -17.140 2.282 -1.144 1.00 96.81 377 TYR A O 1
ATOM 3208 N N . ASP A 1 378 ? -15.216 1.135 -1.058 1.00 93.69 378 ASP A N 1
ATOM 3209 C CA . ASP A 1 378 ? -14.536 2.005 -2.014 1.00 93.69 378 ASP A CA 1
ATOM 3210 C C . ASP A 1 378 ? -15.157 1.989 -3.423 1.00 93.69 378 ASP A C 1
ATOM 3212 O O . ASP A 1 378 ? -15.852 1.053 -3.825 1.00 93.69 378 ASP A O 1
ATOM 3216 N N . ALA A 1 379 ? -14.923 3.063 -4.178 1.00 89.19 379 ALA A N 1
ATOM 3217 C CA . ALA A 1 379 ? -15.449 3.276 -5.516 1.00 89.19 379 ALA A CA 1
ATOM 3218 C C . ALA A 1 379 ? -14.389 3.891 -6.446 1.00 89.19 379 ALA A C 1
ATOM 3220 O O . ALA A 1 379 ? -13.824 4.947 -6.175 1.00 89.19 379 ALA A O 1
ATOM 3221 N N . TRP A 1 380 ? -14.179 3.258 -7.602 1.00 80.00 380 TRP A N 1
ATOM 3222 C CA . TRP A 1 380 ? -13.129 3.632 -8.564 1.00 80.00 380 TRP A CA 1
ATOM 3223 C C . TRP A 1 380 ? -13.596 4.579 -9.676 1.00 80.00 380 TRP A C 1
ATOM 3225 O O . TRP A 1 380 ? -12.782 5.104 -10.433 1.00 80.00 380 TRP A O 1
ATOM 3235 N N . LYS A 1 381 ? -14.912 4.765 -9.836 1.00 83.50 381 LYS A N 1
ATOM 3236 C CA . LYS A 1 381 ? -15.514 5.553 -10.924 1.00 83.50 381 LYS A CA 1
ATOM 3237 C C . LYS A 1 381 ? -16.630 6.437 -10.384 1.00 83.50 381 LYS A C 1
ATOM 3239 O O . LYS A 1 381 ? -17.436 5.974 -9.590 1.00 83.50 381 LYS A O 1
ATOM 3244 N N . GLY A 1 382 ? -16.721 7.672 -10.877 1.00 87.19 382 GLY A N 1
ATOM 3245 C CA . GLY A 1 382 ? -17.746 8.639 -10.470 1.00 87.19 382 GLY A CA 1
ATOM 3246 C C . GLY A 1 382 ? -17.338 9.478 -9.256 1.00 87.19 382 GLY A C 1
ATOM 3247 O O . GLY A 1 382 ? -16.155 9.631 -8.958 1.00 87.19 382 GLY A O 1
ATOM 3248 N N . ASN A 1 383 ? -18.322 10.059 -8.566 1.00 89.56 383 ASN A N 1
ATOM 3249 C CA . ASN A 1 383 ? -18.075 10.802 -7.331 1.00 89.56 383 ASN A CA 1
ATOM 3250 C C . ASN A 1 383 ? -17.795 9.815 -6.187 1.00 89.56 383 ASN A C 1
ATOM 3252 O O . ASN A 1 383 ? -18.728 9.326 -5.547 1.00 89.56 383 ASN A O 1
ATOM 3256 N N . ARG A 1 384 ? -16.505 9.523 -5.973 1.00 92.38 384 ARG A N 1
ATOM 3257 C CA . ARG A 1 384 ? -16.006 8.545 -4.996 1.00 92.38 384 ARG A CA 1
ATOM 3258 C C . ARG A 1 384 ? -16.635 8.725 -3.614 1.00 92.38 384 ARG A C 1
ATOM 3260 O O . ARG A 1 384 ? -17.217 7.775 -3.118 1.00 92.38 384 ARG A O 1
ATOM 3267 N N . ASP A 1 385 ? -16.628 9.938 -3.059 1.00 93.00 385 ASP A N 1
ATOM 3268 C CA . ASP A 1 385 ? -17.183 10.238 -1.727 1.00 93.00 385 ASP A CA 1
ATOM 3269 C C . ASP A 1 385 ? -18.672 9.872 -1.593 1.00 93.00 385 ASP A C 1
ATOM 3271 O O . ASP A 1 385 ? -19.098 9.269 -0.610 1.00 93.00 385 ASP A O 1
ATOM 3275 N N . SER A 1 386 ? -19.477 10.221 -2.601 1.00 94.62 386 SER A N 1
ATOM 3276 C CA . SER A 1 386 ? -20.916 9.931 -2.602 1.00 94.62 386 SER A CA 1
ATOM 3277 C C . SER A 1 386 ? -21.203 8.435 -2.736 1.00 94.62 386 SER A C 1
ATOM 3279 O O . SER A 1 386 ? -22.105 7.915 -2.079 1.00 94.62 386 SER A O 1
ATOM 3281 N N . LEU A 1 387 ? -20.435 7.734 -3.573 1.00 96.19 387 LEU A N 1
ATOM 3282 C CA . LEU A 1 387 ? -20.579 6.293 -3.771 1.00 96.19 387 LEU A CA 1
ATOM 3283 C C . LEU A 1 387 ? -20.088 5.499 -2.559 1.00 96.19 387 LEU A C 1
ATOM 3285 O O . LEU A 1 387 ? -20.745 4.545 -2.162 1.00 96.19 387 LEU A O 1
ATOM 3289 N N . GLN A 1 388 ? -18.995 5.930 -1.932 1.00 96.38 388 GLN A N 1
ATOM 3290 C CA . GLN A 1 388 ? -18.502 5.368 -0.678 1.00 96.38 388 GLN A CA 1
ATOM 3291 C C . GLN A 1 388 ? -19.557 5.472 0.430 1.00 96.38 388 GLN A C 1
ATOM 3293 O O . GLN A 1 388 ? -19.902 4.467 1.050 1.00 96.38 388 GLN A O 1
ATOM 3298 N N . ALA A 1 389 ? -20.149 6.656 0.612 1.00 97.06 389 ALA A N 1
ATOM 3299 C CA . ALA A 1 389 ? -21.228 6.866 1.575 1.00 97.06 389 ALA A CA 1
ATOM 3300 C C . ALA A 1 389 ? -22.431 5.945 1.314 1.00 97.06 389 ALA A C 1
ATOM 3302 O O . ALA A 1 389 ? -22.934 5.298 2.234 1.00 97.06 389 ALA A O 1
ATOM 3303 N N . ARG A 1 390 ? -22.859 5.849 0.048 1.00 97.44 390 ARG A N 1
ATOM 3304 C CA . ARG A 1 390 ? -23.931 4.944 -0.385 1.00 97.44 390 ARG A CA 1
ATOM 3305 C C . ARG A 1 390 ? -23.612 3.488 -0.058 1.00 97.44 390 ARG A C 1
ATOM 3307 O O . ARG A 1 390 ? -24.444 2.823 0.545 1.00 97.44 390 ARG A O 1
ATOM 3314 N N . ASN A 1 391 ? -22.415 3.017 -0.397 1.00 97.69 391 ASN A N 1
ATOM 3315 C CA . ASN A 1 391 ? -21.999 1.640 -0.145 1.00 97.69 391 ASN A CA 1
ATOM 3316 C C . ASN A 1 391 ? -22.012 1.303 1.351 1.00 97.69 391 ASN A C 1
ATOM 3318 O O . ASN A 1 391 ? -22.471 0.224 1.720 1.00 97.69 391 ASN A O 1
ATOM 3322 N N . ILE A 1 392 ? -21.549 2.218 2.215 1.00 98.25 392 ILE A N 1
ATOM 3323 C CA . ILE A 1 392 ? -21.627 2.032 3.671 1.00 98.25 392 ILE A CA 1
ATOM 3324 C C . ILE A 1 392 ? -23.091 1.894 4.090 1.00 98.25 392 ILE A C 1
ATOM 3326 O O . ILE A 1 392 ? -23.438 0.930 4.768 1.00 98.25 392 ILE A O 1
ATOM 3330 N N . PHE A 1 393 ? -23.961 2.817 3.673 1.00 98.38 393 PHE A N 1
ATOM 3331 C CA . PHE A 1 393 ? -25.377 2.804 4.042 1.00 98.38 393 PHE A CA 1
ATOM 3332 C C . PHE A 1 393 ? -26.100 1.530 3.578 1.00 98.38 393 PHE A C 1
ATOM 3334 O O . PHE A 1 393 ? -26.697 0.833 4.401 1.00 98.38 393 PHE A O 1
ATOM 3341 N N . GLU A 1 394 ? -26.006 1.202 2.287 1.00 97.81 394 GLU A N 1
ATOM 3342 C CA . GLU A 1 394 ? -26.730 0.088 1.660 1.00 97.81 394 GLU A CA 1
ATOM 3343 C C . GLU A 1 394 ? -26.287 -1.274 2.215 1.00 97.81 394 GLU A C 1
ATOM 3345 O O . GLU A 1 394 ? -27.108 -2.182 2.342 1.00 97.81 394 GLU A O 1
ATOM 3350 N N . LYS A 1 395 ? -25.011 -1.419 2.605 1.00 97.56 395 LYS A N 1
ATOM 3351 C CA . LYS A 1 395 ? -24.459 -2.672 3.153 1.00 97.56 395 LYS A CA 1
ATOM 3352 C C . LYS A 1 395 ? -24.559 -2.797 4.677 1.00 97.56 395 LYS A C 1
ATOM 3354 O O . LYS A 1 395 ? -24.242 -3.862 5.204 1.00 97.56 395 LYS A O 1
ATOM 3359 N N . THR A 1 396 ? -24.968 -1.742 5.389 1.00 97.75 396 THR A N 1
ATOM 3360 C CA . THR A 1 396 ? -25.053 -1.743 6.862 1.00 97.75 396 THR A CA 1
ATOM 3361 C C . THR A 1 396 ? -26.418 -1.269 7.354 1.00 97.75 396 THR A C 1
ATOM 3363 O O . THR A 1 396 ? -27.316 -2.081 7.544 1.00 97.75 396 THR A O 1
ATOM 3366 N N . ILE A 1 397 ? -26.603 0.040 7.523 1.00 97.69 397 ILE A N 1
ATOM 3367 C CA . ILE A 1 397 ? -27.780 0.677 8.122 1.00 97.69 397 ILE A CA 1
ATOM 3368 C C . ILE A 1 397 ? -29.078 0.314 7.392 1.00 97.69 397 ILE A C 1
ATOM 3370 O O . ILE A 1 397 ? -30.116 0.173 8.033 1.00 97.69 397 ILE A O 1
ATOM 3374 N N . GLN A 1 398 ? -29.039 0.161 6.066 1.00 97.06 398 GLN A N 1
ATOM 3375 C CA . GLN A 1 398 ? -30.221 -0.226 5.297 1.00 97.06 398 GLN A CA 1
ATOM 3376 C C . GLN A 1 398 ? -30.633 -1.685 5.553 1.00 97.06 398 GLN A C 1
ATOM 3378 O O . GLN A 1 398 ? -31.820 -1.996 5.506 1.00 97.06 398 GLN A O 1
ATOM 3383 N N . GLN A 1 399 ? -29.664 -2.564 5.827 1.00 95.88 399 GLN A N 1
ATOM 3384 C CA . GLN A 1 399 ? -29.903 -3.980 6.128 1.00 95.88 399 GLN A CA 1
ATOM 3385 C C . GLN A 1 399 ? -30.306 -4.187 7.593 1.00 95.88 399 GLN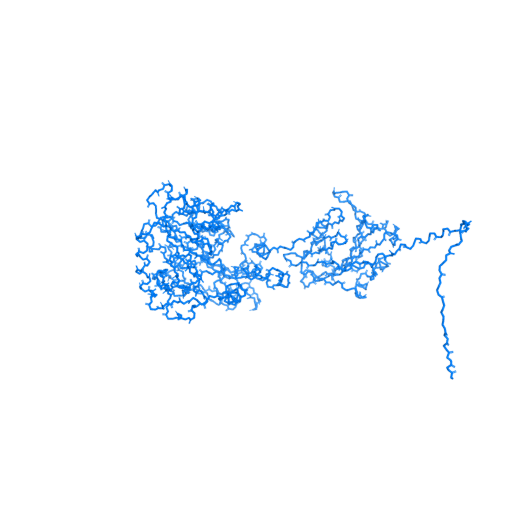 A C 1
ATOM 3387 O O . GLN A 1 399 ? -31.115 -5.056 7.904 1.00 95.88 399 GLN A O 1
ATOM 3392 N N . ASP A 1 400 ? -29.745 -3.379 8.492 1.00 95.06 400 ASP A N 1
ATOM 3393 C CA . ASP A 1 400 ? -30.031 -3.379 9.922 1.00 95.06 400 ASP A CA 1
ATOM 3394 C C . ASP A 1 400 ? -30.121 -1.932 10.420 1.00 95.06 400 ASP A C 1
ATOM 3396 O O . ASP A 1 400 ? -29.121 -1.257 10.685 1.00 95.06 400 ASP A O 1
ATOM 3400 N N . SER A 1 401 ? -31.355 -1.457 10.598 1.00 93.62 401 SER A N 1
ATOM 3401 C CA . SER A 1 401 ? -31.632 -0.094 11.047 1.00 93.62 401 SER A CA 1
ATOM 3402 C C . SER A 1 401 ? -31.183 0.181 12.481 1.00 93.62 401 SER A C 1
ATOM 3404 O O . SER A 1 401 ? -31.273 1.334 12.898 1.00 93.62 401 SER A O 1
ATOM 3406 N N . SER A 1 402 ? -30.709 -0.822 13.228 1.00 94.62 402 SER A N 1
ATOM 3407 C CA . SER A 1 402 ? -30.102 -0.699 14.560 1.00 94.62 402 SER A CA 1
ATOM 3408 C C . SER A 1 402 ? -28.574 -0.837 14.550 1.00 94.62 402 SER A C 1
ATOM 3410 O O . SER A 1 402 ? -27.939 -0.605 15.579 1.00 94.62 402 SER A O 1
ATOM 3412 N N . ALA A 1 403 ? -27.972 -1.144 13.394 1.00 96.69 403 ALA A N 1
ATOM 3413 C CA . ALA A 1 403 ? -26.545 -1.404 13.271 1.00 96.69 403 ALA A CA 1
ATOM 3414 C C . ALA A 1 403 ? -25.689 -0.262 13.828 1.00 96.69 403 ALA A C 1
ATOM 3416 O O . ALA A 1 403 ? -25.998 0.928 13.639 1.00 96.69 403 ALA A O 1
ATOM 3417 N N . LYS A 1 404 ? -24.584 -0.664 14.468 1.00 98.56 404 LYS A N 1
ATOM 3418 C CA . LYS A 1 404 ? -23.465 0.200 14.834 1.00 98.56 404 LYS A CA 1
ATOM 3419 C C . LYS A 1 404 ? -22.253 -0.128 13.965 1.00 98.56 404 LYS A C 1
ATOM 3421 O O . LYS A 1 404 ? -21.858 -1.295 13.855 1.00 98.56 404 LYS A O 1
ATOM 3426 N N . VAL A 1 405 ? -21.698 0.902 13.335 1.00 98.75 405 VAL A N 1
ATOM 3427 C CA . VAL A 1 405 ? -20.724 0.798 12.244 1.00 98.75 405 VAL A CA 1
ATOM 3428 C C . VAL A 1 405 ? -19.477 1.600 12.586 1.00 98.75 405 VAL A C 1
ATOM 3430 O O . VAL A 1 405 ? -19.559 2.788 12.897 1.00 98.75 405 VAL A O 1
ATOM 3433 N N . LEU A 1 406 ? -18.323 0.946 12.510 1.00 98.75 406 LEU A N 1
ATOM 3434 C CA . LEU A 1 406 ? -17.030 1.613 12.447 1.00 98.75 406 LEU A CA 1
ATOM 3435 C C . LEU A 1 406 ? -16.637 1.784 10.987 1.00 98.75 406 LEU A C 1
ATOM 3437 O O . LEU A 1 406 ? -16.790 0.858 10.192 1.00 98.75 406 LEU A O 1
ATOM 3441 N N . VAL A 1 407 ? -16.108 2.949 10.639 1.00 98.69 407 VAL A N 1
ATOM 3442 C CA . VAL A 1 407 ? -15.580 3.234 9.306 1.00 98.69 407 VAL A CA 1
ATOM 3443 C C . VAL A 1 407 ? -14.116 3.626 9.440 1.00 98.69 407 VAL A C 1
ATOM 3445 O O . VAL A 1 407 ? -13.796 4.591 10.128 1.00 98.69 407 VAL A O 1
ATOM 3448 N N . HIS A 1 408 ? -13.246 2.879 8.767 1.00 98.25 408 HIS A N 1
ATOM 3449 C CA . HIS A 1 408 ? -11.823 3.167 8.610 1.00 98.25 408 HIS A CA 1
ATOM 3450 C C . HIS A 1 408 ? -11.595 3.773 7.222 1.00 98.25 408 HIS A C 1
ATOM 3452 O O . HIS A 1 408 ? -11.867 3.119 6.205 1.00 98.25 408 HIS A O 1
ATOM 3458 N N . ALA A 1 409 ? -11.171 5.035 7.165 1.00 95.88 409 ALA A N 1
ATOM 3459 C CA . ALA A 1 409 ? -11.179 5.829 5.932 1.00 95.88 409 ALA A CA 1
ATOM 3460 C C . ALA A 1 409 ? -9.863 6.552 5.646 1.00 95.88 409 ALA A C 1
ATOM 3462 O O . ALA A 1 409 ? -9.147 6.946 6.550 1.00 95.88 409 ALA A O 1
ATOM 3463 N N . GLY A 1 410 ? -9.553 6.794 4.380 1.00 91.94 410 GLY A N 1
ATOM 3464 C CA . GLY A 1 410 ? -8.391 7.570 3.973 1.00 91.94 410 GLY A CA 1
ATOM 3465 C C . GLY A 1 410 ? -8.566 9.065 4.244 1.00 91.94 410 GLY A C 1
ATOM 3466 O O . GLY A 1 410 ? -9.506 9.701 3.759 1.00 91.94 410 GLY A O 1
ATOM 3467 N N . ILE A 1 411 ? -7.610 9.643 4.971 1.00 86.56 411 ILE A N 1
ATOM 3468 C CA . ILE A 1 411 ? -7.352 11.081 5.129 1.00 86.56 411 ILE A CA 1
ATOM 3469 C C . ILE A 1 411 ? -8.641 11.915 5.274 1.00 86.56 411 ILE A C 1
ATOM 3471 O O . ILE A 1 411 ? -9.275 11.937 6.323 1.00 86.56 411 ILE A O 1
ATOM 3475 N N . GLY A 1 412 ? -9.032 12.644 4.225 1.00 85.06 412 GLY A N 1
ATOM 3476 C CA . GLY A 1 412 ? -10.050 13.686 4.298 1.00 85.06 412 GLY A CA 1
ATOM 3477 C C . GLY A 1 412 ? -11.476 13.211 4.042 1.00 85.06 412 GLY A C 1
ATOM 3478 O O . GLY A 1 412 ? -12.384 14.045 4.098 1.00 85.06 412 GLY A O 1
ATOM 3479 N N . HIS A 1 413 ? -11.697 11.926 3.741 1.00 86.31 413 HIS A N 1
ATOM 3480 C CA . HIS A 1 413 ? -13.027 11.398 3.412 1.00 86.31 413 HIS A CA 1
ATOM 3481 C C . HIS A 1 413 ? -14.041 11.629 4.544 1.00 86.31 413 HIS A C 1
ATOM 3483 O O . HIS A 1 413 ? -15.216 11.893 4.285 1.00 86.31 413 HIS A O 1
ATOM 3489 N N . ILE A 1 414 ? -13.578 11.636 5.794 1.00 90.75 414 ILE A N 1
ATOM 3490 C CA . ILE A 1 414 ? -14.425 11.838 6.974 1.00 90.75 414 ILE A CA 1
ATOM 3491 C C . ILE A 1 414 ? -14.830 13.297 7.218 1.00 90.75 414 ILE A C 1
ATOM 3493 O O . ILE A 1 414 ? -15.658 13.548 8.081 1.00 90.75 414 ILE A O 1
ATOM 3497 N N . ASN A 1 415 ? -14.280 14.271 6.484 1.00 88.00 415 ASN A N 1
ATOM 3498 C CA . ASN A 1 415 ? -14.589 15.676 6.749 1.00 88.00 415 ASN A CA 1
ATOM 3499 C C . ASN A 1 415 ? -16.075 15.989 6.514 1.00 88.00 415 ASN A C 1
ATOM 3501 O O . ASN A 1 415 ? -16.667 15.688 5.478 1.00 88.00 415 ASN A O 1
ATOM 3505 N N . GLU A 1 416 ? -16.658 16.735 7.433 1.00 81.88 416 GLU A N 1
ATOM 3506 C CA . GLU A 1 416 ? -18.071 17.073 7.459 1.00 81.88 416 GLU A CA 1
ATOM 3507 C C . GLU A 1 416 ? -18.375 18.369 6.709 1.00 81.88 416 GLU A C 1
ATOM 3509 O O . GLU A 1 416 ? -19.083 19.236 7.207 1.00 81.88 416 GLU A O 1
ATOM 3514 N N . THR A 1 417 ? -17.845 18.566 5.501 1.00 71.31 417 THR A N 1
ATOM 3515 C CA . THR A 1 417 ? -18.208 19.775 4.740 1.00 71.31 417 THR A CA 1
ATOM 3516 C C . THR A 1 417 ? -19.703 19.738 4.398 1.00 71.31 417 THR A C 1
ATOM 3518 O O . THR A 1 417 ? -20.118 18.990 3.514 1.00 71.31 417 THR A O 1
ATOM 3521 N N . ARG A 1 418 ? -20.512 20.544 5.107 1.00 60.94 418 ARG A N 1
ATOM 3522 C CA . ARG A 1 418 ? -21.982 20.620 4.949 1.00 60.94 418 ARG A CA 1
ATOM 3523 C C . ARG A 1 418 ? -22.458 21.840 4.153 1.00 60.94 418 ARG A C 1
ATOM 3525 O O . ARG A 1 418 ? -23.650 21.975 3.901 1.00 60.94 418 ARG A O 1
ATOM 3532 N N . GLU A 1 419 ? -21.551 22.736 3.766 1.00 57.53 419 GLU A N 1
ATOM 3533 C CA . GLU A 1 419 ? -21.906 23.998 3.110 1.00 57.53 419 GLU A CA 1
ATOM 3534 C C . GLU A 1 419 ? -22.450 23.809 1.682 1.00 57.53 419 GLU A C 1
ATOM 3536 O O . GLU A 1 419 ? -21.860 23.111 0.852 1.00 57.53 419 GLU A O 1
ATOM 3541 N N . HIS A 1 420 ? -23.548 24.505 1.369 1.00 46.03 420 HIS A N 1
ATOM 3542 C CA . HIS A 1 420 ? -24.105 24.576 0.017 1.00 46.03 420 HIS A CA 1
ATOM 3543 C C . HIS A 1 420 ? -23.098 25.187 -0.972 1.00 46.03 420 HIS A C 1
ATOM 3545 O O . HIS A 1 420 ? -22.552 26.262 -0.739 1.00 46.03 420 HIS A O 1
ATOM 3551 N N . GLY A 1 421 ? -22.870 24.509 -2.102 1.00 51.34 421 GLY A N 1
ATOM 3552 C CA . GLY A 1 421 ? -21.961 24.966 -3.163 1.00 51.34 421 GLY A CA 1
ATOM 3553 C C . GLY A 1 421 ? -20.499 24.531 -3.002 1.00 51.34 421 GLY A C 1
ATOM 3554 O O . GLY A 1 421 ? -19.723 24.696 -3.943 1.00 51.34 421 GLY A O 1
ATOM 3555 N N . LYS A 1 422 ? -20.117 23.922 -1.868 1.00 62.22 422 LYS A N 1
ATOM 3556 C CA . LYS A 1 422 ? -18.817 23.250 -1.698 1.00 62.22 422 LYS A CA 1
ATOM 3557 C C . LYS A 1 422 ? -18.952 21.747 -1.956 1.00 62.22 422 LYS A C 1
ATOM 3559 O O . LYS A 1 422 ? -20.008 21.154 -1.742 1.00 62.22 422 LYS A O 1
ATOM 3564 N N . ARG A 1 423 ? -17.873 21.116 -2.432 1.00 68.25 423 ARG A N 1
ATOM 3565 C CA . ARG A 1 423 ? -17.817 19.654 -2.587 1.00 68.25 423 ARG A CA 1
ATOM 3566 C C . ARG A 1 423 ? -17.935 19.012 -1.197 1.00 68.25 423 ARG A C 1
ATOM 3568 O O . ARG A 1 423 ? -17.106 19.296 -0.338 1.00 68.25 423 ARG A O 1
ATOM 3575 N N . LYS A 1 424 ? -18.963 18.181 -0.990 1.00 84.44 424 LYS A N 1
ATOM 3576 C CA . LYS A 1 424 ? -19.123 17.363 0.222 1.00 84.44 424 LYS A CA 1
ATOM 3577 C C . LYS A 1 424 ? -18.156 16.176 0.172 1.00 84.44 424 LYS A C 1
ATOM 3579 O O . LYS A 1 424 ? -17.880 15.667 -0.916 1.00 84.44 424 LYS A O 1
ATOM 3584 N N . ASN A 1 425 ? -17.696 15.726 1.335 1.00 90.19 425 ASN A N 1
ATOM 3585 C CA . ASN A 1 425 ? -16.951 14.471 1.461 1.00 90.19 425 ASN A CA 1
ATOM 3586 C C . ASN A 1 425 ? -17.885 13.356 1.955 1.00 90.19 425 ASN A C 1
ATOM 3588 O O . ASN A 1 425 ? -19.077 13.588 2.186 1.00 90.19 425 ASN A O 1
ATOM 3592 N N . MET A 1 426 ? -17.356 12.140 2.084 1.00 94.38 426 MET A N 1
ATOM 3593 C CA . MET A 1 426 ? -18.121 10.933 2.403 1.00 94.38 426 MET A CA 1
ATOM 3594 C C . MET A 1 426 ? -19.026 11.094 3.636 1.00 94.38 426 MET A C 1
ATOM 3596 O O . MET A 1 426 ? -20.203 10.748 3.555 1.00 94.38 426 MET A O 1
ATOM 3600 N N . ALA A 1 427 ? -18.539 11.671 4.741 1.00 94.00 427 ALA A N 1
ATOM 3601 C CA . ALA A 1 427 ? -19.348 11.862 5.955 1.00 94.00 427 ALA A CA 1
ATOM 3602 C C . ALA A 1 427 ? -20.597 12.734 5.713 1.00 94.00 427 ALA A C 1
ATOM 3604 O O . ALA A 1 427 ? -21.698 12.398 6.151 1.00 94.00 427 ALA A O 1
ATOM 3605 N N . GLY A 1 428 ? -20.449 13.820 4.945 1.00 92.56 428 GLY A N 1
ATOM 3606 C CA . GLY A 1 428 ? -21.562 14.700 4.582 1.00 92.56 428 GLY A CA 1
ATOM 3607 C C . GLY A 1 428 ? -22.587 14.018 3.673 1.00 92.56 428 GLY A C 1
ATOM 3608 O O . GLY A 1 428 ? -23.788 14.145 3.898 1.00 92.56 428 GLY A O 1
ATOM 3609 N N . TYR A 1 429 ? -22.130 13.250 2.677 1.00 94.19 429 TYR A N 1
ATOM 3610 C CA . TYR A 1 429 ? -23.034 12.458 1.836 1.00 94.19 429 TYR A CA 1
ATOM 3611 C C . TYR A 1 429 ? -23.747 11.356 2.623 1.00 94.19 429 TYR A C 1
ATOM 3613 O O . TYR A 1 429 ? -24.916 11.088 2.361 1.00 94.19 429 TYR A O 1
ATOM 3621 N N . PHE A 1 430 ? -23.067 10.728 3.585 1.00 96.00 430 PHE A N 1
ATOM 3622 C CA . PHE A 1 430 ? -23.654 9.687 4.424 1.00 96.00 430 PHE A CA 1
ATOM 3623 C C . PHE A 1 430 ? -24.799 10.236 5.278 1.00 96.00 430 PHE A C 1
ATOM 3625 O O . PHE A 1 430 ? -25.860 9.614 5.346 1.00 96.00 430 PHE A O 1
ATOM 3632 N N . TYR A 1 431 ? -24.621 11.420 5.869 1.00 94.56 431 TYR A N 1
ATOM 3633 C CA . TYR A 1 431 ? -25.686 12.108 6.596 1.00 94.56 431 TYR A CA 1
ATOM 3634 C C . TYR A 1 431 ? -26.906 12.375 5.705 1.00 94.56 431 TYR A C 1
ATOM 3636 O O . TYR A 1 431 ? -28.022 12.029 6.087 1.00 94.56 431 TYR A O 1
ATOM 3644 N N . ASP A 1 432 ? -26.695 12.918 4.500 1.00 93.19 432 ASP A N 1
ATOM 3645 C CA . ASP A 1 432 ? -27.789 13.248 3.576 1.00 93.19 432 ASP A CA 1
ATOM 3646 C C . ASP A 1 432 ? -28.660 12.026 3.226 1.00 93.19 432 ASP A C 1
ATOM 3648 O O . AS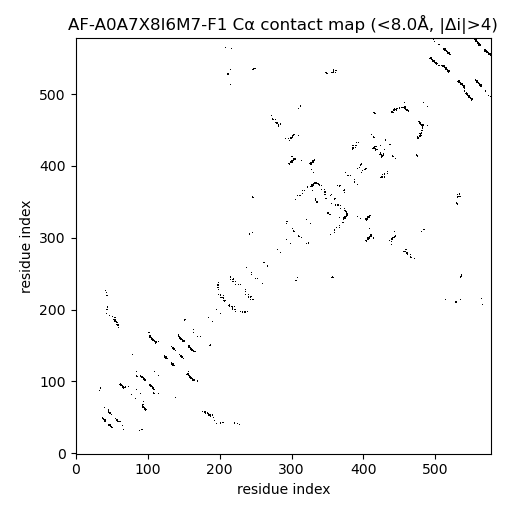P A 1 432 ? -29.877 12.154 3.110 1.00 93.19 432 ASP A O 1
ATOM 3652 N N . ILE A 1 433 ? -28.049 10.849 3.031 1.00 95.38 433 ILE A N 1
ATOM 3653 C CA . ILE A 1 433 ? -28.771 9.641 2.588 1.00 95.38 433 ILE A CA 1
ATOM 3654 C C . ILE A 1 433 ? -29.330 8.800 3.739 1.00 95.38 433 ILE A C 1
ATOM 3656 O O . ILE A 1 433 ? -30.319 8.099 3.544 1.00 95.38 433 ILE A O 1
ATOM 3660 N N . SER A 1 434 ? -28.694 8.831 4.915 1.00 95.31 434 SER A N 1
ATOM 3661 C CA . SER A 1 434 ? -29.055 7.965 6.047 1.00 95.31 434 SER A CA 1
ATOM 3662 C C . SER A 1 434 ? -29.841 8.685 7.144 1.00 95.31 434 SER A C 1
ATOM 3664 O O . SER A 1 434 ? -30.490 8.027 7.954 1.00 95.31 434 SER A O 1
ATOM 3666 N N . GLY A 1 435 ? -29.747 10.018 7.215 1.00 94.88 435 GLY A N 1
ATOM 3667 C CA . GLY A 1 435 ? -30.235 10.819 8.341 1.00 94.88 435 GLY A CA 1
ATOM 3668 C C . GLY A 1 435 ? -29.442 10.633 9.644 1.00 94.88 435 GLY A C 1
ATOM 3669 O O . GLY A 1 435 ? -29.802 11.224 10.660 1.00 94.88 435 GLY A O 1
ATOM 3670 N N . ILE A 1 436 ? -28.373 9.826 9.646 1.00 96.12 436 ILE A N 1
ATOM 3671 C CA . ILE A 1 436 ? -27.518 9.582 10.812 1.00 96.12 436 ILE A CA 1
ATOM 3672 C C . ILE A 1 436 ? -26.323 10.525 10.747 1.00 96.12 436 ILE A C 1
ATOM 3674 O O . ILE A 1 436 ? -25.605 10.546 9.750 1.00 96.12 436 ILE A O 1
ATOM 3678 N N . ASN A 1 437 ? -26.080 11.276 11.823 1.00 94.81 437 ASN A N 1
ATOM 3679 C CA . ASN A 1 437 ? -24.851 12.046 11.974 1.00 94.81 437 ASN A CA 1
ATOM 3680 C C . ASN A 1 437 ? -23.699 11.103 12.362 1.00 94.81 437 ASN A C 1
ATOM 3682 O O . ASN A 1 437 ? -23.746 10.566 13.472 1.00 94.81 437 ASN A O 1
ATOM 3686 N N . PRO A 1 438 ? -22.710 10.839 11.488 1.00 96.12 438 PRO A N 1
ATOM 3687 C CA . PRO A 1 438 ? -21.546 10.067 11.895 1.00 96.12 438 PRO A CA 1
ATOM 3688 C C . PRO A 1 438 ? -20.687 10.901 12.847 1.00 96.12 438 PRO A C 1
ATOM 3690 O O . PRO A 1 438 ? -20.519 12.088 12.607 1.00 96.12 438 PRO A O 1
ATOM 3693 N N . PHE A 1 439 ? -20.127 10.278 13.884 1.00 97.62 439 PHE A N 1
ATOM 3694 C CA . PHE A 1 439 ? -19.127 10.932 14.724 1.00 97.62 439 PHE A CA 1
ATOM 3695 C C . PHE A 1 439 ? -17.749 10.785 14.082 1.00 97.62 439 PHE A C 1
ATOM 3697 O O . PHE A 1 439 ? -17.273 9.661 13.887 1.00 97.62 439 PHE A O 1
ATOM 3704 N N . THR A 1 440 ? -17.121 11.897 13.715 1.00 97.06 440 THR A N 1
ATOM 3705 C CA . THR A 1 440 ? -15.883 11.895 12.920 1.00 97.06 440 THR A CA 1
ATOM 3706 C C . THR A 1 440 ? -14.654 12.212 13.776 1.00 97.06 440 THR A C 1
ATOM 3708 O O . THR A 1 440 ? -14.629 13.189 14.523 1.00 97.06 440 THR A O 1
ATOM 3711 N N . ILE A 1 441 ? -13.621 11.370 13.682 1.00 96.69 441 ILE A N 1
ATOM 3712 C CA . ILE A 1 441 ? -12.388 11.476 14.473 1.00 96.69 441 ILE A CA 1
ATOM 3713 C C . ILE A 1 441 ? -11.192 11.550 13.525 1.00 96.69 441 ILE A C 1
ATOM 3715 O O . ILE A 1 441 ? -10.935 10.605 12.778 1.00 96.69 441 ILE A O 1
ATOM 3719 N N . ASP A 1 442 ? -10.458 12.660 13.567 1.00 92.88 442 ASP A N 1
ATOM 3720 C CA . ASP A 1 442 ? -9.214 12.835 12.815 1.00 92.88 442 ASP A CA 1
ATOM 3721 C C . ASP A 1 442 ? -7.997 12.475 13.677 1.00 92.88 442 ASP A C 1
ATOM 3723 O O . ASP A 1 442 ? -7.827 13.048 14.750 1.00 92.88 442 ASP A O 1
ATOM 3727 N N . GLN A 1 443 ? -7.142 11.556 13.222 1.00 93.06 443 GLN A N 1
ATOM 3728 C CA . GLN A 1 443 ? -5.882 11.216 13.907 1.00 93.06 443 GLN A CA 1
ATOM 3729 C C . GLN A 1 443 ? -4.618 11.745 13.199 1.00 93.06 443 GLN A C 1
ATOM 3731 O O . GLN A 1 443 ? -3.502 11.370 13.552 1.00 93.06 443 GLN A O 1
ATOM 3736 N N . LEU A 1 444 ? -4.769 12.624 12.201 1.00 88.06 444 LEU A N 1
ATOM 3737 C CA . LEU A 1 444 ? -3.685 13.091 11.328 1.00 88.06 444 LEU A CA 1
ATOM 3738 C C . LEU A 1 444 ? -3.208 14.503 11.692 1.00 88.06 444 LEU A C 1
ATOM 3740 O O . LEU A 1 444 ? -2.017 14.798 11.577 1.00 88.06 444 LEU A O 1
ATOM 3744 N N . GLU A 1 445 ? -4.109 15.390 12.123 1.00 83.69 445 GLU A N 1
ATOM 3745 C CA . GLU A 1 445 ? -3.813 16.812 12.347 1.00 83.69 445 GLU A CA 1
ATOM 3746 C C . GLU A 1 445 ? -2.752 17.009 13.449 1.00 83.69 445 GLU A C 1
ATOM 3748 O O . GLU A 1 445 ? -1.940 17.932 13.366 1.00 83.69 445 GLU A O 1
ATOM 3753 N N . PHE A 1 446 ? -2.689 16.111 14.443 1.00 85.19 446 PHE A N 1
ATOM 3754 C CA . PHE A 1 446 ? -1.686 16.150 15.516 1.00 85.19 446 PHE A CA 1
ATOM 3755 C C . PHE A 1 446 ? -0.362 15.452 15.200 1.00 85.19 446 PHE A C 1
ATOM 3757 O O . PHE A 1 446 ? 0.575 15.578 15.990 1.00 85.19 446 PHE A O 1
ATOM 3764 N N . MET A 1 447 ? -0.214 14.790 14.047 1.00 84.12 447 MET A N 1
ATOM 3765 C CA . MET A 1 447 ? 1.049 14.132 13.680 1.00 84.12 447 MET A CA 1
ATOM 3766 C C . MET A 1 447 ? 2.286 15.055 13.761 1.00 84.12 447 MET A C 1
ATOM 3768 O O . MET A 1 447 ? 3.317 14.614 14.270 1.00 84.12 447 MET A O 1
ATOM 3772 N N . PRO A 1 448 ? 2.246 16.332 13.323 1.00 80.19 448 PRO A N 1
ATOM 3773 C CA . PRO A 1 448 ? 3.403 17.224 13.449 1.00 80.19 448 PRO A CA 1
ATOM 3774 C C . PRO A 1 448 ? 3.689 17.671 14.894 1.00 80.19 448 PRO A C 1
ATOM 3776 O O . PRO A 1 448 ? 4.769 18.189 15.175 1.00 80.19 448 PRO A O 1
ATOM 3779 N N . LEU A 1 449 ? 2.728 17.499 15.808 1.00 81.38 449 LEU A N 1
ATOM 3780 C CA . LEU A 1 449 ? 2.776 17.978 17.191 1.00 81.38 449 LEU A CA 1
ATOM 3781 C C . LEU A 1 449 ? 3.077 16.869 18.209 1.00 81.38 449 LEU A C 1
ATOM 3783 O O . LEU A 1 449 ? 3.144 17.165 19.396 1.00 81.38 449 LEU A O 1
ATOM 3787 N N . LEU A 1 450 ? 3.297 15.618 17.777 1.00 84.44 450 LEU A N 1
ATOM 3788 C CA . LEU A 1 450 ? 3.531 14.477 18.681 1.00 84.44 450 LEU A CA 1
ATOM 3789 C C . LEU A 1 450 ? 4.662 14.724 19.697 1.00 84.44 450 LEU A C 1
ATOM 3791 O O . LEU A 1 450 ? 4.545 14.323 20.849 1.00 84.44 450 LEU A O 1
ATOM 3795 N N . HIS A 1 451 ? 5.709 15.453 19.299 1.00 83.75 451 HIS A N 1
ATOM 3796 C CA . HIS A 1 451 ? 6.841 15.832 20.159 1.00 83.75 451 HIS A CA 1
ATOM 3797 C C . HIS A 1 451 ? 6.453 16.698 21.374 1.00 83.75 451 HIS A C 1
ATOM 3799 O O . HIS A 1 451 ? 7.223 16.825 22.318 1.00 83.75 451 HIS A O 1
ATOM 3805 N N . LEU A 1 452 ? 5.268 17.316 21.373 1.00 84.19 452 LEU A N 1
ATOM 3806 C CA . LEU A 1 452 ? 4.755 18.076 22.518 1.00 84.19 452 LEU A CA 1
ATOM 3807 C C . LEU A 1 452 ? 4.068 17.180 23.561 1.00 84.19 452 LEU A C 1
ATOM 3809 O O . LEU A 1 452 ? 3.763 17.647 24.655 1.00 84.19 452 LEU A O 1
ATOM 3813 N N . PHE A 1 453 ? 3.825 15.908 23.232 1.00 87.12 453 PHE A N 1
ATOM 3814 C CA . PHE A 1 453 ? 3.035 14.970 24.032 1.00 87.12 453 PHE A CA 1
ATOM 3815 C C . PHE A 1 453 ? 3.786 13.664 24.323 1.00 87.12 453 PHE A C 1
ATOM 3817 O O . PHE A 1 453 ? 3.163 12.624 24.498 1.00 87.12 453 PHE A O 1
ATOM 3824 N N . GLU A 1 454 ? 5.120 13.701 24.404 1.00 84.00 454 GLU A N 1
ATOM 3825 C CA . GLU A 1 454 ? 5.968 12.506 24.580 1.00 84.00 454 GLU A CA 1
ATOM 3826 C C . GLU A 1 454 ? 5.631 11.673 25.831 1.00 84.00 454 GLU A C 1
ATOM 3828 O O . GLU A 1 454 ? 5.904 10.477 25.864 1.00 84.00 454 GLU A O 1
ATOM 3833 N N . ASN A 1 455 ? 4.995 12.282 26.837 1.00 89.12 455 ASN A N 1
ATOM 3834 C CA . ASN A 1 455 ? 4.579 11.614 28.074 1.00 89.12 455 ASN A CA 1
ATOM 3835 C C . ASN A 1 455 ? 3.207 10.921 27.990 1.00 89.12 455 ASN A C 1
ATOM 3837 O O . ASN A 1 455 ? 2.785 10.314 28.972 1.00 89.12 455 ASN A O 1
ATOM 3841 N N . HIS A 1 456 ? 2.508 11.030 26.859 1.00 90.94 456 HIS A N 1
ATOM 3842 C CA . HIS A 1 456 ? 1.182 10.456 26.649 1.00 90.94 456 HIS A CA 1
ATOM 3843 C C . HIS A 1 456 ? 1.202 9.523 25.442 1.00 90.94 456 HIS A C 1
ATOM 3845 O O . HIS A 1 456 ? 1.792 9.837 24.405 1.00 90.94 456 HIS A O 1
ATOM 3851 N N . TYR A 1 457 ? 0.531 8.378 25.559 1.00 91.81 457 TYR A N 1
ATOM 3852 C CA . TYR A 1 457 ? 0.411 7.425 24.453 1.00 91.81 457 TYR A CA 1
ATOM 3853 C C . TYR A 1 457 ? -0.703 7.839 23.501 1.00 91.81 457 TYR A C 1
ATOM 3855 O O . TYR A 1 457 ? -0.581 7.712 22.281 1.00 91.81 457 TYR A O 1
ATOM 3863 N N . VAL A 1 458 ? -1.805 8.324 24.071 1.00 94.69 458 VAL A N 1
ATOM 3864 C CA . VAL A 1 458 ? -3.022 8.668 23.342 1.00 94.69 458 VAL A CA 1
ATOM 3865 C C . VAL A 1 458 ? -3.710 9.870 23.964 1.00 94.69 458 VAL A C 1
ATOM 3867 O O . VAL A 1 458 ? -3.582 10.142 25.158 1.00 94.69 458 VAL A O 1
ATOM 3870 N N . GLY A 1 459 ? -4.486 10.582 23.156 1.00 94.75 459 GLY A N 1
ATOM 3871 C CA . GLY A 1 459 ? -5.344 11.646 23.653 1.00 94.75 459 GLY A CA 1
ATOM 3872 C C . GLY A 1 459 ? -6.446 12.009 22.675 1.00 94.75 459 GLY A C 1
ATOM 3873 O O . GLY A 1 459 ? -6.388 11.651 21.502 1.00 94.75 459 GLY A O 1
ATOM 3874 N N . ILE A 1 460 ? -7.469 12.708 23.151 1.00 95.19 460 ILE A N 1
ATOM 3875 C CA . ILE A 1 460 ? -8.563 13.204 22.316 1.00 95.19 460 ILE A CA 1
ATOM 3876 C C . ILE A 1 460 ? -9.037 14.560 22.820 1.00 95.19 460 ILE A C 1
ATOM 3878 O O . ILE A 1 460 ? -9.060 14.830 24.020 1.00 95.19 460 ILE A O 1
ATOM 3882 N N . ILE A 1 461 ? -9.417 15.419 21.884 1.00 92.50 461 ILE A N 1
ATOM 3883 C CA . ILE A 1 461 ? -10.055 16.703 22.157 1.00 92.50 461 ILE A CA 1
ATOM 3884 C C . ILE A 1 461 ? -11.246 16.861 21.218 1.00 92.50 461 ILE A C 1
ATOM 3886 O O . ILE A 1 461 ? -11.158 16.569 20.021 1.00 92.50 461 ILE A O 1
ATOM 3890 N N . GLN A 1 462 ? -12.382 17.290 21.762 1.00 91.56 462 GLN A N 1
ATOM 3891 C CA . GLN A 1 462 ? -13.583 17.507 20.966 1.00 91.56 462 GLN A CA 1
ATOM 3892 C C . GLN A 1 462 ? -13.560 18.892 20.330 1.00 91.56 462 GLN A C 1
ATOM 3894 O O . GLN A 1 462 ? -13.017 19.848 20.878 1.00 91.56 462 GLN A O 1
ATOM 3899 N N . LYS A 1 463 ? -14.222 19.023 19.181 1.00 86.88 463 LYS A N 1
ATOM 3900 C CA . LYS A 1 463 ? -14.373 20.280 18.440 1.00 86.88 463 LYS A CA 1
ATOM 3901 C C . LYS A 1 463 ? -14.824 21.455 19.313 1.00 86.88 463 LYS A C 1
ATOM 3903 O O . LYS A 1 463 ? -14.363 22.573 19.105 1.00 86.88 463 LYS A O 1
ATOM 3908 N N . ASN A 1 464 ? -15.720 21.210 20.269 1.00 86.12 464 ASN A N 1
ATOM 3909 C CA . ASN A 1 464 ? -16.277 22.254 21.134 1.00 86.12 464 ASN A CA 1
ATOM 3910 C C . ASN A 1 464 ? -15.248 22.863 22.101 1.00 86.12 464 ASN A C 1
ATOM 3912 O O . ASN A 1 464 ? -15.489 23.950 22.620 1.00 86.12 464 ASN A O 1
ATOM 3916 N N . ASP A 1 465 ? -14.111 22.197 22.307 1.00 85.25 465 ASP A N 1
ATOM 3917 C CA . ASP A 1 465 ? -13.025 22.664 23.168 1.00 85.25 465 ASP A CA 1
ATOM 3918 C C . ASP A 1 465 ? -11.969 23.494 22.410 1.00 85.25 465 ASP A C 1
ATOM 3920 O O . ASP A 1 465 ? -11.043 24.031 23.019 1.00 85.25 465 ASP A O 1
ATOM 3924 N N . PHE A 1 466 ? -12.106 23.647 21.087 1.00 78.19 466 PHE A N 1
ATOM 3925 C CA . PHE A 1 466 ? -11.245 24.523 20.290 1.00 78.19 466 PHE A CA 1
ATOM 3926 C C . PHE A 1 466 ? -11.756 25.977 20.281 1.00 78.19 466 PHE A C 1
ATOM 3928 O O . PHE A 1 466 ? -12.965 26.226 20.248 1.00 78.19 466 PHE A O 1
ATOM 3935 N N . PRO A 1 467 ? -10.855 26.975 20.233 1.00 69.62 467 PRO A N 1
ATOM 3936 C CA . PRO A 1 467 ? -11.232 28.378 20.128 1.00 69.62 467 PRO A CA 1
ATOM 3937 C C . PRO A 1 467 ? -11.951 28.678 18.802 1.00 69.62 467 PRO A C 1
ATOM 3939 O O . PRO A 1 467 ? -11.462 28.368 17.716 1.00 69.62 467 PRO A O 1
ATOM 3942 N N . GLN A 1 468 ? -13.093 29.371 18.888 1.00 61.28 468 GLN A N 1
ATOM 3943 C CA . GLN A 1 468 ? -13.979 29.661 17.746 1.00 61.28 468 GLN A CA 1
ATOM 3944 C C . GLN A 1 468 ? -13.358 30.545 16.646 1.00 61.28 468 GLN A C 1
ATOM 3946 O O . GLN A 1 468 ? -13.896 30.624 15.546 1.00 61.28 468 GLN A O 1
ATOM 3951 N N . ASN A 1 469 ? -12.218 31.188 16.918 1.00 57.25 469 ASN A N 1
ATOM 3952 C CA . ASN A 1 469 ? -11.537 32.092 15.984 1.00 57.25 469 ASN A CA 1
ATOM 3953 C C . ASN A 1 469 ? -10.535 31.369 15.056 1.00 57.25 469 ASN A C 1
ATOM 3955 O O . ASN A 1 469 ? -9.852 32.018 14.263 1.00 57.25 469 ASN A O 1
ATOM 3959 N N . GLY A 1 470 ? -10.420 30.040 15.172 1.00 50.34 470 GLY A N 1
ATOM 3960 C CA . GLY A 1 470 ? -9.520 29.198 14.385 1.00 50.34 470 GLY A CA 1
ATOM 3961 C C . GLY A 1 470 ? -10.115 28.681 13.069 1.00 50.34 470 GLY A C 1
ATOM 3962 O O . GLY A 1 470 ? -11.322 28.693 12.834 1.00 50.34 470 GLY A O 1
ATOM 3963 N N . LYS A 1 471 ? -9.227 28.216 12.184 1.00 52.94 471 LYS A N 1
ATOM 3964 C CA . LYS A 1 471 ? -9.534 27.626 10.870 1.00 52.94 471 LYS A CA 1
ATOM 3965 C C . LYS A 1 471 ? -10.549 26.478 11.002 1.00 52.94 471 LYS A C 1
ATOM 3967 O O . LYS A 1 471 ? -10.471 25.694 11.937 1.00 52.94 471 LYS A O 1
ATOM 3972 N N . VAL A 1 472 ? -11.463 26.385 10.033 1.00 56.47 472 VAL A N 1
ATOM 3973 C CA . VAL A 1 472 ? -12.625 25.478 10.011 1.00 56.47 472 VAL A CA 1
ATOM 3974 C C . VAL A 1 472 ? -12.288 24.055 10.480 1.00 56.47 472 VAL A C 1
ATOM 3976 O O . VAL A 1 472 ? -11.592 23.307 9.791 1.00 56.47 472 VAL A O 1
ATOM 3979 N N . ILE A 1 473 ? -12.844 23.701 11.638 1.00 64.56 473 ILE A N 1
ATOM 3980 C CA . ILE A 1 473 ? -12.868 22.352 12.197 1.00 64.56 473 ILE A CA 1
ATOM 3981 C C . ILE A 1 473 ? -13.921 21.542 11.436 1.00 64.56 473 ILE A C 1
ATOM 3983 O O . ILE A 1 473 ? -15.123 21.818 11.541 1.00 64.56 473 ILE A O 1
ATOM 3987 N N . ASN A 1 474 ? -13.466 20.558 10.661 1.00 80.75 474 ASN A N 1
ATOM 3988 C CA . ASN A 1 474 ? -14.311 19.751 9.776 1.00 80.75 474 ASN A CA 1
ATOM 3989 C C . ASN A 1 474 ? -14.588 18.339 10.311 1.00 80.75 474 ASN A C 1
ATOM 3991 O O . ASN A 1 474 ? -15.092 17.517 9.557 1.00 80.75 474 ASN A O 1
ATOM 3995 N N . VAL A 1 475 ? -14.266 18.064 11.574 1.00 89.06 475 VAL A N 1
ATOM 3996 C CA . VAL A 1 475 ? -14.557 16.793 12.255 1.00 89.06 475 VAL A CA 1
ATOM 3997 C C . VAL A 1 475 ? -15.053 17.049 13.680 1.00 89.06 475 VAL A C 1
ATOM 3999 O O . VAL A 1 475 ? -14.910 18.169 14.175 1.00 89.06 475 VAL A O 1
ATOM 4002 N N . ASP A 1 476 ? -15.623 16.045 14.342 1.00 93.38 476 ASP A N 1
ATOM 4003 C CA . ASP A 1 476 ? -16.131 16.165 15.716 1.00 93.38 476 ASP A CA 1
ATOM 4004 C C . ASP A 1 476 ? -15.031 16.089 16.783 1.00 93.38 476 ASP A C 1
ATOM 4006 O O . ASP A 1 476 ? -15.158 16.703 17.847 1.00 93.38 476 ASP A O 1
ATOM 4010 N N . ALA A 1 477 ? -13.942 15.363 16.517 1.00 93.38 477 ALA A N 1
ATOM 4011 C CA . ALA A 1 477 ? -12.821 15.234 17.443 1.00 93.38 477 ALA A CA 1
ATOM 4012 C C . ALA A 1 477 ? -11.474 15.037 16.738 1.00 93.38 477 ALA A C 1
ATOM 4014 O O . ALA A 1 477 ? -11.404 14.532 15.617 1.00 93.38 477 ALA A O 1
ATOM 4015 N N . TYR A 1 478 ? -10.402 15.390 17.446 1.00 91.62 478 TYR A N 1
ATOM 4016 C CA . TYR A 1 478 ? -9.024 15.126 17.044 1.00 91.62 478 TYR A CA 1
ATOM 4017 C C . TYR A 1 478 ? -8.361 14.193 18.042 1.00 91.62 478 TYR A C 1
ATOM 4019 O O . TYR A 1 478 ? -8.459 14.399 19.252 1.00 91.62 478 TYR A O 1
ATOM 4027 N N . LEU A 1 479 ? -7.677 13.185 17.520 1.00 92.94 479 LEU A N 1
ATOM 4028 C CA . LEU A 1 479 ? -7.008 12.139 18.266 1.00 92.94 479 LEU A CA 1
ATOM 4029 C C . LEU A 1 479 ? -5.490 12.314 18.153 1.00 92.94 479 LEU A C 1
ATOM 4031 O O . LEU A 1 479 ? -4.938 12.490 17.069 1.00 92.94 479 LEU A O 1
ATOM 4035 N N . LEU A 1 480 ? -4.809 12.239 19.290 1.00 92.94 480 LEU A N 1
ATOM 4036 C CA . LEU A 1 480 ? -3.364 12.090 19.388 1.00 92.94 480 LEU A CA 1
ATOM 4037 C C . LEU A 1 480 ? -3.026 10.601 19.398 1.00 92.94 480 LEU A C 1
ATOM 4039 O O . LEU A 1 480 ? -3.497 9.867 20.267 1.00 92.94 480 LEU A O 1
ATOM 4043 N N . ASN A 1 481 ? -2.184 10.179 18.459 1.00 93.19 481 ASN A N 1
ATOM 4044 C CA . ASN A 1 481 ? -1.702 8.808 18.344 1.00 93.19 481 ASN A CA 1
ATOM 4045 C C . ASN A 1 481 ? -0.173 8.772 18.478 1.00 93.19 481 ASN A C 1
ATOM 4047 O O . ASN A 1 481 ? 0.550 8.918 17.493 1.00 93.19 481 ASN A O 1
ATOM 4051 N N . ASN A 1 482 ? 0.317 8.577 19.701 1.00 91.38 482 ASN A N 1
ATOM 4052 C CA . ASN A 1 482 ? 1.740 8.413 19.996 1.00 91.38 482 ASN A CA 1
ATOM 4053 C C . ASN A 1 482 ? 2.097 6.945 20.295 1.00 91.38 482 ASN A C 1
ATOM 4055 O O . ASN A 1 482 ? 3.102 6.650 20.936 1.00 91.38 482 ASN A O 1
ATOM 4059 N N . LEU A 1 483 ? 1.270 6.001 19.832 1.00 89.56 483 LEU A N 1
ATOM 4060 C CA . LEU A 1 483 ? 1.525 4.577 20.018 1.00 89.56 483 LEU A CA 1
ATOM 4061 C C . LEU A 1 483 ? 2.808 4.143 19.317 1.00 89.56 483 LEU A C 1
ATOM 4063 O O . LEU A 1 483 ? 3.218 4.702 18.298 1.00 89.56 483 LEU A O 1
ATOM 4067 N N . ASP A 1 484 ? 3.403 3.071 19.812 1.00 84.06 484 ASP A N 1
ATOM 4068 C CA . ASP A 1 484 ? 4.437 2.325 19.116 1.00 84.06 484 ASP A CA 1
ATOM 4069 C C . ASP A 1 484 ? 4.076 0.830 19.090 1.00 84.06 484 ASP A C 1
ATOM 4071 O O . ASP A 1 484 ? 3.088 0.389 19.682 1.00 84.06 484 ASP A O 1
ATOM 4075 N N . PHE A 1 485 ? 4.827 0.049 18.316 1.00 80.38 485 PHE A N 1
ATOM 4076 C CA . PHE A 1 485 ? 4.560 -1.381 18.154 1.00 80.38 485 PHE A CA 1
ATOM 4077 C C . PHE A 1 485 ? 5.029 -2.218 19.356 1.00 80.38 485 PHE A C 1
ATOM 4079 O O . PHE A 1 485 ? 4.563 -3.347 19.530 1.00 80.38 485 PHE A O 1
ATOM 4086 N N . GLU A 1 486 ? 5.895 -1.658 20.202 1.00 74.19 486 GLU A N 1
ATOM 4087 C CA . GLU A 1 486 ? 6.533 -2.331 21.333 1.00 74.19 486 GLU A CA 1
ATOM 4088 C C . GLU A 1 486 ? 5.722 -2.190 22.625 1.00 74.19 486 GLU A C 1
ATOM 4090 O O . GLU A 1 486 ? 5.715 -3.101 23.448 1.00 74.19 486 GLU A O 1
ATOM 4095 N N . ASN A 1 487 ? 4.992 -1.096 22.808 1.00 70.06 487 ASN A N 1
ATOM 4096 C CA . ASN A 1 487 ? 4.217 -0.781 23.995 1.00 70.06 487 ASN A CA 1
ATOM 4097 C C . ASN A 1 487 ? 2.739 -1.071 23.743 1.00 70.06 487 ASN A C 1
ATOM 4099 O O . ASN A 1 487 ? 2.079 -0.460 22.904 1.00 70.06 487 ASN A O 1
ATOM 4103 N N . ASP A 1 488 ? 2.199 -2.023 24.497 1.00 67.69 488 ASP A N 1
ATOM 4104 C CA . ASP A 1 488 ? 0.778 -2.334 24.446 1.00 67.69 488 ASP A CA 1
ATOM 4105 C C . ASP A 1 488 ? 0.041 -1.565 25.547 1.00 67.69 488 ASP A C 1
ATOM 4107 O O . ASP A 1 488 ? -0.191 -2.058 26.647 1.00 67.69 488 ASP A O 1
ATOM 4111 N N . TYR A 1 489 ? -0.288 -0.310 25.244 1.00 76.00 489 TYR A N 1
ATOM 4112 C CA . TYR A 1 489 ? -1.007 0.570 26.167 1.00 76.00 489 TYR A CA 1
ATOM 4113 C C . TYR A 1 489 ? -2.420 0.053 26.504 1.00 76.00 489 TYR A C 1
ATOM 4115 O O . TYR A 1 489 ? -2.912 0.230 27.614 1.00 76.00 489 TYR A O 1
ATOM 4123 N N . PHE A 1 490 ? -3.074 -0.616 25.552 1.00 77.56 490 PHE A N 1
ATOM 4124 C CA . PHE A 1 490 ? -4.473 -1.038 25.670 1.00 77.56 490 PHE A CA 1
ATOM 4125 C C . PHE A 1 490 ? -4.655 -2.401 26.360 1.00 77.56 490 PHE A C 1
ATOM 4127 O O . PHE A 1 490 ? -5.791 -2.853 26.509 1.00 77.56 490 PHE A O 1
ATOM 4134 N N . GLY A 1 491 ? -3.569 -3.055 26.788 1.00 63.81 491 GLY A N 1
ATOM 4135 C CA . GLY A 1 491 ? -3.621 -4.342 27.484 1.00 63.81 491 GLY A CA 1
ATOM 4136 C C . GLY A 1 491 ? -4.080 -5.513 26.605 1.00 63.81 491 GLY A C 1
ATOM 4137 O O . GLY A 1 491 ? -4.632 -6.484 27.125 1.00 63.81 491 GLY A O 1
ATOM 4138 N N . ASN A 1 492 ? -3.886 -5.433 25.286 1.00 67.19 492 ASN A N 1
ATOM 4139 C CA . ASN A 1 492 ? -4.017 -6.591 24.411 1.00 67.19 492 ASN A CA 1
ATOM 4140 C C . ASN A 1 492 ? -2.895 -7.584 24.739 1.00 67.19 492 ASN A C 1
ATOM 4142 O O . ASN A 1 492 ? -1.718 -7.245 24.683 1.00 67.19 492 ASN A O 1
ATOM 4146 N N . SER A 1 493 ? -3.222 -8.838 25.041 1.00 64.06 493 SER A N 1
ATOM 4147 C CA . SER A 1 493 ? -2.234 -9.870 25.374 1.00 64.06 493 SER A CA 1
ATOM 4148 C C . SER A 1 493 ? -1.306 -10.202 24.192 1.00 64.06 493 SER A C 1
ATOM 4150 O O . SER A 1 493 ? -1.478 -11.215 23.520 1.00 64.06 493 SER A O 1
ATOM 4152 N N . ARG A 1 494 ? -0.310 -9.350 23.924 1.00 73.00 494 ARG A N 1
ATOM 4153 C CA . ARG A 1 494 ? 0.746 -9.590 22.940 1.00 73.00 494 ARG A CA 1
ATOM 4154 C C . ARG A 1 494 ? 1.790 -10.487 23.570 1.00 73.00 494 ARG A C 1
ATOM 4156 O O . ARG A 1 494 ? 2.468 -10.087 24.517 1.00 73.00 494 ARG A O 1
ATOM 4163 N N . GLU A 1 495 ? 1.932 -11.686 23.031 1.00 74.31 495 GLU A N 1
ATOM 4164 C CA . GLU A 1 495 ? 2.983 -12.595 23.455 1.00 74.31 495 GLU A CA 1
ATOM 4165 C C . GLU A 1 495 ? 4.293 -12.175 22.774 1.00 74.31 495 GLU A C 1
ATOM 4167 O O . GLU A 1 495 ? 4.348 -11.914 21.566 1.00 74.31 495 GLU A O 1
ATOM 4172 N N . THR A 1 496 ? 5.359 -12.090 23.568 1.00 81.94 496 THR A N 1
ATOM 4173 C CA . THR A 1 496 ? 6.714 -11.902 23.052 1.00 81.94 496 THR A CA 1
ATOM 4174 C C . THR A 1 496 ? 7.356 -13.266 22.876 1.00 81.94 496 THR A C 1
ATOM 4176 O O . THR A 1 496 ? 7.465 -14.029 23.835 1.00 81.94 496 THR A O 1
ATOM 4179 N N . PHE A 1 497 ? 7.849 -13.556 21.678 1.00 83.56 497 PHE A N 1
ATOM 4180 C CA . PHE A 1 497 ? 8.613 -14.770 21.417 1.00 83.56 497 PHE A CA 1
ATOM 4181 C C . PHE A 1 497 ? 9.822 -14.487 20.529 1.00 83.56 497 PHE A C 1
ATOM 4183 O O . PHE A 1 497 ? 9.930 -13.455 19.860 1.00 83.56 497 PHE A O 1
ATOM 4190 N N . VAL A 1 498 ? 10.775 -15.417 20.560 1.00 86.62 498 VAL A N 1
ATOM 4191 C CA . VAL A 1 498 ? 12.056 -15.294 19.865 1.00 86.62 498 VAL A CA 1
ATOM 4192 C C . VAL A 1 498 ? 12.199 -16.435 18.877 1.00 86.62 498 VAL A C 1
ATOM 4194 O O . VAL A 1 498 ? 12.164 -17.604 19.258 1.00 86.62 498 VAL A O 1
ATOM 4197 N N . VAL A 1 499 ? 12.431 -16.097 17.613 1.00 87.75 499 VAL A N 1
ATOM 4198 C CA . VAL A 1 499 ? 12.795 -17.070 16.585 1.00 87.75 499 VAL A CA 1
ATOM 4199 C C . VAL A 1 499 ? 14.311 -17.068 16.442 1.00 87.75 499 VAL A C 1
ATOM 4201 O O . VAL A 1 499 ? 14.900 -16.046 16.095 1.00 87.75 499 VAL A O 1
ATOM 4204 N N . LYS A 1 500 ? 14.950 -18.205 16.737 1.00 89.12 500 LYS A N 1
ATOM 4205 C CA . LYS A 1 500 ? 16.391 -18.406 16.514 1.00 89.12 500 LYS A CA 1
ATOM 4206 C C . LYS A 1 500 ? 16.666 -18.774 15.059 1.00 89.12 500 LYS A C 1
ATOM 4208 O O . LYS A 1 500 ? 15.995 -19.670 14.532 1.00 89.12 500 LYS A O 1
ATOM 4213 N N . ILE A 1 501 ? 17.667 -18.127 14.476 1.00 86.94 501 ILE A N 1
ATOM 4214 C CA . ILE A 1 501 ? 18.208 -18.384 13.144 1.00 86.94 501 ILE A CA 1
ATOM 4215 C C . ILE A 1 501 ? 19.545 -19.087 13.350 1.00 86.94 501 ILE A C 1
ATOM 4217 O O . ILE A 1 501 ? 20.478 -18.498 13.887 1.00 86.94 501 ILE A O 1
ATOM 4221 N N . ASP A 1 502 ? 19.604 -20.362 12.981 1.00 81.88 502 ASP A N 1
ATOM 4222 C CA . ASP A 1 502 ? 20.776 -21.195 13.253 1.00 81.88 502 ASP A CA 1
ATOM 4223 C C . ASP A 1 502 ? 21.906 -20.888 12.245 1.00 81.88 502 ASP A C 1
ATOM 4225 O O . ASP A 1 502 ? 23.052 -20.676 12.633 1.00 81.88 502 ASP A O 1
ATOM 4229 N N . SER A 1 503 ? 21.565 -20.781 10.957 1.00 78.62 503 SER A N 1
ATOM 4230 C CA . SER A 1 503 ? 22.419 -20.259 9.882 1.00 78.62 503 SER A CA 1
ATOM 423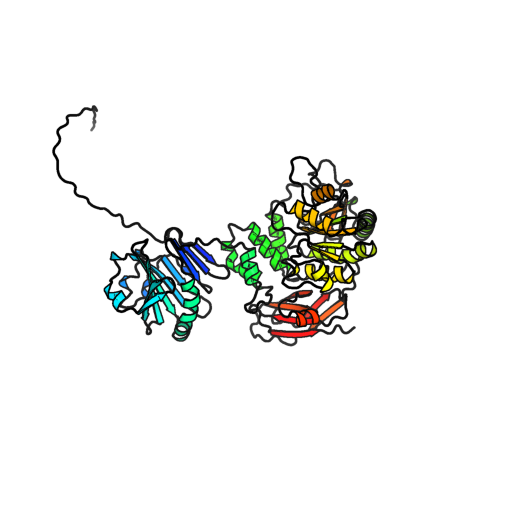1 C C . SER A 1 503 ? 21.557 -19.838 8.687 1.00 78.62 503 SER A C 1
ATOM 4233 O O . SER A 1 503 ? 20.492 -20.419 8.474 1.00 78.62 503 SER A O 1
ATOM 4235 N N . LEU A 1 504 ? 22.008 -18.856 7.902 1.00 81.00 504 LEU A N 1
ATOM 4236 C CA . LEU A 1 504 ? 21.379 -18.474 6.631 1.00 81.00 504 LEU A CA 1
ATOM 4237 C C . LEU A 1 504 ? 22.168 -19.058 5.454 1.00 81.00 504 LEU A C 1
ATOM 4239 O O . LEU A 1 504 ? 23.395 -18.960 5.424 1.00 81.00 504 LEU A O 1
ATOM 4243 N N . ASP A 1 505 ? 21.466 -19.616 4.467 1.00 69.94 505 ASP A N 1
ATOM 4244 C CA . ASP A 1 505 ? 22.070 -20.209 3.268 1.00 69.94 505 ASP A CA 1
ATOM 4245 C C . ASP A 1 505 ? 22.505 -19.129 2.252 1.00 69.94 505 ASP A C 1
ATOM 4247 O O . ASP A 1 505 ? 21.938 -19.030 1.168 1.00 69.94 505 ASP A O 1
ATOM 4251 N N . ASN A 1 506 ? 23.478 -18.270 2.595 1.00 66.44 506 ASN A N 1
ATOM 4252 C CA . ASN A 1 506 ? 24.078 -17.295 1.667 1.00 66.44 506 ASN A CA 1
ATOM 4253 C C . ASN A 1 506 ? 25.378 -16.669 2.235 1.00 66.44 506 ASN A C 1
ATOM 4255 O O . ASN A 1 506 ? 25.319 -16.055 3.288 1.00 66.44 506 ASN A O 1
ATOM 4259 N N . PRO A 1 507 ? 26.544 -16.739 1.562 1.00 60.16 507 PRO A N 1
ATOM 4260 C CA . PRO A 1 507 ? 27.818 -16.269 2.120 1.00 60.16 507 PRO A CA 1
ATOM 4261 C C . PRO A 1 507 ? 28.055 -14.742 2.100 1.00 60.16 507 PRO A C 1
ATOM 4263 O O . PRO A 1 507 ? 29.137 -14.311 2.506 1.00 60.16 507 PRO A O 1
ATOM 4266 N N . TYR A 1 508 ? 27.134 -13.907 1.603 1.00 65.88 508 TYR A N 1
ATOM 4267 C CA . TYR A 1 508 ? 27.362 -12.456 1.512 1.00 65.88 508 TYR A CA 1
ATOM 4268 C C . TYR A 1 508 ? 27.057 -11.728 2.834 1.00 65.88 508 TYR A C 1
ATOM 4270 O O . TYR A 1 508 ? 25.904 -11.475 3.177 1.00 65.88 508 TYR A O 1
ATOM 4278 N N . GLU A 1 509 ? 28.109 -11.331 3.561 1.00 62.25 509 GLU A N 1
ATOM 4279 C CA . GLU A 1 509 ? 27.993 -10.719 4.898 1.00 62.25 509 GLU A CA 1
ATOM 4280 C C . GLU A 1 509 ? 27.258 -9.364 4.934 1.00 62.25 509 GLU A C 1
ATOM 4282 O O . GLU A 1 509 ? 26.672 -9.026 5.962 1.00 62.25 509 GLU A O 1
ATOM 4287 N N . ASP A 1 510 ? 27.256 -8.621 3.821 1.00 67.38 510 ASP A N 1
ATOM 4288 C CA . ASP A 1 510 ? 26.640 -7.287 3.701 1.00 67.38 510 ASP A CA 1
ATOM 4289 C C . ASP A 1 510 ? 25.202 -7.323 3.143 1.00 67.38 510 ASP A C 1
ATOM 4291 O O . ASP A 1 510 ? 24.615 -6.283 2.830 1.00 67.38 510 ASP A O 1
ATOM 4295 N N . GLU A 1 511 ? 24.616 -8.510 2.965 1.00 77.69 511 GLU A N 1
ATOM 4296 C CA . GLU A 1 511 ? 23.288 -8.635 2.373 1.00 77.69 511 GLU A CA 1
ATOM 4297 C C . GLU A 1 511 ? 22.161 -8.352 3.383 1.00 77.69 511 GLU A C 1
ATOM 4299 O O . GLU A 1 511 ? 22.174 -8.794 4.535 1.00 77.69 511 GLU A O 1
ATOM 4304 N N . THR A 1 512 ? 21.161 -7.589 2.931 1.00 86.75 512 THR A N 1
ATOM 4305 C CA . THR A 1 512 ? 19.903 -7.387 3.658 1.00 86.75 512 THR A CA 1
ATOM 4306 C C . THR A 1 512 ? 18.933 -8.497 3.287 1.00 86.75 512 THR A C 1
ATOM 4308 O O . THR A 1 512 ? 18.616 -8.679 2.111 1.00 86.75 512 THR A O 1
ATOM 4311 N N . PHE A 1 513 ? 18.418 -9.188 4.296 1.00 91.50 513 PHE A N 1
ATOM 4312 C CA . PHE A 1 513 ? 17.386 -10.203 4.150 1.00 91.50 513 PHE A CA 1
ATOM 4313 C C . PHE A 1 513 ? 16.056 -9.686 4.687 1.00 91.50 513 PHE A C 1
ATOM 4315 O O . PHE A 1 513 ? 15.996 -8.745 5.484 1.00 91.50 513 PHE A O 1
ATOM 4322 N N . VAL A 1 514 ? 14.976 -10.345 4.283 1.00 93.88 514 VAL A N 1
ATOM 4323 C CA . VAL A 1 514 ? 13.628 -10.051 4.760 1.00 93.88 514 VAL A CA 1
ATOM 4324 C C . VAL A 1 514 ? 13.082 -11.276 5.480 1.00 93.88 514 VAL A C 1
ATOM 4326 O O . VAL A 1 514 ? 12.954 -12.350 4.894 1.00 93.88 514 VAL A O 1
ATOM 4329 N N . ALA A 1 515 ? 12.765 -11.105 6.758 1.00 95.25 515 ALA A N 1
ATOM 4330 C CA . ALA A 1 515 ? 12.098 -12.086 7.590 1.00 95.25 515 ALA A CA 1
ATOM 4331 C C . ALA A 1 515 ? 10.583 -11.890 7.517 1.00 95.25 515 ALA A C 1
ATOM 4333 O O . ALA A 1 515 ? 10.057 -10.828 7.856 1.00 95.25 515 ALA A O 1
ATOM 4334 N N . TYR A 1 516 ? 9.891 -12.943 7.112 1.00 95.50 516 TYR A N 1
ATOM 4335 C CA . TYR A 1 516 ? 8.448 -13.025 7.015 1.00 95.50 516 TYR A CA 1
ATOM 4336 C C . TYR A 1 516 ? 7.934 -13.974 8.082 1.00 95.50 516 TYR A C 1
ATOM 4338 O O . TYR A 1 516 ? 8.423 -15.098 8.213 1.00 95.50 516 TYR A O 1
ATOM 4346 N N . LEU A 1 517 ? 6.902 -13.549 8.792 1.00 94.62 517 LEU A N 1
ATOM 4347 C CA . LEU A 1 517 ? 6.178 -14.409 9.705 1.00 94.62 517 LEU A CA 1
ATOM 4348 C C . LEU A 1 517 ? 4.751 -14.577 9.198 1.00 94.62 517 LEU A C 1
ATOM 4350 O O . LEU A 1 517 ? 4.031 -13.596 9.022 1.00 94.62 517 LEU A O 1
ATOM 4354 N N . TYR A 1 518 ? 4.347 -15.819 8.969 1.00 94.69 518 TYR A N 1
ATOM 4355 C CA . TYR A 1 518 ? 3.012 -16.179 8.506 1.00 94.69 518 TYR A CA 1
ATOM 4356 C C . TYR A 1 518 ? 2.269 -16.986 9.563 1.00 94.69 518 TYR A C 1
ATOM 4358 O O . TYR A 1 518 ? 2.879 -17.736 10.327 1.00 94.69 518 TYR A O 1
ATOM 4366 N N . ILE A 1 519 ? 0.940 -16.911 9.529 1.00 93.56 519 ILE A N 1
ATOM 4367 C CA . ILE A 1 519 ? 0.101 -17.990 10.051 1.00 93.56 519 ILE A CA 1
ATOM 4368 C C . ILE A 1 519 ? 0.264 -19.176 9.095 1.00 93.56 519 ILE A C 1
ATOM 4370 O O . ILE A 1 519 ? 0.025 -19.051 7.891 1.00 93.56 519 ILE A O 1
ATOM 4374 N N . LYS A 1 520 ? 0.723 -20.319 9.613 1.00 93.56 520 LYS A N 1
ATOM 4375 C CA . LYS A 1 520 ? 1.142 -21.462 8.792 1.00 93.56 520 LYS A CA 1
ATOM 4376 C C . LYS A 1 520 ? 0.005 -22.002 7.926 1.00 93.56 520 LYS A C 1
ATOM 4378 O O . LYS A 1 520 ? 0.225 -22.234 6.744 1.00 93.56 520 LYS A O 1
ATOM 4383 N N . SER A 1 521 ? -1.202 -22.131 8.475 1.00 93.19 521 SER A N 1
ATOM 4384 C CA . SER A 1 521 ? -2.375 -22.617 7.735 1.00 93.19 521 SER A CA 1
ATOM 4385 C C . SER A 1 521 ? -2.750 -21.711 6.556 1.00 93.19 521 SER A C 1
ATOM 4387 O O . SER A 1 521 ? -3.043 -22.206 5.470 1.00 93.19 521 SER A O 1
ATOM 4389 N N . GLU A 1 522 ? -2.676 -20.386 6.727 1.00 94.56 522 GLU A N 1
ATOM 4390 C CA . GLU A 1 522 ? -2.910 -19.430 5.636 1.00 94.56 522 GLU A CA 1
ATOM 4391 C C . GLU A 1 522 ? -1.851 -19.580 4.532 1.00 94.56 522 GLU A C 1
ATOM 4393 O O . GLU A 1 522 ? -2.178 -19.568 3.341 1.00 94.56 522 GLU A O 1
ATOM 4398 N N . TYR A 1 523 ? -0.582 -19.760 4.919 1.00 94.25 523 TYR A N 1
ATOM 4399 C CA . TYR A 1 523 ? 0.512 -19.984 3.975 1.00 94.25 523 TYR A CA 1
ATOM 4400 C C . TYR A 1 523 ? 0.392 -21.331 3.256 1.00 94.25 523 TYR A C 1
ATOM 4402 O O . TYR A 1 523 ? 0.611 -21.397 2.056 1.00 94.25 523 TYR A O 1
ATOM 4410 N N . GLU A 1 524 ? 0.008 -22.412 3.925 1.00 94.31 524 GLU A N 1
ATOM 4411 C CA . GLU A 1 524 ? -0.195 -23.711 3.269 1.00 94.31 524 GLU A CA 1
ATOM 4412 C C . GLU A 1 524 ? -1.346 -23.663 2.256 1.00 94.31 524 GLU A C 1
ATOM 4414 O O . GLU A 1 524 ? -1.261 -24.265 1.186 1.00 94.31 524 GLU A O 1
ATOM 4419 N N . GLN A 1 525 ? -2.397 -22.895 2.554 1.00 95.38 525 GLN A N 1
ATOM 4420 C CA . GLN A 1 525 ? -3.554 -22.753 1.675 1.00 95.38 525 GLN A CA 1
ATOM 4421 C C . GLN A 1 525 ? -3.285 -21.856 0.456 1.00 95.38 525 GLN A C 1
ATOM 4423 O O . GLN A 1 525 ? -3.794 -22.124 -0.636 1.00 95.38 525 GLN A O 1
ATOM 4428 N N . HIS A 1 526 ? -2.514 -20.778 0.620 1.00 93.94 526 HIS A N 1
ATOM 4429 C CA . HIS A 1 526 ? -2.352 -19.742 -0.411 1.00 93.94 526 HIS A CA 1
ATOM 4430 C C . HIS A 1 526 ? -0.917 -19.561 -0.917 1.00 93.94 526 HIS A C 1
ATOM 4432 O O . HIS A 1 526 ? -0.694 -18.811 -1.876 1.00 93.94 526 HIS A O 1
ATOM 4438 N N . ALA A 1 527 ? 0.043 -20.249 -0.306 1.00 91.06 527 ALA A N 1
ATOM 4439 C CA . ALA A 1 527 ? 1.474 -20.130 -0.541 1.00 91.06 527 ALA A CA 1
ATOM 4440 C C . ALA A 1 527 ? 1.900 -18.654 -0.597 1.00 91.06 527 ALA A C 1
ATOM 4442 O O . ALA A 1 527 ? 1.591 -17.846 0.276 1.00 91.06 527 ALA A O 1
ATOM 4443 N N . ASN A 1 528 ? 2.544 -18.282 -1.695 1.00 84.00 528 ASN A N 1
ATOM 4444 C CA . ASN A 1 528 ? 3.054 -16.952 -1.999 1.00 84.00 528 ASN A CA 1
ATOM 4445 C C . ASN A 1 528 ? 1.986 -15.836 -2.089 1.00 84.00 528 ASN A C 1
ATOM 4447 O O . ASN A 1 528 ? 2.347 -14.673 -2.256 1.00 84.00 528 ASN A O 1
ATOM 4451 N N . LYS A 1 529 ? 0.690 -16.170 -1.997 1.00 91.38 529 LYS A N 1
ATOM 4452 C CA . LYS A 1 529 ? -0.428 -15.209 -1.961 1.00 91.38 529 LYS A CA 1
ATOM 4453 C C . LYS A 1 529 ? -0.949 -14.930 -0.545 1.00 91.38 529 LYS A C 1
ATOM 4455 O O . LYS A 1 529 ? -1.831 -14.080 -0.406 1.00 91.38 529 LYS A O 1
ATOM 4460 N N . ALA A 1 530 ? -0.466 -15.643 0.474 1.00 94.69 530 ALA A N 1
ATOM 4461 C CA . ALA A 1 530 ? -0.776 -15.342 1.870 1.00 94.69 530 ALA A CA 1
ATOM 4462 C C . ALA A 1 530 ? -0.140 -14.006 2.282 1.00 94.69 530 ALA A C 1
ATOM 4464 O O . ALA A 1 530 ? 0.929 -13.649 1.783 1.00 94.69 530 ALA A O 1
ATOM 4465 N N . ILE A 1 531 ? -0.783 -13.272 3.193 1.00 95.75 531 ILE A N 1
ATOM 4466 C CA . ILE A 1 531 ? -0.221 -12.030 3.735 1.00 95.75 531 ILE A CA 1
ATOM 4467 C C . ILE A 1 531 ? 0.464 -12.332 5.072 1.00 95.75 531 ILE A C 1
ATOM 4469 O O . ILE A 1 531 ? -0.203 -12.846 5.974 1.00 95.75 531 ILE A O 1
ATOM 4473 N N . PRO A 1 532 ? 1.760 -12.013 5.237 1.00 95.19 532 PRO A N 1
ATOM 4474 C CA . PRO A 1 532 ? 2.447 -12.204 6.509 1.00 95.19 532 PRO A CA 1
ATOM 4475 C C . PRO A 1 532 ? 1.805 -11.356 7.613 1.00 95.19 532 PRO A C 1
ATOM 4477 O O . PRO A 1 532 ? 1.290 -10.265 7.369 1.00 95.19 532 PRO A O 1
ATOM 4480 N N . ILE A 1 533 ? 1.862 -11.853 8.846 1.00 93.62 533 ILE A N 1
ATOM 4481 C CA . ILE A 1 533 ? 1.447 -11.104 10.038 1.00 93.62 533 ILE A CA 1
ATOM 4482 C C . ILE A 1 533 ? 2.538 -10.140 10.516 1.00 93.62 533 ILE A C 1
ATOM 4484 O O . ILE A 1 533 ? 2.242 -9.233 11.284 1.00 93.62 533 ILE A O 1
ATOM 4488 N N . SER A 1 534 ? 3.785 -10.325 10.072 1.00 93.75 534 SER A N 1
ATOM 4489 C CA . SER A 1 534 ? 4.909 -9.430 10.358 1.00 93.75 534 SER A CA 1
ATOM 4490 C C . SER A 1 534 ? 5.992 -9.560 9.286 1.00 93.75 534 SER A C 1
ATOM 4492 O O . SER A 1 534 ? 6.260 -10.663 8.794 1.00 93.75 534 SER A O 1
ATOM 4494 N N . VAL A 1 535 ? 6.617 -8.435 8.937 1.00 95.31 535 VAL A N 1
ATOM 4495 C CA . VAL A 1 535 ? 7.740 -8.359 7.993 1.00 95.31 535 VAL A CA 1
ATOM 4496 C C . VAL A 1 535 ? 8.833 -7.478 8.588 1.00 95.31 535 VAL A C 1
ATOM 4498 O O . VAL A 1 535 ? 8.574 -6.328 8.947 1.00 95.31 535 VAL A O 1
ATOM 4501 N N . LYS A 1 536 ? 10.058 -8.007 8.676 1.00 95.06 536 LYS A N 1
ATOM 4502 C CA . LYS A 1 536 ? 11.227 -7.309 9.235 1.00 95.06 536 LYS A CA 1
ATOM 4503 C C . LYS A 1 536 ? 12.451 -7.449 8.335 1.00 95.06 536 LYS A C 1
ATOM 4505 O O . LYS A 1 536 ? 12.672 -8.508 7.754 1.00 95.06 536 LYS A O 1
ATOM 4510 N N . LEU A 1 537 ? 13.277 -6.411 8.261 1.00 94.12 537 LEU A N 1
ATOM 4511 C CA . LEU A 1 537 ? 14.630 -6.508 7.717 1.00 94.12 537 LEU A CA 1
ATOM 4512 C C . LEU A 1 537 ? 15.545 -7.182 8.740 1.00 94.12 537 LEU A C 1
ATOM 4514 O O . LEU A 1 537 ? 15.491 -6.861 9.929 1.00 94.12 537 LEU A O 1
ATOM 4518 N N . ILE A 1 538 ? 16.402 -8.088 8.280 1.00 92.25 538 ILE A N 1
ATOM 4519 C CA . ILE A 1 538 ? 1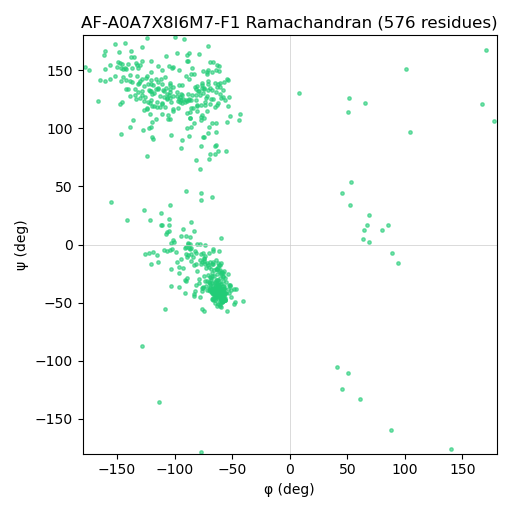7.457 -8.703 9.091 1.00 92.25 538 ILE A CA 1
ATOM 4520 C C . ILE A 1 538 ? 18.781 -8.688 8.320 1.00 92.25 538 ILE A C 1
ATOM 4522 O O . ILE A 1 538 ? 18.799 -8.625 7.092 1.00 92.25 538 ILE A O 1
ATOM 4526 N N . ASN A 1 539 ? 19.896 -8.743 9.043 1.00 87.69 539 ASN A N 1
ATOM 4527 C CA . ASN A 1 539 ? 21.231 -8.866 8.453 1.00 87.69 539 ASN A CA 1
ATOM 4528 C C . ASN A 1 539 ? 21.703 -10.329 8.463 1.00 87.69 539 ASN A C 1
ATOM 4530 O O . ASN A 1 539 ? 21.158 -11.155 9.197 1.00 87.69 539 ASN A O 1
ATOM 4534 N N . TYR A 1 540 ? 22.747 -10.632 7.686 1.00 83.25 540 TYR A N 1
ATOM 4535 C CA . TYR A 1 540 ? 23.322 -11.978 7.590 1.00 83.25 540 TYR A CA 1
ATOM 4536 C C . TYR A 1 540 ? 23.712 -12.591 8.947 1.00 83.25 540 TYR A C 1
ATOM 4538 O O . TYR A 1 540 ? 23.531 -13.783 9.181 1.00 83.25 540 TYR A O 1
ATOM 4546 N N . ARG A 1 541 ? 24.238 -11.768 9.861 1.00 82.62 541 ARG A N 1
ATOM 4547 C CA . ARG A 1 541 ? 24.749 -12.197 11.173 1.00 82.62 541 ARG A CA 1
ATOM 4548 C C . ARG A 1 541 ? 23.660 -12.248 12.252 1.00 82.62 541 ARG A C 1
ATOM 4550 O O . ARG A 1 541 ? 23.969 -12.435 13.428 1.00 82.62 541 ARG A O 1
ATOM 4557 N N . GLN A 1 542 ? 22.396 -12.040 11.890 1.00 86.31 542 GLN A N 1
ATOM 4558 C CA . GLN A 1 542 ? 21.301 -11.982 12.845 1.00 86.31 542 GLN A CA 1
ATOM 4559 C C . GLN A 1 542 ? 20.964 -13.393 13.347 1.00 86.31 542 GLN A C 1
ATOM 4561 O O . GLN A 1 542 ? 20.356 -14.185 12.639 1.00 86.31 542 GLN A O 1
ATOM 4566 N N . GLU A 1 543 ? 21.292 -13.692 14.604 1.00 87.12 543 GLU A N 1
ATOM 4567 C CA . GLU A 1 543 ? 21.042 -15.016 15.208 1.00 87.12 543 GLU A CA 1
ATOM 4568 C C . GLU A 1 543 ? 19.610 -15.189 15.743 1.00 87.12 543 GLU A C 1
ATOM 4570 O O . GLU A 1 543 ? 19.155 -16.296 16.042 1.00 87.12 543 GLU A O 1
ATOM 4575 N N . LYS A 1 544 ? 18.882 -14.085 15.939 1.00 89.88 544 LYS A N 1
ATOM 4576 C CA . LYS A 1 544 ? 17.532 -14.106 16.511 1.00 89.88 544 LYS A CA 1
ATOM 4577 C C . LYS A 1 544 ? 16.673 -12.946 16.036 1.00 89.88 544 LYS A C 1
ATOM 4579 O O . LYS A 1 544 ? 17.156 -11.820 15.921 1.00 89.88 544 LYS A O 1
ATOM 4584 N N . VAL A 1 545 ? 15.382 -13.201 15.866 1.00 90.62 545 VAL A N 1
ATOM 4585 C CA . VAL A 1 545 ? 14.366 -12.176 15.601 1.00 90.62 545 VAL A CA 1
ATOM 4586 C C . VAL A 1 545 ? 13.335 -12.216 16.717 1.00 90.62 545 VAL A C 1
ATOM 4588 O O . VAL A 1 545 ? 12.840 -13.283 17.081 1.00 90.62 545 VAL A O 1
ATOM 4591 N N . ILE A 1 546 ? 13.051 -11.049 17.289 1.00 89.00 546 ILE A N 1
ATOM 4592 C CA . ILE A 1 546 ? 12.077 -10.891 18.368 1.00 89.00 546 ILE A CA 1
ATOM 4593 C C . ILE A 1 546 ? 10.767 -10.412 17.753 1.00 89.00 546 ILE A C 1
ATOM 4595 O O . ILE A 1 546 ? 10.748 -9.459 16.966 1.00 89.00 546 ILE A O 1
ATOM 4599 N N . TYR A 1 547 ? 9.682 -11.072 18.128 1.00 87.44 547 TYR A N 1
ATOM 4600 C CA . TYR A 1 547 ? 8.329 -10.718 17.734 1.00 87.44 547 TYR A CA 1
ATOM 4601 C C . TYR A 1 547 ? 7.495 -10.436 18.973 1.00 87.44 547 TYR A C 1
ATOM 4603 O O . TYR A 1 547 ? 7.629 -11.128 19.981 1.00 87.44 547 TYR A O 1
ATOM 4611 N N . LYS A 1 548 ? 6.626 -9.430 18.867 1.00 83.06 548 LYS A N 1
ATOM 4612 C CA . LYS A 1 548 ? 5.610 -9.099 19.860 1.00 83.06 548 LYS A CA 1
ATOM 4613 C C . LYS A 1 548 ? 4.269 -9.014 19.145 1.00 83.06 548 LYS A C 1
ATOM 4615 O O . LYS A 1 548 ? 3.983 -8.023 18.481 1.00 83.06 548 LYS A O 1
ATOM 4620 N N . ILE A 1 549 ? 3.487 -10.087 19.213 1.00 78.31 549 ILE A N 1
ATOM 4621 C CA . ILE A 1 549 ? 2.277 -10.242 18.399 1.00 78.31 549 ILE A CA 1
ATOM 4622 C C . ILE A 1 549 ? 1.122 -10.667 19.294 1.00 78.31 549 ILE A C 1
ATOM 4624 O O . ILE A 1 549 ? 1.276 -11.487 20.194 1.00 78.31 549 ILE A O 1
ATOM 4628 N N . ASP A 1 550 ? -0.042 -10.084 19.041 1.00 74.62 550 ASP A N 1
ATOM 4629 C CA . ASP A 1 550 ? -1.303 -10.522 19.625 1.00 74.62 550 ASP A CA 1
ATOM 4630 C C . ASP A 1 550 ? -1.758 -11.783 18.886 1.00 74.62 550 ASP A C 1
ATOM 4632 O O . ASP A 1 550 ? -2.122 -11.753 17.707 1.00 74.62 550 ASP A O 1
ATOM 4636 N N . LEU A 1 551 ? -1.637 -12.920 19.557 1.00 62.66 551 LEU A N 1
ATOM 4637 C CA . LEU A 1 551 ? -2.027 -14.206 19.008 1.00 62.66 551 LEU A CA 1
ATOM 4638 C C . LEU A 1 551 ? -3.457 -14.475 19.447 1.00 62.66 551 LEU A C 1
ATOM 4640 O O . LEU A 1 551 ? -3.699 -15.062 20.498 1.00 62.66 551 LEU A O 1
ATOM 4644 N N . CYS A 1 552 ? -4.412 -14.035 18.625 1.00 53.09 552 CYS A N 1
ATOM 4645 C CA . CYS A 1 552 ? -5.825 -14.313 18.876 1.00 53.09 552 CYS A CA 1
ATOM 4646 C C . CYS A 1 552 ? -6.140 -15.821 18.854 1.00 53.09 552 CYS A C 1
ATOM 4648 O O . CYS A 1 552 ? -7.129 -16.228 19.452 1.00 53.09 552 CYS A O 1
ATOM 4650 N N . ASP A 1 553 ? -5.286 -16.654 18.245 1.00 55.12 553 ASP A N 1
ATOM 4651 C CA . ASP A 1 553 ? -5.494 -18.096 18.123 1.00 55.12 553 ASP A CA 1
ATOM 4652 C C . ASP A 1 553 ? -4.196 -18.893 18.312 1.00 55.12 553 ASP A C 1
ATOM 4654 O O . ASP A 1 553 ? -3.097 -18.402 18.050 1.00 55.12 553 ASP A O 1
ATOM 4658 N N . LYS A 1 554 ? -4.338 -20.164 18.721 1.00 58.81 554 LYS A N 1
ATOM 4659 C CA . LYS A 1 554 ? -3.275 -21.188 18.857 1.00 58.81 554 LYS A CA 1
ATOM 4660 C C . LYS A 1 554 ? -2.682 -21.611 17.501 1.00 58.81 554 LYS A C 1
ATOM 4662 O O . LYS A 1 554 ? -2.484 -22.797 17.240 1.00 58.81 554 LYS A O 1
ATOM 4667 N N . ASN A 1 555 ? -2.468 -20.656 16.611 1.00 72.44 555 ASN A N 1
ATOM 4668 C CA . ASN A 1 555 ? -2.027 -20.905 15.257 1.00 72.44 555 ASN A CA 1
ATOM 4669 C C . ASN A 1 555 ? -0.544 -21.264 15.258 1.00 72.44 555 ASN A C 1
ATOM 4671 O O . ASN A 1 555 ? 0.284 -20.560 15.834 1.00 72.44 555 ASN A O 1
ATOM 4675 N N . GLU A 1 556 ? -0.200 -22.354 14.577 1.00 88.88 556 GLU A N 1
ATOM 4676 C CA . GLU A 1 556 ? 1.189 -22.600 14.214 1.00 88.88 556 GLU A CA 1
ATOM 4677 C C . GLU A 1 556 ? 1.664 -21.478 13.290 1.00 88.88 556 GLU A C 1
ATOM 4679 O O . GLU A 1 556 ? 0.949 -21.047 12.379 1.00 88.88 556 GLU A O 1
ATOM 4684 N N . LEU A 1 557 ? 2.883 -21.006 13.521 1.00 92.44 557 LEU A N 1
ATOM 4685 C CA . LEU A 1 557 ? 3.485 -19.950 12.726 1.00 92.44 557 LEU A CA 1
ATOM 4686 C C . LEU A 1 557 ? 4.544 -20.537 11.791 1.00 92.44 557 LEU A C 1
ATOM 4688 O O . LEU A 1 557 ? 5.154 -21.571 12.073 1.00 92.44 557 LEU A O 1
ATOM 4692 N N . LEU A 1 558 ? 4.778 -19.861 10.673 1.00 94.12 558 LEU A N 1
ATOM 4693 C CA . LEU A 1 558 ? 5.828 -20.199 9.723 1.00 94.12 558 LEU A CA 1
ATOM 4694 C C . LEU A 1 558 ? 6.730 -18.984 9.523 1.00 94.12 558 LEU A C 1
ATOM 4696 O O . LEU A 1 558 ? 6.289 -17.943 9.038 1.00 94.12 558 LEU A O 1
ATOM 4700 N N . PHE A 1 559 ? 7.993 -19.130 9.905 1.00 95.31 559 PHE A N 1
ATOM 4701 C CA . PHE A 1 559 ? 9.023 -18.124 9.708 1.00 95.31 559 PHE A CA 1
ATOM 4702 C C . PHE A 1 559 ? 9.814 -18.444 8.440 1.00 95.31 559 PHE A C 1
ATOM 4704 O O . PHE A 1 559 ? 10.338 -19.550 8.297 1.00 95.31 559 PHE A O 1
ATOM 4711 N N . ILE A 1 560 ? 9.892 -17.487 7.520 1.00 94.50 560 ILE A N 1
ATOM 4712 C CA . ILE A 1 560 ? 10.607 -17.610 6.247 1.00 94.50 560 ILE A CA 1
ATOM 4713 C C . ILE A 1 560 ? 11.546 -16.419 6.114 1.00 94.50 560 ILE A C 1
ATOM 4715 O O . ILE A 1 560 ? 11.116 -15.282 6.276 1.00 94.50 560 ILE A O 1
ATOM 4719 N N . VAL A 1 561 ? 12.804 -16.658 5.759 1.00 93.75 561 VAL A N 1
ATOM 4720 C CA . VAL A 1 561 ? 13.739 -15.596 5.370 1.00 93.75 561 VAL A CA 1
ATOM 4721 C C . VAL A 1 561 ? 13.969 -15.670 3.875 1.00 93.75 561 VAL A C 1
ATOM 4723 O O . VAL A 1 561 ? 14.201 -16.754 3.329 1.00 93.75 561 VAL A O 1
ATOM 4726 N N . ARG A 1 562 ? 13.920 -14.510 3.220 1.00 91.06 562 ARG A N 1
ATOM 4727 C CA . ARG A 1 562 ? 14.290 -14.367 1.815 1.00 91.06 562 ARG A CA 1
ATOM 4728 C C . ARG A 1 562 ? 15.433 -13.385 1.628 1.00 91.06 562 ARG A C 1
ATOM 4730 O O . ARG A 1 562 ? 15.555 -12.423 2.386 1.00 91.06 562 ARG A O 1
ATOM 4737 N N . ASP A 1 563 ? 16.244 -13.641 0.614 1.00 86.81 563 ASP A N 1
ATOM 4738 C CA . ASP A 1 563 ? 17.277 -12.722 0.142 1.00 86.81 563 ASP A CA 1
ATOM 4739 C C . ASP A 1 563 ? 16.681 -11.573 -0.698 1.00 86.81 563 ASP A C 1
ATOM 4741 O O . ASP A 1 563 ? 15.463 -11.485 -0.913 1.00 86.81 563 ASP A O 1
ATOM 4745 N N . ARG A 1 564 ? 17.535 -10.684 -1.218 1.00 80.69 564 ARG A N 1
ATOM 4746 C CA . ARG A 1 564 ? 17.086 -9.547 -2.044 1.00 80.69 564 ARG A CA 1
ATOM 4747 C C . ARG A 1 564 ? 16.465 -9.956 -3.387 1.00 80.69 564 ARG A C 1
ATOM 4749 O O . ARG A 1 564 ? 15.732 -9.168 -3.987 1.00 80.69 564 ARG A O 1
ATOM 4756 N N . PHE A 1 565 ? 16.773 -11.158 -3.870 1.00 78.88 565 PHE A N 1
ATOM 4757 C CA . PHE A 1 565 ? 16.238 -11.746 -5.101 1.00 78.88 565 PHE A CA 1
ATOM 4758 C C . PHE A 1 565 ? 14.953 -12.545 -4.847 1.00 78.88 565 PHE A C 1
ATOM 4760 O O . PHE A 1 565 ? 14.413 -13.166 -5.763 1.00 78.88 565 PHE A O 1
ATOM 4767 N N . ASN A 1 566 ? 14.434 -12.474 -3.619 1.00 86.56 566 ASN A N 1
ATOM 4768 C CA . ASN A 1 566 ? 13.264 -13.180 -3.125 1.00 86.56 566 ASN A CA 1
ATOM 4769 C C . ASN A 1 566 ? 13.420 -14.704 -3.024 1.00 86.56 566 ASN A C 1
ATOM 4771 O O . ASN A 1 566 ? 12.414 -15.410 -2.894 1.00 86.56 566 ASN A O 1
ATOM 4775 N N . GLN A 1 567 ? 14.647 -15.227 -3.058 1.00 85.75 567 GLN A N 1
ATOM 4776 C CA . GLN A 1 567 ? 14.906 -16.647 -2.840 1.00 85.75 567 GLN A CA 1
ATOM 4777 C C . GLN A 1 567 ? 14.801 -16.972 -1.356 1.00 85.75 567 GLN A C 1
ATOM 4779 O O . GLN A 1 567 ? 15.244 -16.203 -0.507 1.00 85.75 567 GLN A O 1
ATOM 4784 N N . ILE A 1 568 ? 14.193 -18.113 -1.039 1.00 90.31 568 ILE A N 1
ATOM 4785 C CA . ILE A 1 568 ? 14.094 -18.597 0.337 1.00 90.31 568 ILE A CA 1
ATOM 4786 C C . ILE A 1 568 ? 15.466 -19.119 0.766 1.00 90.31 568 ILE A C 1
ATOM 4788 O O . ILE A 1 568 ? 15.986 -20.037 0.141 1.00 90.31 568 ILE A O 1
ATOM 4792 N N . VAL A 1 569 ? 16.002 -18.566 1.853 1.00 91.19 569 VAL A N 1
ATOM 4793 C CA . VAL A 1 569 ? 17.306 -18.954 2.430 1.00 91.19 569 VAL A CA 1
ATOM 4794 C C . VAL A 1 569 ? 17.184 -19.570 3.825 1.00 91.19 569 VAL A C 1
ATOM 4796 O O . VAL A 1 569 ? 18.167 -20.043 4.384 1.00 91.19 569 VAL A O 1
ATOM 4799 N N . PHE A 1 570 ? 15.988 -19.524 4.420 1.00 92.12 570 PHE A N 1
ATOM 4800 C CA . PHE A 1 570 ? 15.693 -20.149 5.707 1.00 92.12 570 PHE A CA 1
ATOM 4801 C C . PHE A 1 570 ? 14.185 -20.339 5.879 1.00 92.12 570 PHE A C 1
ATOM 4803 O O . PHE A 1 570 ? 13.399 -19.452 5.536 1.00 92.12 570 PHE A O 1
ATOM 4810 N N . VAL A 1 571 ? 13.778 -21.471 6.453 1.00 93.75 571 VAL A N 1
ATOM 4811 C CA . VAL A 1 571 ? 12.383 -21.763 6.812 1.00 93.75 571 VAL A CA 1
ATOM 4812 C C . VAL A 1 571 ? 12.346 -22.475 8.155 1.00 93.75 571 VAL A C 1
ATOM 4814 O O . VAL A 1 571 ? 13.091 -23.427 8.374 1.00 93.75 571 VAL A O 1
ATOM 4817 N N . LYS A 1 572 ? 11.451 -22.048 9.048 1.00 92.81 572 LYS A N 1
ATOM 4818 C CA . LYS A 1 572 ? 11.274 -22.659 10.367 1.00 92.81 572 LYS A CA 1
ATOM 4819 C C . LYS A 1 572 ? 9.816 -22.584 10.820 1.00 92.81 572 LYS A C 1
ATOM 4821 O O . LYS A 1 572 ? 9.283 -21.482 10.958 1.00 92.81 572 LYS A O 1
ATOM 4826 N N . PRO A 1 573 ? 9.153 -23.723 11.084 1.00 92.00 573 PRO A N 1
ATOM 4827 C CA . PRO A 1 573 ? 7.918 -23.729 11.854 1.00 92.00 573 PRO A CA 1
ATOM 4828 C C . PRO A 1 573 ? 8.186 -23.175 13.256 1.00 92.00 573 PRO A C 1
ATOM 4830 O O . PRO A 1 573 ? 9.182 -23.527 13.891 1.00 92.00 573 PRO A O 1
ATOM 4833 N N . VAL A 1 574 ? 7.304 -22.309 13.737 1.00 87.56 574 VAL A N 1
ATOM 4834 C CA . VAL A 1 574 ? 7.397 -21.700 15.062 1.00 87.56 574 VAL A CA 1
ATOM 4835 C C . VAL A 1 574 ? 6.192 -22.158 15.868 1.00 87.56 574 VAL A C 1
ATOM 4837 O O . VAL A 1 574 ? 5.054 -21.755 15.622 1.00 87.56 574 VAL A O 1
ATOM 4840 N N . SER A 1 575 ? 6.459 -23.038 16.828 1.00 76.06 575 SER A N 1
ATOM 4841 C CA . SER A 1 575 ? 5.490 -23.428 17.844 1.00 76.06 575 SER A CA 1
ATOM 4842 C C . SER A 1 575 ? 5.550 -22.426 18.986 1.00 76.06 575 SER A C 1
ATOM 4844 O O . SER A 1 575 ? 6.605 -22.210 19.583 1.00 76.06 575 SER A O 1
ATOM 4846 N N . LEU A 1 576 ? 4.406 -21.834 19.298 1.00 68.94 576 LEU A N 1
ATOM 4847 C CA . LEU A 1 576 ? 4.230 -21.000 20.476 1.00 68.94 576 LEU A CA 1
ATOM 4848 C C . LEU A 1 576 ? 4.099 -21.942 21.674 1.00 68.94 576 LEU A C 1
ATOM 4850 O O . LEU A 1 576 ? 3.011 -22.398 22.019 1.00 68.94 576 LEU A O 1
ATOM 4854 N N . ILE A 1 577 ? 5.241 -22.352 22.224 1.00 53.09 577 ILE A N 1
ATOM 4855 C CA . ILE A 1 577 ? 5.277 -23.129 23.462 1.00 53.09 577 ILE A CA 1
ATOM 4856 C C . ILE A 1 577 ? 4.894 -22.159 24.581 1.00 53.09 577 ILE A C 1
ATOM 4858 O O . ILE A 1 577 ? 5.611 -21.185 24.807 1.00 53.09 577 ILE A O 1
ATOM 4862 N N . ARG A 1 578 ? 3.752 -22.411 25.227 1.00 50.19 578 ARG A N 1
ATOM 4863 C CA . ARG A 1 578 ? 3.356 -21.725 26.462 1.00 50.19 578 ARG A CA 1
ATOM 4864 C C . ARG A 1 578 ? 4.132 -22.248 27.657 1.00 50.19 578 ARG A C 1
ATOM 4866 O O . ARG A 1 578 ? 4.293 -23.488 27.737 1.00 50.19 578 ARG A O 1
#

Secondary structure (DSSP, 8-state):
---------------------------------SSTTEEEEESSSEEEEETTTTEEEEE-S--EEE-S--HHHHHHT--TTTTTT--GGGEEEEEE-SSSSPEEEEEEEEEGGGS-HHHHTTSEEEE-TTS-EEEEEEETTTTEEEEEEEEGGGTEEEEEEEEESSHHHHHHHHHHHHHHGGG-EEGGG-----PPPHHHHHHHHTB-TTS-B-SSHHHHHHHHTGGGGGGGHHHHHHHHHHHHTTSTT-THHHHHHHHHHHHSTTS--------GGGPEEHHHHHHHHHHHHHH-SEEEEEE-TT-HHHHHHHHHHHHHHHTTTEEEEEETT--S-HHHHHHH-S-BGGG-SGGGSHHHHHHHHHHHHTTPEEEE---SSS-HHHHHHHHHHHHTTTT-TT-EEEEEEEGGGG-----TTSPP-HHHHHHHHH----EEEESSTTGGGGGG-TT-SEEEEEGGGS-TTSS---SSEEEEE---SS--TT---EEEEEEE----S---TT-EEEEEEEEHHHHHHHGGGBPPSEEEEEETT--EEEEEEE-SS---EEEEEE-TT--EEEEEEE----

Sequence (578 aa):
MRAFGNIYRSVKYVIITIIAFFVFQSCTSEKKLPNRNNQIFKENYTYFANDELKISLKYFADYDFQEVYDRNIKRSYDSRVMRKYFKKKYFVYANKTFIEPLFESALFIVPEAKFNKSDLRSFTEHKLENQNIFYQHVDSLDYTKYRIYPYAEQNSFLLFAYKAKNRSHFFNIKEFENYIFPSLTMGANYKKHVLQSPFDAANQSFFAIDSSLNYLAPVAMLEMYKKQFEEQYHVYIQALATYTSFVENHDSLQNYLKFWIDNTKYRLNRDIYFDTSKMAFDESFIEQLKVIADTNRVIMLNENHFVPKDRLMMYNLLDLFAKRGYKYLAIEAIWEDGDTLTQRGYPILSSGFYTREPTMSNMIRKAISLGFKIVNYDAWKGNRDSLQARNIFEKTIQQDSSAKVLVHAGIGHINETREHGKRKNMAGYFYDISGINPFTIDQLEFMPLLHLFENHYVGIIQKNDFPQNGKVINVDAYLLNNLDFENDYFGNSRETFVVKIDSLDNPYEDETFVAYLYIKSEYEQHANKAIPISVKLINYRQEKVIYKIDLCDKNELLFIVRDRFNQIVFVKPVSLIR

Mean predicted aligned error: 11.04 Å

Solvent-accessible surface area (backbone atoms only — not comparable to full-atom values): 32528 Å² total; per-residue (Å²): 132,90,76,84,88,79,90,88,87,88,89,84,90,86,89,83,92,84,89,90,80,88,77,80,75,80,75,73,70,78,77,89,60,63,65,92,51,68,42,80,48,66,65,97,38,26,32,42,35,22,79,84,76,24,38,24,36,41,36,86,55,70,60,46,78,39,66,70,86,51,76,63,60,41,62,75,61,57,40,95,83,54,42,87,65,64,39,75,76,24,41,44,36,34,33,32,38,83,58,86,72,44,36,37,38,35,41,29,51,42,47,44,95,76,52,61,70,72,62,56,72,80,28,51,78,43,78,44,96,85,75,48,58,36,36,36,46,75,42,81,90,69,32,31,38,36,43,36,33,78,33,71,94,72,52,22,29,41,37,38,41,37,34,27,80,42,73,70,42,40,66,51,42,62,61,54,47,67,56,24,60,78,47,55,27,47,57,96,63,38,61,85,83,72,86,69,54,52,53,56,47,26,57,58,44,25,42,44,97,87,57,26,74,29,82,59,40,23,44,54,51,50,65,76,33,44,81,78,35,60,91,44,41,74,53,34,49,50,36,44,23,35,48,39,46,40,29,79,71,45,78,64,34,62,58,39,48,51,50,48,45,70,71,38,87,66,46,73,91,55,84,79,68,65,58,72,89,68,43,28,45,48,72,50,26,54,55,51,50,49,54,51,52,75,75,44,48,31,40,32,39,36,30,55,95,47,41,56,62,46,38,48,50,52,45,65,44,45,65,65,40,39,78,64,60,36,40,35,40,31,34,49,52,38,68,47,61,22,65,60,41,42,74,68,46,52,61,39,58,79,34,20,75,60,41,64,24,20,53,48,28,49,30,5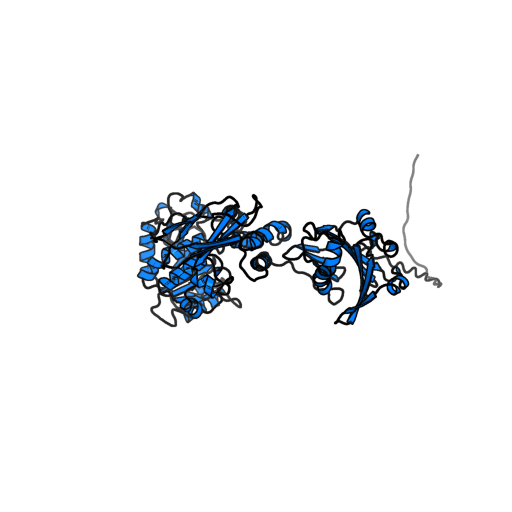0,30,52,38,34,75,68,62,28,44,42,35,43,24,59,52,96,72,80,65,35,36,54,46,25,21,47,39,48,39,63,75,36,45,71,75,33,83,79,56,22,36,40,34,45,36,62,58,66,39,48,28,48,44,76,58,89,94,55,85,53,24,18,42,31,41,29,26,75,76,67,75,47,77,61,48,21,36,41,48,62,85,43,61,91,51,47,85,81,41,76,93,42,50,33,28,36,34,50,51,87,68,42,58,89,90,52,80,86,78,44,47,50,27,42,31,44,78,55,67,57,88,86,58,66,85,80,68,63,77,51,50,72,51,72,50,76,44,91,72,64,76,65,92,58,75,87,44,62,29,40,38,36,33,28,51,33,68,53,32,73,74,45,46,58,38,39,51,41,64,39,36,34,73,41,52,58,83,52,50,62,48,80,46,67,44,70,65,93,58,97,62,50,28,31,37,39,32,22,42,82,87,61,47,77,38,41,78,44,81,42,76,84,80,126

pLDDT: mean 83.39, std 16.4, range [27.23, 98.75]

Nearest PDB structures (foldseek):
  5t09-assembly1_A  TM=6.385E-01  e=1.951E-04  Pseudomonas syringae pv. aptata
  8cnt-assembly1_A  TM=3.952E-01  e=7.795E-01  Thermochaetoides thermophila DSM 1495
  7akp-assembly1_A  TM=2.520E-01  e=2.365E-01  Escherichia coli
  4i1s-assembly1_A  TM=2.651E-01  e=1.096E+00  Sus scrofa
  2oze-assembly1_A-2  TM=3.667E-01  e=4.800E+00  Streptococcus pyogenes

Foldseek 3Di:
DDDDDDDDDDDDDDDDDDDDDDPPPPPPPPPQDDAPAWDWADFCWIKIDGPVQLKIWTFHAPKDKAQQDDPVVLVLQDDPLCSQQPDRRFWGIKIWHDDPQTKIKTKGKAALVRDDVVSQVVFDWDADPVRFIWTKDADLVQLKIWIWGDQVVRNIIIIMIMHTPDPVVSVVVVVRCVRIVVRMAGDPRRDDDDHDQLQVSLVVQLQAPVRFGDLVRSLVSLVVRVVVCPVVNLSSLLSNLQSLLLAAPRPCNVVSVVVNCCPPVVPCPFPQDFDCVQKQFQPRQLVVVLVVLLPAQEAEEEDALSDLLSLVVLLLCLVSNLVNQAAAEEEAFADDAQQVCLVVLWDWQNGGDSCLRLSNGSSSNSSSLSNHRYFHQADDDDPGLLSSLVSCCVVACVVPVRHRYYYYYYDCQCFQPQDPPDDGHNQVSNCVVNVGRYQYEYAPSCPVVLVVVVVGQKIKHAPVRGDPVGDDDRGGMYMHHNDGPVDSSSPQPWDKDKDFDPAWQDDDQAFKKKKFKQQVVQCVVRPSGRRGNHIHIDTRPDGMDMDGGRPSDQTWMKIFMATSSRDTGDIDTDGPDD